Protein AF-A0AAN8V9A9-F1 (afdb_monomer)

Solvent-accessible surface area (backbone atoms only — not comparable to full-atom values): 30114 Å² total; per-residue (Å²): 138,88,77,88,86,84,90,82,83,94,76,76,91,66,72,79,82,83,80,75,90,60,60,70,67,59,55,51,52,51,50,50,53,52,50,47,65,47,26,78,80,40,76,43,77,48,78,37,79,43,34,61,64,66,36,68,72,34,74,67,54,40,55,52,48,53,58,45,59,76,66,63,73,64,54,66,46,80,45,72,39,74,89,78,60,90,87,50,78,84,73,73,71,55,70,70,55,40,69,76,47,79,77,83,81,85,85,72,80,61,89,46,72,69,55,37,50,54,49,51,52,49,51,52,51,52,52,52,51,50,55,47,50,52,30,50,51,51,42,51,51,56,33,50,77,67,47,33,43,58,84,49,64,83,73,63,52,69,70,57,40,57,57,44,43,77,43,40,88,73,20,47,56,49,11,50,52,52,42,48,56,74,38,88,75,77,50,67,59,98,84,18,42,53,46,48,54,71,27,48,53,49,13,46,49,56,53,51,50,64,71,60,59,85,63,79,94,82,82,91,81,81,92,74,95,71,84,81,77,71,79,83,72,52,79,66,50,66,67,42,57,86,73,50,82,52,95,82,65,79,80,80,52,74,92,77,56,52,56,67,51,55,51,50,50,55,52,48,38,50,74,57,40,74,32,78,47,77,38,72,54,38,40,81,68,49,33,47,88,79,51,89,81,70,50,69,66,56,56,48,35,44,50,52,48,49,59,63,69,66,44,81,82,54,56,97,85,47,44,71,45,82,46,75,41,63,96,46,74,83,45,39,27,68,78,56,57,68,68,47,83,76,40,80,84,84,72,76,62,49,53,71,51,38,26,53,49,50,50,61,71,48,64,85,54,63,69,44,83,69,57,50,66,60,52,18,61,77,46,69,55,30,40,76,66,42,52,51,50,29,51,52,52,21,60,38,47,49,52,52,55,48,53,52,52,51,51,53,51,51,54,50,52,53,48,52,60,66,68,58,80,77,72,94,75,93,74,93,72,85,71,76,85,65,84,76,70,60,76,77,65,63,49,38,53,66,39,46,56,57,19,50,78,71,50,70,59,88,48,58,77,87,32,72,66,48,52,51,52,51,56,49,35,50,45,66,23,80,87,12,57,58,70,76,65,65,75,94,78,82,132

Secondary structure (DSSP, 8-state):
---------S--TT-S-------HHHHHHHHHHHHHHHHTTS-EEEEETTHHHHHHT-HHHHHHHHHHHTT--SSEEEEE-----TTS------HHHHHH-------PPPSSHHHHHHHHHHHHHHHHHHHHHHHHHHHHHHHHHTTEEETTGGG--HHHHHHHHTTHHHHHHHHHHHHHHH-SS--EETTEEEE-HHHHHHHHHHHHHHHHTTS--------------PPPPPHHHHHHTTTS--TT-TT--GGG--HHHHHHHHHHHHHT-SEEEEETTHHHHHB-TTSTT--HHHHHHHHHHHHHHTSTT--TT--EEEEE--S-GGGB-HHHHHH-S------PPPHHHHHHHHHHHHTTS-BSS--HHHHHHHTTT--HHHHHHHHHHHHHHHHHHHHHHHHHHHHHHHHHHHHTSS-----------------PPPB-HHHHHHHHTT---SS-TTSHHHHHHHHHHHHHSTT-HHHHT------

Sequence (491 aa):
MARLDNYTPICKLFKRMNSWCFDEKLLLQSLYKTLVSTSETSSIILYIRDAENILLQSQKLCTLFDKMLKKISGSILILGSRVVDPDSDFREVDEKVALLFPYGIEIRAPEGETHLGSWKAQFEEDMKMIKFQDNKNHIHEVLAANDIDCDDLGSICQSDTMVLSNYIEEIVVSAVSYHLMNNKDPEFRNGKLVISMKSLSHGFSIFQDGKNGRRDTLKMETNAESSKKVPPDNEFEKRIRPEVIPANEIGVTFSDIDEKNVRALFTLAAKVAPTIIFVDEVDSMLGQRTRVGEHEAMRKIKNEFMTRWDGLLTKPGEQILVLAATNRPFDLDEAIIRRFERRIMVGLPSVESRELILKTLLGKERTENLEFKELATMTEGYSGSDLKNLCITAAYRPVRELMQQERQKDEQRKKKAAEGQGSEGTSDTKEEMEEKTITIRPLNLEDMKQAKNQVAASFAAEGSIMSELKQWNDLYGEGGSRKRQQLTYFL

Foldseek 3Di:
DDDDDDDDDDDPPPPPDDVPPDDLLVVLVVVLVVQQVVQVPDAEEAEAEQCLCVLVVDVVNLVVLVVSVVPDDGNYHYHYDHDDDPPDDPDDRDVSVCVVVVDDDDDDQDPDPVSNVVVVVVVVVVVLVVVQVVLLVLLVVLQVVLLAAEPCSVPDDSVVSVVLSVCSNPLVLQLLVVQLQPDPAFDHDPLGTYGYVVSSVRSVVVVVCLVVVPDDDDDDDDDDDDDPDDPDDDPVCVVCVVVDCPPPNPDDDCVNPFLVNLVVVLVVLQVPPPEEAEAEACLVLQFDPPPPNDDVRSVSNNVSNVVSLVCPPHDVPRNYHYHYYHLCPVRGDPVVLVSCPAAADDDADDLVRQLVLLCSLCVPFQADADDSSVLSVVQPLAHSVLSNQLVSQLSVPLSSVLSVVSSVVVVVVVVCVVVPPDDDDDDDDPPDPDPPRSDRDGGYPVSSVVSPVVRDHPDDCPDPSVVVSVVCCLCRHDPHPVVVPPDPPDD

Structure (mmCIF, N/CA/C/O backbone):
data_AF-A0AAN8V9A9-F1
#
_entry.id   AF-A0AAN8V9A9-F1
#
loop_
_atom_site.group_PDB
_atom_site.id
_atom_site.type_symbol
_atom_site.label_atom_id
_atom_site.label_alt_id
_atom_site.label_comp_id
_atom_site.label_asym_id
_atom_site.label_entity_id
_atom_site.label_seq_id
_atom_site.pdbx_PDB_ins_code
_atom_site.Cartn_x
_atom_site.Cartn_y
_atom_site.Cartn_z
_atom_site.occupancy
_atom_site.B_iso_or_equiv
_atom_site.auth_seq_id
_atom_site.auth_comp_id
_atom_site.auth_asym_id
_atom_site.auth_atom_id
_atom_site.pdbx_PDB_model_num
ATOM 1 N N . MET A 1 1 ? 30.631 30.710 -19.593 1.00 30.95 1 MET A N 1
ATOM 2 C CA . MET A 1 1 ? 31.799 29.809 -19.599 1.00 30.95 1 MET A CA 1
ATOM 3 C C . MET A 1 1 ? 31.776 29.079 -18.271 1.00 30.95 1 MET A C 1
ATOM 5 O O . MET A 1 1 ? 31.972 29.699 -17.238 1.00 30.95 1 MET A O 1
ATOM 9 N N . ALA A 1 2 ? 31.323 27.832 -18.318 1.00 29.20 2 ALA A N 1
ATOM 10 C CA . ALA A 1 2 ? 31.094 26.972 -17.168 1.00 29.20 2 ALA A CA 1
ATOM 11 C C . ALA A 1 2 ? 32.375 26.224 -16.783 1.00 29.20 2 ALA A C 1
ATOM 13 O O . ALA A 1 2 ? 33.152 25.875 -17.671 1.00 29.20 2 ALA A O 1
ATOM 14 N N . ARG A 1 3 ? 32.524 25.943 -15.486 1.00 21.83 3 ARG A N 1
ATOM 15 C CA . ARG A 1 3 ? 33.043 24.705 -14.865 1.00 21.83 3 ARG A CA 1
ATOM 16 C C . ARG A 1 3 ? 32.777 24.843 -13.350 1.00 21.83 3 ARG A C 1
ATOM 18 O O . ARG A 1 3 ? 33.021 25.921 -12.823 1.00 21.83 3 ARG A O 1
ATOM 25 N N . LEU A 1 4 ? 31.946 23.976 -12.747 1.00 25.61 4 LEU A N 1
ATOM 26 C CA . LEU A 1 4 ? 32.299 22.648 -12.185 1.00 25.61 4 LEU A CA 1
ATOM 27 C C . LEU A 1 4 ? 33.305 22.857 -11.032 1.00 25.61 4 LEU A C 1
ATOM 29 O O . LEU A 1 4 ? 34.312 23.512 -11.247 1.00 25.61 4 LEU A O 1
ATOM 33 N N . ASP A 1 5 ? 33.023 22.507 -9.774 1.00 24.06 5 ASP A N 1
ATOM 34 C CA . ASP A 1 5 ? 32.612 21.187 -9.284 1.00 24.06 5 ASP A CA 1
ATOM 35 C C . ASP A 1 5 ? 31.907 21.264 -7.910 1.00 24.06 5 ASP A C 1
ATOM 37 O O . ASP A 1 5 ? 32.176 22.163 -7.120 1.00 24.06 5 ASP A O 1
ATOM 41 N N . ASN A 1 6 ? 31.004 20.319 -7.619 1.00 23.67 6 ASN A N 1
ATOM 42 C CA . ASN A 1 6 ? 30.560 19.982 -6.257 1.00 23.67 6 ASN A CA 1
ATOM 43 C C . ASN A 1 6 ? 30.006 18.546 -6.247 1.00 23.67 6 ASN A C 1
ATOM 45 O O . ASN A 1 6 ? 28.895 18.290 -6.720 1.00 23.67 6 ASN A O 1
ATOM 49 N N . TYR A 1 7 ? 30.800 17.626 -5.699 1.00 24.77 7 TYR A N 1
ATOM 50 C CA . TYR A 1 7 ? 30.375 16.309 -5.233 1.00 24.77 7 TYR A CA 1
ATOM 51 C C . TYR A 1 7 ? 29.761 16.439 -3.825 1.00 24.77 7 TYR A C 1
ATOM 53 O O . TYR A 1 7 ? 30.143 17.299 -3.036 1.00 24.77 7 TYR A O 1
ATOM 61 N N . THR A 1 8 ? 28.742 15.631 -3.532 1.00 25.16 8 THR A N 1
ATOM 62 C CA . THR A 1 8 ? 28.173 15.443 -2.185 1.00 25.16 8 THR A CA 1
ATOM 63 C C . THR A 1 8 ? 27.774 13.969 -2.054 1.00 25.16 8 THR A C 1
ATOM 65 O O . THR A 1 8 ? 27.005 13.507 -2.908 1.00 25.16 8 THR A O 1
ATOM 68 N N . PRO A 1 9 ? 28.202 13.221 -1.020 1.00 30.55 9 PRO A N 1
ATOM 69 C CA . PRO A 1 9 ? 27.764 11.851 -0.797 1.00 30.55 9 PRO A CA 1
ATOM 70 C C . PRO A 1 9 ? 26.549 11.788 0.144 1.00 30.55 9 PRO A C 1
ATOM 72 O O . PRO A 1 9 ? 26.401 12.561 1.085 1.00 30.55 9 PRO A O 1
ATOM 75 N N . ILE A 1 10 ? 25.665 10.831 -0.150 1.00 28.19 10 ILE A N 1
ATOM 76 C CA . ILE A 1 10 ? 24.951 9.966 0.808 1.00 28.19 10 ILE A CA 1
ATOM 77 C C . ILE A 1 10 ? 24.341 10.674 2.043 1.00 28.19 10 ILE A C 1
ATOM 79 O O . ILE A 1 10 ? 24.744 10.458 3.178 1.00 28.19 10 ILE A O 1
ATOM 83 N N . CYS A 1 11 ? 23.289 11.478 1.834 1.00 24.78 11 CYS A N 1
ATOM 84 C CA . CYS A 1 11 ? 22.396 11.935 2.917 1.00 24.78 11 CYS A CA 1
ATOM 85 C C . CYS A 1 11 ? 20.946 12.184 2.429 1.00 24.78 11 CYS A C 1
ATOM 87 O O . CYS A 1 11 ? 20.319 13.195 2.742 1.00 24.78 11 CYS A O 1
ATOM 89 N N . LYS A 1 12 ? 20.394 11.298 1.579 1.00 26.64 12 LYS A N 1
ATOM 90 C CA . LYS A 1 12 ? 19.065 11.492 0.942 1.00 26.64 12 LYS A CA 1
ATOM 91 C C . LYS A 1 12 ? 17.886 10.719 1.557 1.00 26.64 12 LYS A C 1
ATOM 93 O O . LYS A 1 12 ? 16.769 10.911 1.091 1.00 26.64 12 LYS A O 1
ATOM 98 N N . LEU A 1 13 ? 18.076 9.961 2.639 1.00 25.72 13 LEU A N 1
ATOM 99 C CA . LEU A 1 13 ? 16.977 9.276 3.352 1.00 25.72 13 LEU A CA 1
ATOM 100 C C . LEU A 1 13 ? 16.326 10.095 4.490 1.00 25.72 13 LEU A C 1
ATOM 102 O O . LEU A 1 13 ? 15.384 9.625 5.110 1.00 25.72 13 LEU A O 1
ATOM 106 N N . PHE A 1 14 ? 16.743 11.349 4.706 1.00 27.00 14 PHE A N 1
ATOM 107 C CA . PHE A 1 14 ? 16.136 12.279 5.681 1.00 27.00 14 PHE A CA 1
ATOM 108 C C . PHE A 1 14 ? 15.555 13.559 5.039 1.00 27.00 14 PHE A C 1
ATOM 110 O O . PHE A 1 14 ? 15.418 14.590 5.686 1.00 27.00 14 PHE A O 1
ATOM 117 N N . LYS A 1 15 ? 15.205 13.528 3.742 1.00 29.30 15 LYS A N 1
ATOM 118 C CA . LYS A 1 15 ? 14.660 14.699 3.015 1.00 29.30 15 LYS A CA 1
ATOM 119 C C . LYS A 1 15 ? 13.128 14.802 2.981 1.00 29.30 15 LYS A C 1
ATOM 121 O O . LYS A 1 15 ? 12.585 15.582 2.200 1.00 29.30 15 LYS A O 1
ATOM 126 N N . ARG A 1 16 ? 12.420 14.075 3.847 1.00 29.52 16 ARG A N 1
ATOM 127 C CA . ARG A 1 16 ? 11.034 14.401 4.216 1.00 29.52 16 ARG A CA 1
ATOM 128 C C . ARG A 1 16 ? 11.101 15.131 5.556 1.00 29.52 16 ARG A C 1
ATOM 130 O O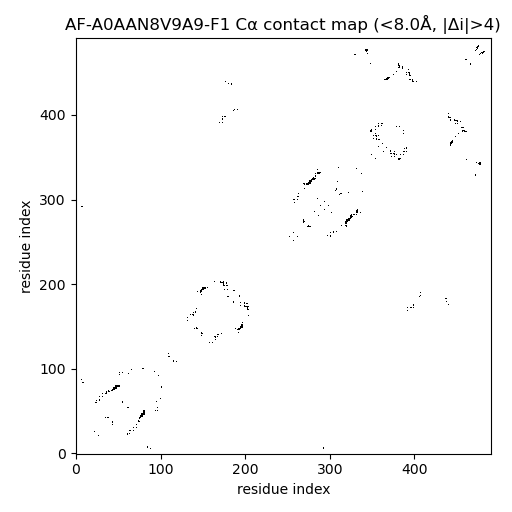 . ARG A 1 16 ? 11.629 14.570 6.499 1.00 29.52 16 ARG A O 1
ATOM 137 N N . MET A 1 17 ? 10.573 16.358 5.591 1.00 32.19 17 MET A N 1
ATOM 138 C CA . MET A 1 17 ? 10.659 17.366 6.668 1.00 32.19 17 MET A CA 1
ATOM 139 C C . MET A 1 17 ? 11.892 18.278 6.606 1.00 32.19 17 MET A C 1
ATOM 141 O O . MET A 1 17 ? 12.791 18.185 7.422 1.00 32.19 17 MET A O 1
ATOM 145 N N . ASN A 1 18 ? 11.902 19.225 5.663 1.00 33.16 18 ASN A N 1
ATOM 146 C CA . ASN A 1 18 ? 12.575 20.517 5.869 1.00 33.16 18 ASN A CA 1
ATOM 147 C C . ASN A 1 18 ? 11.840 21.657 5.139 1.00 33.16 18 ASN A C 1
ATOM 149 O O . ASN A 1 18 ? 12.429 22.507 4.483 1.00 33.16 18 ASN A O 1
ATOM 153 N N . SER A 1 19 ? 10.513 21.680 5.279 1.00 34.38 19 SER A N 1
ATOM 154 C CA . SER A 1 19 ? 9.750 22.933 5.256 1.00 34.38 19 SER A CA 1
ATOM 155 C C . SER A 1 19 ? 9.088 23.117 6.620 1.00 34.38 19 SER A C 1
ATOM 157 O O . SER A 1 19 ? 7.873 23.249 6.757 1.00 34.38 19 SER A O 1
ATOM 159 N N . TRP A 1 20 ? 9.898 23.023 7.667 1.00 36.44 20 TRP A N 1
ATOM 160 C CA . TRP A 1 20 ? 9.494 23.439 8.996 1.00 36.44 20 TRP A CA 1
ATOM 161 C C . TRP A 1 20 ? 9.406 24.966 8.970 1.00 36.44 20 TRP A C 1
ATOM 163 O O . TRP A 1 20 ? 10.392 25.660 9.180 1.00 36.44 20 TRP A O 1
ATOM 173 N N . CYS A 1 21 ? 8.222 25.499 8.662 1.00 38.75 21 CYS A N 1
ATOM 174 C CA . CYS A 1 21 ? 7.881 26.899 8.917 1.00 38.75 21 CYS A CA 1
ATOM 175 C C . CYS A 1 21 ? 7.661 27.070 10.431 1.00 38.75 21 CYS A C 1
ATOM 177 O O . CYS A 1 21 ? 6.568 27.378 10.890 1.00 38.75 21 CYS A O 1
ATOM 179 N N . PHE A 1 22 ? 8.680 26.747 11.225 1.00 52.97 22 PHE A N 1
ATOM 180 C CA . PHE A 1 22 ? 8.676 26.967 12.662 1.00 52.97 22 PHE A CA 1
ATOM 181 C C . PHE A 1 22 ? 9.426 28.262 12.946 1.00 52.97 22 PHE A C 1
ATOM 183 O O . PHE A 1 22 ? 10.438 28.560 12.313 1.00 52.97 22 PHE A O 1
ATOM 190 N N . ASP A 1 23 ? 8.930 29.039 13.906 1.00 68.25 23 ASP A N 1
ATOM 191 C CA . ASP A 1 23 ? 9.671 30.182 14.419 1.00 68.25 23 ASP A CA 1
ATOM 192 C C . ASP A 1 23 ? 10.945 29.660 15.106 1.00 68.25 23 ASP A C 1
ATOM 194 O O . ASP A 1 23 ? 10.902 29.093 16.200 1.00 68.25 23 ASP A O 1
ATOM 198 N N . GLU A 1 24 ? 12.080 29.832 14.427 1.00 70.31 24 GLU A N 1
ATOM 199 C CA . GLU A 1 24 ? 13.441 29.511 14.873 1.00 70.31 24 GLU A CA 1
ATOM 200 C C . GLU A 1 24 ? 13.693 29.931 16.332 1.00 70.31 24 GLU A C 1
ATOM 202 O O . GLU A 1 24 ? 14.353 29.228 17.104 1.00 70.31 24 GLU A O 1
ATOM 207 N N . LYS A 1 25 ? 13.113 31.065 16.742 1.00 73.00 25 LYS A N 1
ATOM 208 C CA . LYS A 1 25 ? 13.219 31.592 18.101 1.00 73.00 25 LYS A CA 1
ATOM 209 C C . LYS A 1 25 ? 12.408 30.769 19.102 1.00 73.00 25 LYS A C 1
ATOM 211 O O . LYS A 1 25 ? 12.891 30.522 20.206 1.00 73.00 25 LYS A O 1
ATOM 216 N N . LEU A 1 26 ? 11.199 30.347 18.734 1.00 79.25 26 LEU A N 1
ATOM 217 C CA . LEU A 1 26 ? 10.307 29.564 19.593 1.00 79.25 26 LEU A CA 1
ATOM 218 C C . LEU A 1 26 ? 10.858 28.158 19.847 1.00 79.25 26 LEU A C 1
ATOM 220 O O . LEU A 1 26 ? 10.788 27.665 20.977 1.00 79.25 26 LEU A O 1
ATOM 224 N N . LEU A 1 27 ? 11.441 27.538 18.817 1.00 79.31 27 LEU A N 1
ATOM 225 C CA . LEU A 1 27 ? 12.093 26.235 18.933 1.00 79.31 27 LEU A CA 1
ATOM 226 C C . LEU A 1 27 ? 13.235 26.300 19.948 1.00 79.31 27 LEU A C 1
ATOM 228 O O . LEU A 1 27 ? 13.291 25.503 20.883 1.00 79.31 27 LEU A O 1
ATOM 232 N N . LEU A 1 28 ? 14.113 27.293 19.802 1.00 81.19 28 LEU A N 1
ATOM 233 C CA . LEU A 1 28 ? 15.285 27.425 20.655 1.00 81.19 28 LEU A CA 1
ATOM 234 C C . LEU A 1 28 ? 14.932 27.820 22.095 1.00 81.19 28 LEU A C 1
ATOM 236 O O . LEU A 1 28 ? 15.553 27.344 23.041 1.00 81.19 28 LEU A O 1
ATOM 240 N N . GLN A 1 29 ? 13.901 28.647 22.278 1.00 81.50 29 GLN A N 1
ATOM 241 C CA . GLN A 1 29 ? 13.375 28.975 23.605 1.00 81.50 29 GLN A CA 1
ATOM 242 C C . GLN A 1 29 ? 12.760 27.758 24.302 1.00 81.50 29 GLN A C 1
ATOM 244 O O . GLN A 1 29 ? 12.994 27.558 25.494 1.00 81.50 29 GLN A O 1
ATOM 249 N N . SER A 1 30 ? 12.003 26.941 23.567 1.00 84.25 30 SER A N 1
ATOM 250 C CA . SER A 1 30 ? 11.444 25.690 24.086 1.00 84.25 30 SER A CA 1
ATOM 251 C C . SER A 1 30 ? 12.552 24.709 24.459 1.00 84.25 30 SER A C 1
ATOM 253 O O . SER A 1 30 ? 12.549 24.187 25.570 1.00 84.25 30 SER A O 1
ATOM 255 N N . LEU A 1 31 ? 13.544 24.536 23.580 1.00 84.62 31 LEU A N 1
ATOM 256 C CA . LEU A 1 31 ? 14.708 23.688 23.826 1.00 84.62 31 LEU A CA 1
ATOM 257 C C . LEU A 1 31 ? 15.473 24.131 25.079 1.00 84.62 31 LEU A C 1
ATOM 259 O O . LEU A 1 31 ? 15.735 23.309 25.951 1.00 84.62 31 LEU A O 1
ATOM 263 N N . TYR A 1 32 ? 15.772 25.427 25.209 1.00 85.62 32 TYR A N 1
ATOM 264 C CA . TYR A 1 32 ? 16.414 25.983 26.402 1.00 85.62 32 TYR A CA 1
ATOM 265 C C . TYR A 1 32 ? 15.634 25.659 27.675 1.00 85.62 32 TYR A C 1
ATOM 267 O O . TYR A 1 32 ? 16.211 25.186 28.651 1.00 85.62 32 TYR A O 1
ATOM 275 N N . LYS A 1 33 ? 14.317 25.898 27.663 1.00 85.19 33 LYS A N 1
ATOM 276 C CA . LYS A 1 33 ? 13.460 25.669 28.828 1.00 85.19 33 LYS A CA 1
ATOM 277 C C . LYS A 1 33 ? 13.491 24.202 29.258 1.00 85.19 33 LYS A C 1
ATOM 279 O O . LYS A 1 33 ? 13.635 23.937 30.447 1.00 85.19 33 LYS A O 1
ATOM 284 N N . THR A 1 34 ? 13.408 23.280 28.299 1.00 84.81 34 THR A N 1
ATOM 285 C CA . THR A 1 34 ? 13.474 21.837 28.556 1.00 84.81 34 THR A CA 1
ATOM 286 C C . THR A 1 34 ? 14.841 21.411 29.080 1.00 84.81 34 THR A C 1
ATOM 288 O O . THR A 1 34 ? 14.912 20.632 30.028 1.00 84.81 34 THR A O 1
ATOM 291 N N . LEU A 1 35 ? 15.930 21.923 28.498 1.00 85.00 35 LEU A N 1
ATOM 292 C CA . LEU A 1 35 ? 17.288 21.601 28.941 1.00 85.00 35 LEU A CA 1
ATOM 293 C C . LEU A 1 35 ? 17.520 22.062 30.377 1.00 85.00 35 LEU A C 1
ATOM 295 O O . LEU A 1 35 ? 17.964 21.264 31.195 1.00 85.00 35 LEU A O 1
ATOM 299 N N . VAL A 1 36 ? 17.162 23.308 30.697 1.00 84.44 36 VAL A N 1
ATOM 300 C CA . VAL A 1 36 ? 17.314 23.850 32.052 1.00 84.44 36 VAL A CA 1
ATOM 301 C C . VAL A 1 36 ? 16.488 23.037 33.045 1.00 84.44 36 VAL A C 1
ATOM 303 O O . VAL A 1 36 ? 17.066 22.512 33.992 1.00 84.44 36 VAL A O 1
ATOM 306 N N . SER A 1 37 ? 15.187 22.836 32.793 1.00 83.69 37 SER A N 1
ATOM 307 C CA . SER A 1 37 ? 14.319 22.124 33.745 1.00 83.69 37 SER A CA 1
ATOM 308 C C . SER A 1 37 ? 14.767 20.688 33.995 1.00 83.69 37 SER A C 1
ATOM 310 O O . SER A 1 37 ? 14.656 20.181 35.102 1.00 83.69 37 SER A O 1
ATOM 312 N N . THR A 1 38 ? 15.259 20.015 32.958 1.00 81.56 38 THR A N 1
ATOM 313 C CA . THR A 1 38 ? 15.635 18.600 33.047 1.00 81.56 38 THR A CA 1
ATOM 314 C C . THR A 1 38 ? 17.043 18.440 33.640 1.00 81.56 38 THR A C 1
ATOM 316 O O . THR A 1 38 ? 17.346 17.424 34.268 1.00 81.56 38 THR A O 1
ATOM 319 N N . SER A 1 39 ? 17.905 19.455 33.485 1.00 82.44 39 SER A N 1
ATOM 320 C CA . SER A 1 39 ? 19.267 19.453 34.035 1.00 82.44 39 SER A CA 1
ATOM 321 C C . SER A 1 39 ? 19.327 19.657 35.545 1.00 82.44 39 SER A C 1
ATOM 323 O O . SER A 1 39 ? 20.330 19.308 36.162 1.00 82.44 39 SER A O 1
ATOM 325 N N . GLU A 1 40 ? 18.251 20.173 36.146 1.00 80.12 40 GLU A N 1
ATOM 326 C CA . GLU A 1 40 ? 18.104 20.270 37.603 1.00 80.12 40 GLU A CA 1
ATOM 327 C C . GLU A 1 40 ? 18.000 18.884 38.260 1.00 80.12 40 GLU A C 1
ATOM 329 O O . GLU A 1 40 ? 18.386 18.717 39.415 1.00 80.12 40 GLU A O 1
ATOM 334 N N . THR A 1 41 ? 17.507 17.880 37.527 1.00 76.50 41 THR A N 1
ATOM 335 C CA . THR A 1 41 ? 17.227 16.538 38.060 1.00 76.50 41 THR A CA 1
ATOM 336 C C . THR A 1 41 ? 18.120 15.438 37.492 1.00 76.50 41 THR A C 1
ATOM 338 O O . THR A 1 41 ? 18.229 14.374 38.097 1.00 76.50 41 THR A O 1
ATOM 341 N N . SER A 1 42 ? 18.738 15.643 36.325 1.00 75.31 42 SER A N 1
ATOM 342 C CA . SER A 1 42 ? 19.465 14.589 35.606 1.00 75.31 42 SER A CA 1
ATOM 343 C C . SER A 1 42 ? 20.527 15.141 34.658 1.00 75.31 42 SER A C 1
ATOM 345 O O . SER A 1 42 ? 20.364 16.223 34.100 1.00 75.31 42 SER A O 1
ATOM 347 N N . SER A 1 43 ? 21.595 14.374 34.430 1.00 82.81 43 SER A N 1
ATOM 348 C CA . SER A 1 43 ? 22.574 14.690 33.386 1.00 82.81 43 SER A CA 1
ATOM 349 C C . SER A 1 43 ? 21.975 14.455 31.999 1.00 82.81 43 SER A C 1
ATOM 351 O O . SER A 1 43 ? 21.362 13.415 31.761 1.00 82.81 43 SER A O 1
ATOM 353 N N . ILE A 1 44 ? 22.177 15.391 31.071 1.00 84.69 44 ILE A N 1
ATOM 354 C CA . ILE A 1 44 ? 21.588 15.344 29.723 1.00 84.69 44 ILE A CA 1
ATOM 355 C C . ILE A 1 44 ? 22.686 15.377 28.673 1.00 84.69 44 ILE A C 1
ATOM 357 O O . ILE A 1 44 ? 23.633 16.152 28.786 1.00 84.69 44 ILE A O 1
ATOM 361 N N . ILE A 1 45 ? 22.511 14.593 27.611 1.00 84.31 45 ILE A N 1
ATOM 362 C CA . ILE A 1 45 ? 23.302 14.707 26.388 1.00 84.31 45 ILE A CA 1
ATOM 363 C C . ILE A 1 45 ? 22.390 15.230 25.276 1.00 84.31 45 ILE A C 1
ATOM 365 O O . ILE A 1 45 ? 21.441 14.559 24.879 1.00 84.31 45 ILE A O 1
ATOM 369 N N . LEU A 1 46 ? 22.673 16.429 24.770 1.00 83.69 46 LEU A N 1
ATOM 370 C CA . LEU A 1 46 ? 22.030 16.986 23.584 1.00 83.69 46 LEU A CA 1
ATOM 371 C C . LEU A 1 46 ? 22.896 16.682 22.363 1.00 83.69 46 LEU A C 1
ATOM 373 O O . LEU A 1 46 ? 23.984 17.233 22.230 1.00 83.69 46 LEU A O 1
ATOM 377 N N . TYR A 1 47 ? 22.404 15.847 21.452 1.00 85.50 47 TYR A N 1
ATOM 378 C CA . TYR A 1 47 ? 23.079 15.554 20.190 1.00 85.50 47 TYR A CA 1
ATOM 379 C C . TYR A 1 47 ? 22.413 16.291 19.022 1.00 85.50 47 TYR A C 1
ATOM 381 O O . TYR A 1 47 ? 21.214 16.152 18.787 1.00 85.50 47 TYR A O 1
ATOM 389 N N . ILE A 1 48 ? 23.204 17.066 18.282 1.00 82.75 48 ILE A N 1
ATOM 390 C CA . ILE A 1 48 ? 22.794 17.827 17.103 1.00 82.75 48 ILE A CA 1
ATOM 391 C C . ILE A 1 48 ? 23.463 17.202 15.879 1.00 82.75 48 ILE A C 1
ATOM 393 O O . ILE A 1 48 ? 24.682 17.279 15.686 1.00 82.75 48 ILE A O 1
ATOM 397 N N . ARG A 1 49 ? 22.646 16.571 15.035 1.00 80.50 49 ARG A N 1
ATOM 398 C CA . ARG A 1 49 ? 23.092 16.004 13.762 1.00 80.50 49 ARG A CA 1
ATOM 399 C C . ARG A 1 49 ? 23.348 17.110 12.738 1.00 80.50 49 ARG A C 1
ATOM 401 O O . ARG A 1 49 ? 22.513 17.997 12.612 1.00 80.50 49 ARG A O 1
ATOM 408 N N . ASP A 1 50 ? 24.460 17.046 12.004 1.00 77.56 50 ASP A N 1
ATOM 409 C CA . ASP A 1 50 ? 24.840 18.039 10.980 1.00 77.56 50 ASP A CA 1
ATOM 410 C C . ASP A 1 50 ? 24.769 19.490 11.492 1.00 77.56 50 ASP A C 1
ATOM 412 O O . ASP A 1 50 ? 24.211 20.387 10.851 1.00 77.56 50 ASP A O 1
ATOM 416 N N . ALA A 1 51 ? 25.343 19.718 12.677 1.00 80.06 51 ALA A N 1
ATOM 417 C CA . ALA A 1 51 ? 25.263 20.982 13.407 1.00 80.06 51 ALA A CA 1
ATOM 418 C C . ALA A 1 51 ? 25.754 22.178 12.576 1.00 80.06 51 ALA A C 1
ATOM 420 O O . ALA A 1 51 ? 25.182 23.261 12.664 1.00 80.06 51 ALA A O 1
ATOM 421 N N . GLU A 1 52 ? 26.763 21.973 11.727 1.00 77.75 52 GLU A N 1
ATOM 422 C CA . GLU A 1 52 ? 27.281 23.002 10.823 1.00 77.75 52 GLU A CA 1
ATOM 423 C C . GLU A 1 52 ? 26.204 23.487 9.838 1.00 77.75 52 GLU A C 1
ATOM 425 O O . GLU A 1 52 ? 25.959 24.686 9.742 1.00 77.75 52 GLU A O 1
ATOM 430 N N . ASN A 1 53 ? 25.472 22.577 9.188 1.00 75.12 53 ASN A N 1
ATOM 431 C CA . ASN A 1 53 ? 24.402 22.951 8.260 1.00 75.12 53 ASN A CA 1
ATOM 432 C C . ASN A 1 53 ? 23.241 23.649 8.976 1.00 75.12 53 ASN A C 1
ATOM 434 O O . ASN A 1 53 ? 22.703 24.624 8.460 1.00 75.12 53 ASN A O 1
ATOM 438 N N . ILE A 1 54 ? 22.851 23.169 10.157 1.00 73.44 54 ILE A N 1
ATOM 439 C CA . ILE A 1 54 ? 21.715 23.728 10.902 1.00 73.44 54 ILE A CA 1
ATOM 440 C C . ILE A 1 54 ? 22.043 25.129 11.436 1.0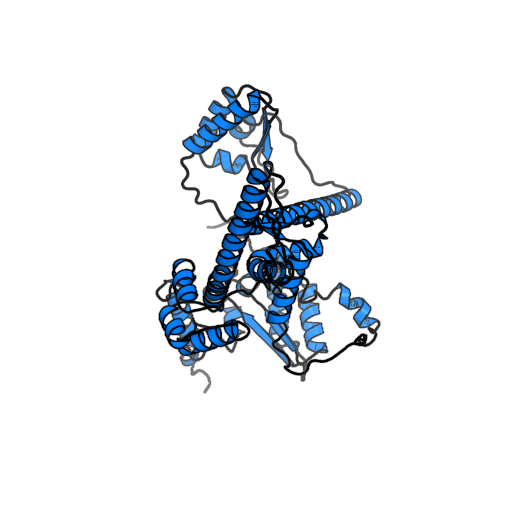0 73.44 54 ILE A C 1
ATOM 442 O O . ILE A 1 54 ? 21.218 26.038 11.359 1.00 73.44 54 ILE A O 1
ATOM 446 N N . LEU A 1 55 ? 23.249 25.330 11.969 1.00 74.69 55 LEU A N 1
ATOM 447 C CA . LEU A 1 55 ? 23.634 26.593 12.602 1.00 74.69 55 LEU A CA 1
ATOM 448 C C . LEU A 1 55 ? 24.073 27.651 11.585 1.00 74.69 55 LEU A C 1
ATOM 450 O O . LEU A 1 55 ? 23.827 28.837 11.809 1.00 74.69 55 LEU A O 1
ATOM 454 N N . LEU A 1 56 ? 24.665 27.247 10.455 1.00 69.62 56 LEU A N 1
ATOM 455 C CA . LEU A 1 56 ? 25.069 28.168 9.388 1.00 69.62 56 LEU A CA 1
ATOM 456 C C . LEU A 1 56 ? 23.926 28.536 8.428 1.00 69.62 56 LEU A C 1
ATOM 458 O O . LEU A 1 56 ? 24.068 29.490 7.666 1.00 69.62 56 LEU A O 1
ATOM 462 N N . GLN A 1 57 ? 22.773 27.855 8.486 1.00 70.19 57 GLN A N 1
ATOM 463 C CA . GLN A 1 57 ? 21.579 28.221 7.708 1.00 70.19 57 GLN A CA 1
ATOM 464 C C . GLN A 1 57 ? 21.057 29.632 8.028 1.00 70.19 57 GLN A C 1
ATOM 466 O O . GLN A 1 57 ? 20.543 30.314 7.141 1.00 70.19 57 GLN A O 1
ATOM 471 N N . SER A 1 58 ? 21.191 30.089 9.279 1.00 73.12 58 SER A N 1
ATOM 472 C CA . SER A 1 58 ? 20.693 31.393 9.731 1.00 73.12 58 SER A CA 1
ATOM 473 C C . SER A 1 58 ? 21.649 32.021 10.743 1.00 73.12 58 SER A C 1
ATOM 475 O O . SER A 1 58 ? 21.836 31.535 11.858 1.00 73.12 58 SER A O 1
ATOM 477 N N . GLN A 1 59 ? 22.199 33.192 10.403 1.00 73.00 59 GLN A N 1
ATOM 478 C CA . GLN A 1 59 ? 23.047 33.969 11.318 1.00 73.00 59 GLN A CA 1
ATOM 479 C C . GLN A 1 59 ? 22.311 34.326 12.628 1.00 73.00 59 GLN A C 1
ATOM 481 O O . GLN A 1 59 ? 22.925 34.476 13.690 1.00 73.00 59 GLN A O 1
ATOM 486 N N . LYS A 1 60 ? 20.977 34.450 12.573 1.00 77.75 60 LYS A N 1
ATOM 487 C CA . LYS A 1 60 ? 20.136 34.699 13.749 1.00 77.75 60 LYS A CA 1
ATOM 488 C C . LYS A 1 60 ? 20.070 33.468 14.655 1.00 77.75 60 LYS A C 1
ATOM 490 O O . LYS A 1 60 ? 20.184 33.629 15.866 1.00 77.75 60 LYS A O 1
ATOM 495 N N . LEU A 1 61 ? 19.968 32.261 14.094 1.00 78.31 61 LEU A N 1
ATOM 496 C CA . LEU A 1 61 ? 20.000 31.014 14.865 1.00 78.31 61 LEU A CA 1
ATOM 497 C C . LEU A 1 61 ? 21.331 30.823 15.584 1.00 78.31 61 LEU A C 1
ATOM 499 O O . LEU A 1 61 ? 21.333 30.625 16.794 1.00 78.31 61 LEU A O 1
ATOM 503 N N . CYS A 1 62 ? 22.452 30.966 14.874 1.00 79.56 62 CYS A N 1
ATOM 504 C CA . CYS A 1 62 ? 23.785 30.814 15.460 1.00 79.56 62 CYS A CA 1
ATOM 505 C C . CYS A 1 62 ? 24.005 31.759 16.657 1.00 79.56 62 CYS A C 1
ATOM 507 O O . CYS A 1 62 ? 24.517 31.351 17.698 1.00 79.56 62 CYS A O 1
ATOM 509 N N . THR A 1 63 ? 23.571 33.019 16.540 1.00 82.12 63 THR A N 1
ATOM 510 C CA . THR A 1 63 ? 23.716 34.016 17.617 1.00 82.12 63 THR A CA 1
ATOM 511 C C . THR A 1 63 ? 22.741 33.805 18.777 1.00 82.12 63 THR A C 1
ATOM 513 O O . THR A 1 63 ? 23.081 34.094 19.925 1.00 82.12 63 THR A O 1
ATOM 516 N N . LEU A 1 64 ? 21.528 33.313 18.514 1.00 81.62 64 LEU A N 1
ATOM 517 C CA . LEU A 1 64 ? 20.583 32.930 19.565 1.00 81.62 64 LEU A CA 1
ATOM 518 C C . LEU A 1 64 ? 21.061 31.681 20.314 1.00 81.62 64 LEU A C 1
ATOM 520 O O . LEU A 1 64 ? 20.935 31.632 21.536 1.00 81.62 64 LEU A O 1
ATOM 524 N N . PHE A 1 65 ? 21.649 30.722 19.601 1.00 85.75 65 PHE A N 1
ATOM 525 C CA . PHE A 1 65 ? 22.216 29.503 20.166 1.00 85.75 65 PHE A CA 1
ATOM 526 C C . PHE A 1 65 ? 23.415 29.804 21.059 1.00 85.75 65 PHE A C 1
ATOM 528 O O . PHE A 1 65 ? 23.409 29.389 22.211 1.00 85.75 65 PHE A O 1
ATOM 535 N N . ASP A 1 66 ? 24.354 30.644 20.620 1.00 85.31 66 ASP A N 1
ATOM 536 C CA . ASP A 1 66 ? 25.454 31.128 21.470 1.00 85.31 66 ASP A CA 1
ATOM 537 C C . ASP A 1 66 ? 24.942 31.778 22.773 1.00 85.31 66 ASP A C 1
ATOM 539 O O . ASP A 1 66 ? 25.390 31.463 23.878 1.00 85.31 66 ASP A O 1
ATOM 543 N N . LYS A 1 67 ? 23.929 32.651 22.672 1.00 85.12 67 LYS A N 1
ATOM 544 C CA . LYS A 1 67 ? 23.304 33.283 23.848 1.00 85.12 67 LYS A CA 1
ATOM 545 C C . LYS A 1 67 ? 22.616 32.280 24.769 1.00 85.12 67 LYS A C 1
ATOM 547 O O . LYS A 1 67 ? 22.564 32.521 25.973 1.00 85.12 67 LYS A O 1
ATOM 552 N N . MET A 1 68 ? 22.047 31.215 24.210 1.00 86.25 68 MET A N 1
ATOM 553 C CA . MET A 1 68 ? 21.438 30.128 24.965 1.00 86.25 68 MET A CA 1
ATOM 554 C C . MET A 1 68 ? 22.512 29.347 25.722 1.00 86.25 68 MET A C 1
ATOM 556 O O . MET A 1 68 ? 22.406 29.220 26.937 1.00 86.25 68 MET A O 1
ATOM 560 N N . LEU A 1 69 ? 23.572 28.910 25.034 1.00 84.06 69 LEU A N 1
ATOM 561 C CA . LEU A 1 69 ? 24.691 28.169 25.622 1.00 84.06 69 LEU A CA 1
ATOM 562 C C . LEU A 1 69 ? 25.318 28.918 26.799 1.00 84.06 69 LEU A C 1
ATOM 564 O O . LEU A 1 69 ? 25.510 28.338 27.860 1.00 84.06 69 LEU A O 1
ATOM 568 N N . LYS A 1 70 ? 25.538 30.231 26.656 1.00 84.31 70 LYS A N 1
ATOM 569 C CA . LYS A 1 70 ? 26.086 31.089 27.724 1.00 84.31 70 LYS A CA 1
ATOM 570 C C . LYS A 1 70 ? 25.192 31.211 28.962 1.00 84.31 70 LYS A C 1
ATOM 572 O O . LYS A 1 70 ? 25.666 31.655 30.003 1.00 84.31 70 LYS A O 1
ATOM 577 N N . LYS A 1 71 ? 23.901 30.891 28.844 1.00 83.19 71 LYS A N 1
ATOM 578 C CA . LYS A 1 71 ? 22.919 30.954 29.937 1.00 83.19 71 LYS A CA 1
ATOM 579 C C . LYS A 1 71 ? 22.588 29.590 30.526 1.00 83.19 71 LYS A C 1
ATOM 581 O O . LYS A 1 71 ? 21.985 29.539 31.592 1.00 83.19 71 LYS A O 1
ATOM 586 N N . ILE A 1 72 ? 22.932 28.509 29.831 1.00 82.81 72 ILE A N 1
ATOM 587 C CA . ILE A 1 72 ? 22.707 27.157 30.322 1.00 82.81 72 ILE A CA 1
ATOM 588 C C . ILE A 1 72 ? 23.677 26.893 31.475 1.00 82.81 72 ILE A C 1
ATOM 590 O O . ILE A 1 72 ? 24.888 27.049 31.343 1.00 82.81 72 ILE A O 1
ATOM 594 N N . SER A 1 73 ? 23.126 26.470 32.607 1.00 75.12 73 SER A N 1
ATOM 595 C CA . SER A 1 73 ? 23.859 26.021 33.787 1.00 75.12 73 SER A CA 1
ATOM 596 C C . SER A 1 73 ? 23.309 24.660 34.202 1.00 75.12 73 SER A C 1
ATOM 598 O O . SER A 1 73 ? 22.102 24.543 34.391 1.00 75.12 73 SER A O 1
ATOM 600 N N . GLY A 1 74 ? 24.162 23.644 34.332 1.00 76.88 74 GLY A N 1
ATOM 601 C CA . GLY A 1 74 ? 23.755 22.288 34.715 1.00 76.88 74 GLY A CA 1
ATOM 602 C C . GLY A 1 74 ? 24.657 21.212 34.107 1.00 76.88 74 GLY A C 1
ATOM 603 O O . GLY A 1 74 ? 25.573 21.517 33.342 1.00 76.88 74 GLY A O 1
ATOM 604 N N . SER A 1 75 ? 24.398 19.945 34.436 1.00 79.31 75 SER A N 1
ATOM 605 C CA . SER A 1 75 ? 25.137 18.781 33.917 1.00 79.31 75 SER A CA 1
ATOM 606 C C . SER A 1 75 ? 24.688 18.411 32.496 1.00 79.31 75 SER A C 1
ATOM 608 O O . SER A 1 75 ? 24.126 17.342 32.265 1.00 79.31 75 SER A O 1
ATOM 610 N N . ILE A 1 76 ? 24.901 19.315 31.538 1.00 84.50 76 ILE A N 1
ATOM 611 C CA . ILE A 1 76 ? 24.498 19.141 30.137 1.00 84.50 76 ILE A CA 1
ATOM 612 C C . ILE A 1 76 ? 25.743 19.009 29.253 1.00 84.50 76 ILE A C 1
ATOM 614 O O . ILE A 1 76 ? 26.581 19.907 29.211 1.00 84.50 76 ILE A O 1
ATOM 618 N N . LEU A 1 77 ? 25.837 17.907 28.509 1.00 83.69 77 LEU A N 1
ATOM 619 C CA . LEU A 1 77 ? 26.807 17.700 27.436 1.00 83.69 77 LEU A CA 1
ATOM 620 C C . LEU A 1 77 ? 26.130 17.984 26.095 1.00 83.69 77 LEU A C 1
ATOM 622 O O . LEU A 1 77 ? 25.057 17.456 25.819 1.00 83.69 77 LEU A O 1
ATOM 626 N N . ILE A 1 78 ? 26.755 18.793 25.244 1.00 86.19 78 ILE A N 1
ATOM 627 C CA . ILE A 1 78 ? 26.220 19.122 23.920 1.00 86.19 78 ILE A CA 1
ATOM 628 C C . ILE A 1 78 ? 27.199 18.619 22.867 1.00 86.19 78 ILE A C 1
ATOM 630 O O . ILE A 1 78 ? 28.371 18.985 22.874 1.00 86.19 78 ILE A O 1
ATOM 634 N N . LEU A 1 79 ? 26.710 17.771 21.967 1.00 86.75 79 LEU A N 1
ATOM 635 C CA . LEU A 1 79 ? 27.475 17.132 20.906 1.00 86.75 79 LEU A CA 1
ATOM 636 C C . LEU A 1 79 ? 26.944 17.602 19.555 1.00 86.75 79 LEU A C 1
ATOM 638 O O . LEU A 1 79 ? 25.768 17.425 19.255 1.00 86.75 79 LEU A O 1
ATOM 642 N N . GLY A 1 80 ? 27.808 18.185 18.733 1.00 85.62 80 GLY A N 1
ATOM 643 C CA . GLY A 1 80 ? 27.523 18.481 17.332 1.00 85.62 80 GLY A CA 1
ATOM 644 C C . GLY A 1 80 ? 28.250 17.482 16.443 1.00 85.62 80 GLY A C 1
ATOM 645 O O . GLY A 1 80 ? 29.418 17.192 16.682 1.00 85.62 80 GLY A O 1
ATOM 646 N N . SER A 1 81 ? 27.580 16.956 15.420 1.00 84.06 81 SER A N 1
ATOM 647 C CA . SER A 1 81 ? 28.248 16.160 14.383 1.00 84.06 81 SER A CA 1
ATOM 648 C C . SER A 1 81 ? 28.316 16.908 13.061 1.00 84.06 81 SER A C 1
ATOM 650 O O . SER A 1 81 ? 27.458 17.736 12.749 1.00 84.06 81 SER A O 1
ATOM 652 N N . ARG A 1 82 ? 29.349 16.584 12.288 1.00 80.06 82 ARG A N 1
ATOM 653 C CA . ARG A 1 82 ? 29.552 17.006 10.907 1.00 80.06 82 ARG A CA 1
ATOM 654 C C . ARG A 1 82 ? 30.077 15.808 10.129 1.00 80.06 82 ARG A C 1
ATOM 656 O O . ARG A 1 82 ? 31.046 15.189 10.561 1.00 80.06 82 ARG A O 1
ATOM 663 N N . VAL A 1 83 ? 29.469 15.510 8.988 1.00 74.12 83 VAL A N 1
ATOM 664 C CA . VAL A 1 83 ? 30.017 14.545 8.029 1.00 74.12 83 VAL A CA 1
ATOM 665 C C . VAL A 1 83 ? 30.933 15.296 7.064 1.00 74.12 83 VAL A C 1
ATOM 667 O O . VAL A 1 83 ? 30.502 16.260 6.436 1.00 74.12 83 VAL A O 1
ATOM 670 N N . VAL A 1 84 ? 32.194 14.876 6.969 1.00 68.06 84 VAL A N 1
ATOM 671 C CA . VAL A 1 84 ? 33.178 15.429 6.026 1.00 68.06 84 VAL A CA 1
ATOM 672 C C . VAL A 1 84 ? 33.394 14.406 4.913 1.00 68.06 84 VAL A C 1
ATOM 674 O O . VAL A 1 84 ? 33.610 13.230 5.200 1.00 68.06 84 VAL A O 1
ATOM 677 N N . ASP A 1 85 ? 33.295 14.843 3.658 1.00 61.16 85 ASP A N 1
ATOM 678 C CA . ASP A 1 85 ? 33.587 14.004 2.493 1.00 61.16 85 ASP A CA 1
ATOM 679 C C . ASP A 1 85 ? 35.116 13.907 2.320 1.00 61.16 85 ASP A C 1
ATOM 681 O O . ASP A 1 85 ? 35.756 14.961 2.230 1.00 61.16 85 ASP A O 1
ATOM 685 N N . PRO A 1 86 ? 35.723 12.704 2.303 1.00 56.44 86 PRO A N 1
ATOM 686 C CA . PRO A 1 86 ? 37.175 12.537 2.182 1.00 56.44 86 PRO A CA 1
ATOM 687 C C . PRO A 1 86 ? 37.783 13.149 0.911 1.00 56.44 86 PRO A C 1
ATOM 689 O O . PRO A 1 86 ? 38.966 13.475 0.920 1.00 56.44 86 PRO A O 1
ATOM 692 N N . ASP A 1 87 ? 36.987 13.341 -0.147 1.00 55.06 87 ASP A N 1
ATOM 693 C CA . ASP A 1 87 ? 37.430 13.950 -1.410 1.00 55.06 87 ASP A CA 1
ATOM 694 C C . ASP A 1 87 ? 37.268 15.483 -1.441 1.00 55.06 87 ASP A C 1
ATOM 696 O O . ASP A 1 87 ? 37.691 16.141 -2.394 1.00 55.06 87 ASP A O 1
ATOM 700 N N . SER A 1 88 ? 36.644 16.076 -0.417 1.00 52.81 88 SER A N 1
ATOM 701 C CA . SER A 1 88 ? 36.548 17.531 -0.295 1.00 52.81 88 SER A CA 1
ATOM 702 C C . SER A 1 88 ? 37.804 18.077 0.381 1.00 52.81 88 SER A C 1
ATOM 704 O O . SER A 1 88 ? 38.149 17.627 1.474 1.00 52.81 88 SER A O 1
ATOM 706 N N . ASP A 1 89 ? 38.481 19.044 -0.256 1.00 47.62 89 ASP A N 1
ATOM 707 C CA . ASP A 1 89 ? 39.577 19.805 0.360 1.00 47.62 89 ASP A CA 1
ATOM 708 C C . ASP A 1 89 ? 39.173 20.160 1.792 1.00 47.62 89 ASP A C 1
ATOM 710 O O . ASP A 1 89 ? 38.128 20.792 1.970 1.00 47.62 89 ASP A O 1
ATOM 714 N N . PHE A 1 90 ? 39.950 19.704 2.786 1.00 50.03 90 PHE A N 1
ATOM 715 C CA . PHE A 1 90 ? 39.694 19.878 4.219 1.00 50.03 90 PHE A CA 1
ATOM 716 C C . PHE A 1 90 ? 39.160 21.288 4.503 1.00 50.03 90 PHE A C 1
ATOM 718 O O . PHE A 1 90 ? 39.927 22.235 4.673 1.00 50.03 90 PHE A O 1
ATOM 725 N N . ARG A 1 91 ? 37.832 21.451 4.552 1.00 56.66 91 ARG A N 1
ATOM 726 C CA . ARG A 1 91 ? 37.244 22.721 4.962 1.00 56.66 91 ARG A CA 1
ATOM 727 C C . ARG A 1 91 ? 37.394 22.781 6.471 1.00 56.66 91 ARG A C 1
ATOM 729 O O . ARG A 1 91 ? 36.726 22.043 7.210 1.00 56.66 91 ARG A O 1
ATOM 736 N N . GLU A 1 92 ? 38.329 23.622 6.910 1.00 63.00 92 GLU A N 1
ATOM 737 C CA . GLU A 1 92 ? 38.434 24.049 8.302 1.00 63.00 92 GLU A CA 1
ATOM 738 C C . GLU A 1 92 ? 37.023 24.346 8.829 1.00 63.00 92 GLU A C 1
ATOM 740 O O . GLU A 1 92 ? 36.170 24.873 8.108 1.00 63.00 92 GLU A O 1
ATOM 745 N N . VAL A 1 93 ? 36.734 23.888 10.051 1.00 65.62 93 VAL A N 1
ATOM 746 C CA . VAL A 1 93 ? 35.439 24.145 10.698 1.00 65.62 93 VAL A CA 1
ATOM 747 C C . VAL A 1 93 ? 35.209 25.650 10.704 1.00 65.62 93 VAL A C 1
ATOM 749 O O . VAL A 1 93 ? 36.101 26.385 11.121 1.00 65.62 93 VAL A O 1
ATOM 752 N N . ASP A 1 94 ? 34.032 26.096 10.247 1.00 73.88 94 ASP A N 1
ATOM 753 C CA . ASP A 1 94 ? 33.681 27.519 10.272 1.00 73.88 94 ASP A CA 1
ATOM 754 C C . ASP A 1 94 ? 33.959 28.084 11.671 1.00 73.88 94 ASP A C 1
ATOM 756 O O . ASP A 1 94 ? 33.544 27.500 12.678 1.00 73.88 94 ASP A O 1
ATOM 760 N N . GLU A 1 95 ? 34.671 29.211 11.738 1.00 75.69 95 GLU A N 1
ATOM 761 C CA . GLU A 1 95 ? 35.134 29.807 12.995 1.00 75.69 95 GLU A CA 1
ATOM 762 C C . GLU A 1 95 ? 33.995 29.973 14.014 1.00 75.69 95 GLU A C 1
ATOM 764 O O . GLU A 1 95 ? 34.197 29.810 15.218 1.00 75.69 95 GLU A O 1
ATOM 769 N N . LYS A 1 96 ? 32.764 30.237 13.556 1.00 74.25 96 LYS A N 1
ATOM 770 C CA . LYS A 1 96 ? 31.597 30.377 14.438 1.00 74.25 96 LYS A CA 1
ATOM 771 C C . LYS A 1 96 ? 31.168 29.048 15.041 1.00 74.25 96 LYS A C 1
ATOM 773 O O . LYS A 1 96 ? 30.766 29.011 16.200 1.00 74.25 96 LYS A O 1
ATOM 778 N N . VAL A 1 97 ? 31.239 27.965 14.273 1.00 76.06 97 VAL A N 1
ATOM 779 C CA . VAL A 1 97 ? 30.918 26.616 14.755 1.00 76.06 97 VAL A CA 1
ATOM 780 C C . VAL A 1 97 ? 32.019 26.128 15.694 1.00 76.06 97 VAL A C 1
ATOM 782 O O . VAL A 1 97 ? 31.705 25.563 16.737 1.00 76.06 97 VAL A O 1
ATOM 785 N N . ALA A 1 98 ? 33.284 26.437 15.398 1.00 78.38 98 ALA A N 1
ATOM 786 C CA . ALA A 1 98 ? 34.412 26.148 16.283 1.00 78.38 98 ALA A CA 1
ATOM 787 C C . ALA A 1 98 ? 34.306 26.876 17.640 1.00 78.38 98 ALA A C 1
ATOM 789 O O . ALA A 1 98 ? 34.658 26.313 18.674 1.00 78.38 98 ALA A O 1
ATOM 790 N N . LEU A 1 99 ? 33.755 28.097 17.667 1.00 81.12 99 LEU A N 1
ATOM 791 C CA . LEU A 1 99 ? 33.468 28.818 18.915 1.00 81.12 99 LEU A CA 1
ATOM 792 C C . LEU A 1 99 ? 32.325 28.191 19.730 1.00 81.12 99 LEU A C 1
ATOM 794 O O . LEU A 1 99 ? 32.340 28.266 20.958 1.00 81.12 99 LEU A O 1
ATOM 798 N N . LEU A 1 100 ? 31.333 27.590 19.065 1.00 82.62 100 LEU A N 1
ATOM 799 C CA . LEU A 1 100 ? 30.207 26.914 19.720 1.00 82.62 100 LEU A CA 1
ATOM 800 C C . LEU A 1 100 ? 30.581 25.514 20.229 1.00 82.62 100 LEU A C 1
ATOM 802 O O . LEU A 1 100 ? 30.073 25.080 21.262 1.00 82.62 100 LEU A O 1
ATOM 806 N N . PHE A 1 101 ? 31.468 24.824 19.511 1.00 85.38 101 PHE A N 1
ATOM 807 C CA . PHE A 1 101 ? 31.946 23.476 19.813 1.00 85.38 101 PHE A 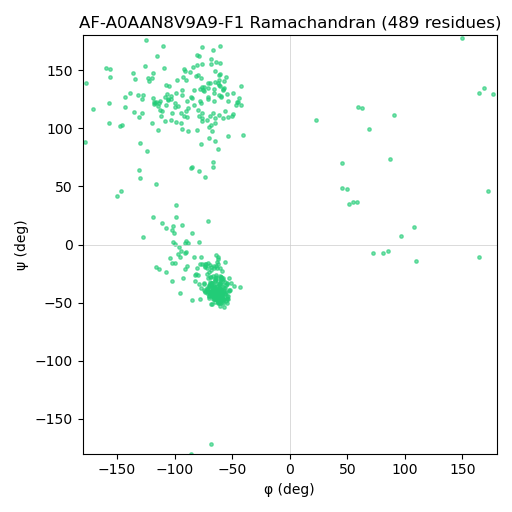CA 1
ATOM 808 C C . PHE A 1 101 ? 33.476 23.484 19.928 1.00 85.38 101 PHE A C 1
ATOM 810 O O . PHE A 1 101 ? 34.170 23.097 18.988 1.00 85.38 101 PHE A O 1
ATOM 817 N N . PRO A 1 102 ? 34.022 23.906 21.082 1.00 80.00 102 PRO A N 1
ATOM 818 C CA . PRO A 1 102 ? 35.465 24.082 21.254 1.00 80.00 102 PRO A CA 1
ATOM 819 C C . PRO A 1 102 ? 36.250 22.762 21.257 1.00 80.00 102 PRO A C 1
ATOM 821 O O . PRO A 1 102 ? 37.466 22.767 21.079 1.00 80.00 102 PRO A O 1
ATOM 824 N N . TYR A 1 103 ? 35.573 21.629 21.465 1.00 80.94 103 TYR A N 1
ATOM 825 C CA . TYR A 1 103 ? 36.178 20.301 21.479 1.00 80.94 103 TYR A CA 1
ATOM 826 C C . TYR A 1 103 ? 35.768 19.526 20.226 1.00 80.94 103 TYR A C 1
ATOM 828 O O . TYR A 1 103 ? 34.633 19.064 20.114 1.00 80.94 103 TYR A O 1
ATOM 836 N N . GLY A 1 104 ? 36.706 19.383 19.290 1.00 77.94 104 GLY A N 1
ATOM 837 C CA . GLY A 1 104 ? 36.543 18.558 18.097 1.00 77.94 104 GLY A CA 1
ATOM 838 C C . GLY A 1 104 ? 37.088 17.150 18.319 1.00 77.94 104 GLY A C 1
ATOM 839 O O . GLY A 1 104 ? 38.232 16.987 18.737 1.00 77.94 104 GLY A O 1
ATOM 840 N N . ILE A 1 105 ? 36.279 16.136 18.015 1.00 78.44 105 ILE A N 1
ATOM 841 C CA . ILE A 1 105 ? 36.720 14.741 17.933 1.00 78.44 105 ILE A CA 1
ATOM 842 C C . ILE A 1 105 ? 36.579 14.315 16.477 1.00 78.44 105 ILE A C 1
ATOM 844 O O . ILE A 1 105 ? 35.480 14.336 15.924 1.00 78.44 105 ILE A O 1
ATOM 848 N N . GLU A 1 106 ? 37.691 13.936 15.857 1.00 71.88 106 GLU A N 1
ATOM 849 C CA . GLU A 1 106 ? 37.684 13.374 14.512 1.00 71.88 106 GLU A CA 1
ATOM 850 C C . GLU A 1 106 ? 37.490 11.855 14.605 1.00 71.88 106 GLU A C 1
ATOM 852 O O . GLU A 1 106 ? 38.318 11.147 15.180 1.00 71.88 106 GLU A O 1
ATOM 857 N N . ILE A 1 107 ? 36.386 11.351 14.051 1.00 72.06 107 ILE A N 1
ATOM 858 C CA . ILE A 1 107 ? 36.133 9.913 13.937 1.00 72.06 107 ILE A CA 1
ATOM 859 C C . ILE A 1 107 ? 36.510 9.499 12.517 1.00 72.06 107 ILE A C 1
ATOM 861 O O . ILE A 1 107 ? 35.787 9.799 11.568 1.00 72.06 107 ILE A O 1
ATOM 865 N N . ARG A 1 108 ? 37.652 8.822 12.372 1.00 63.69 108 ARG A N 1
ATOM 866 C CA . ARG A 1 108 ? 38.091 8.251 11.092 1.00 63.69 108 ARG A CA 1
ATOM 867 C C . ARG A 1 108 ? 37.589 6.823 10.938 1.00 63.69 108 ARG A C 1
ATOM 869 O O . ARG A 1 108 ? 37.458 6.092 11.920 1.00 63.69 108 ARG A O 1
ATOM 876 N N . ALA A 1 109 ? 37.345 6.420 9.694 1.00 62.00 109 ALA A N 1
ATOM 877 C CA . ALA A 1 109 ? 37.140 5.012 9.387 1.00 62.00 109 ALA A CA 1
ATOM 878 C C . ALA A 1 109 ? 38.413 4.215 9.758 1.00 62.00 109 ALA A C 1
ATOM 880 O O . ALA A 1 109 ? 39.517 4.722 9.553 1.00 62.00 109 ALA A O 1
ATOM 881 N N . PRO A 1 110 ? 38.296 2.989 10.299 1.00 64.12 110 PRO A N 1
ATOM 882 C CA . PRO A 1 110 ? 39.460 2.164 10.616 1.00 64.12 110 PRO A CA 1
ATOM 883 C C . PRO A 1 110 ? 40.297 1.875 9.357 1.00 64.12 110 PRO A C 1
ATOM 885 O O . PRO A 1 110 ? 39.763 1.379 8.370 1.00 64.12 110 PRO A O 1
ATOM 888 N N . GLU A 1 111 ? 41.603 2.153 9.390 1.00 59.31 111 GLU A N 1
ATOM 889 C CA . GLU A 1 111 ? 42.488 2.055 8.210 1.00 59.31 111 GLU A CA 1
ATOM 890 C C . GLU A 1 111 ? 42.881 0.606 7.839 1.00 59.31 111 GLU A C 1
ATOM 892 O O . GLU A 1 111 ? 43.332 0.348 6.726 1.00 59.31 111 GLU A O 1
ATOM 897 N N . GLY A 1 112 ? 42.703 -0.365 8.745 1.00 61.84 112 GLY A N 1
ATOM 898 C CA . GLY A 1 112 ? 43.043 -1.775 8.505 1.00 61.84 112 GLY A CA 1
ATOM 899 C C . GLY A 1 112 ? 41.865 -2.603 7.982 1.00 61.84 112 GLY A C 1
ATOM 900 O O . GLY A 1 112 ? 40.791 -2.572 8.579 1.00 61.84 112 GLY A O 1
ATOM 901 N N . GLU A 1 113 ? 42.070 -3.412 6.934 1.00 58.28 113 GLU A N 1
ATOM 902 C CA . GLU A 1 113 ? 41.023 -4.252 6.307 1.00 58.28 113 GLU A CA 1
ATOM 903 C C . GLU A 1 113 ? 40.274 -5.156 7.304 1.00 58.28 113 GLU A C 1
ATOM 905 O O . GLU A 1 113 ? 39.052 -5.291 7.233 1.00 58.28 113 GLU A O 1
ATOM 910 N N . THR A 1 114 ? 40.980 -5.734 8.280 1.00 62.00 114 THR A N 1
ATOM 911 C CA . THR A 1 114 ? 40.390 -6.584 9.329 1.00 62.00 114 THR A CA 1
ATOM 912 C C . THR A 1 114 ? 39.536 -5.788 10.319 1.00 62.00 114 THR A C 1
ATOM 914 O O . THR A 1 114 ? 38.439 -6.215 10.680 1.00 62.00 114 THR A O 1
ATOM 917 N N . HIS A 1 115 ? 40.000 -4.601 10.719 1.00 58.78 115 HIS A N 1
ATOM 918 C CA . HIS A 1 115 ? 39.265 -3.693 11.602 1.00 58.78 115 HIS A CA 1
ATOM 919 C C . HIS A 1 115 ? 38.054 -3.072 10.902 1.00 58.78 115 HIS A C 1
ATOM 921 O O . HIS A 1 115 ? 37.007 -2.916 11.523 1.00 58.78 115 HIS A O 1
ATOM 927 N N . LEU A 1 116 ? 38.165 -2.777 9.606 1.00 62.41 116 LEU A N 1
ATOM 928 C CA . LEU A 1 116 ? 37.072 -2.274 8.783 1.00 62.41 116 LEU A CA 1
ATOM 929 C C . LEU A 1 116 ? 35.983 -3.338 8.591 1.00 62.41 116 LEU A C 1
ATOM 931 O O . LEU A 1 116 ? 34.801 -3.016 8.666 1.00 62.41 116 LEU A O 1
ATOM 935 N N . GLY A 1 117 ? 36.368 -4.605 8.400 1.00 69.75 117 GLY A N 1
ATOM 936 C CA . GLY A 1 117 ? 35.433 -5.732 8.349 1.00 69.75 117 GLY A CA 1
ATOM 937 C C . GLY A 1 117 ? 34.676 -5.924 9.665 1.00 69.75 117 GLY A C 1
ATOM 938 O O . GLY A 1 117 ? 33.448 -5.973 9.662 1.00 69.75 117 GLY A O 1
ATOM 939 N N . SER A 1 118 ? 35.391 -5.950 10.795 1.00 73.75 118 SER A N 1
ATOM 940 C CA . SER A 1 118 ? 34.774 -6.065 12.125 1.00 73.75 118 SER A CA 1
ATOM 941 C C . SER A 1 118 ? 33.875 -4.874 12.456 1.00 73.75 118 SER A C 1
ATOM 943 O O . SER A 1 118 ? 32.799 -5.060 13.014 1.00 73.75 118 SER A O 1
ATOM 945 N N . TRP A 1 119 ? 34.295 -3.656 12.109 1.00 71.06 119 TRP A N 1
ATOM 946 C CA . TRP A 1 119 ? 33.517 -2.444 12.351 1.00 71.06 119 TRP A CA 1
ATOM 947 C C . TRP A 1 119 ? 32.254 -2.395 11.489 1.00 71.06 119 TRP A C 1
ATOM 949 O O . TRP A 1 119 ? 31.186 -2.072 11.997 1.00 71.06 119 TRP A O 1
ATOM 959 N N . LYS A 1 120 ? 32.344 -2.777 10.207 1.00 70.88 120 LYS A N 1
ATOM 960 C CA . LYS A 1 120 ? 31.171 -2.898 9.328 1.00 70.88 120 LYS A CA 1
ATOM 961 C C . LYS A 1 120 ? 30.188 -3.944 9.841 1.00 70.88 120 LYS A C 1
ATOM 963 O O . LYS A 1 120 ? 28.998 -3.663 9.871 1.00 70.88 120 LYS A O 1
ATOM 968 N N . ALA A 1 121 ? 30.682 -5.107 10.266 1.00 73.88 121 ALA A N 1
ATOM 969 C CA . ALA A 1 121 ? 29.841 -6.158 10.829 1.00 73.88 121 ALA A CA 1
ATOM 970 C C . ALA A 1 121 ? 29.120 -5.679 12.099 1.00 73.88 121 ALA A C 1
ATOM 972 O O . ALA A 1 121 ? 27.904 -5.826 12.194 1.00 73.88 121 ALA A O 1
ATOM 973 N N . GLN A 1 122 ? 29.844 -5.027 13.018 1.00 77.25 122 GLN A N 1
ATOM 974 C CA . GLN A 1 122 ? 29.258 -4.465 14.236 1.00 77.25 122 GLN A CA 1
ATOM 975 C C . GLN A 1 122 ? 28.222 -3.383 13.921 1.00 77.25 122 GLN A C 1
ATOM 977 O O . GLN A 1 122 ? 27.123 -3.401 14.458 1.00 77.25 122 GLN A O 1
ATOM 982 N N . PHE A 1 123 ? 28.540 -2.462 13.011 1.00 70.12 123 PHE A N 1
ATOM 983 C CA . PHE A 1 123 ? 27.618 -1.408 12.601 1.00 70.12 123 PHE A CA 1
ATOM 984 C C . PHE A 1 123 ? 26.347 -1.976 11.955 1.00 70.12 123 PHE A C 1
ATOM 986 O O . PHE A 1 123 ? 25.244 -1.480 12.182 1.00 70.12 123 PHE A O 1
ATOM 993 N N . GLU A 1 124 ? 26.483 -3.028 11.148 1.00 72.25 124 GLU A N 1
ATOM 994 C CA . GLU A 1 124 ? 25.346 -3.710 10.539 1.00 72.25 124 GLU A CA 1
ATOM 995 C C . GLU A 1 124 ? 24.469 -4.405 11.593 1.00 72.25 124 GLU A C 1
ATOM 997 O O . GLU A 1 124 ? 23.241 -4.347 11.502 1.00 72.25 124 GLU A O 1
ATOM 1002 N N . GLU A 1 125 ? 25.078 -5.020 12.608 1.00 75.06 125 GLU A N 1
ATOM 1003 C CA . GLU A 1 125 ? 24.383 -5.622 13.750 1.00 75.06 125 GLU A CA 1
ATOM 1004 C C . GLU A 1 125 ? 23.657 -4.568 14.602 1.00 75.06 125 GLU A C 1
ATOM 1006 O O . GLU A 1 125 ? 22.467 -4.716 14.891 1.00 75.06 125 GLU A O 1
ATOM 1011 N N . ASP A 1 126 ? 24.312 -3.446 14.897 1.00 75.81 126 ASP A N 1
ATOM 1012 C CA . ASP A 1 126 ? 23.721 -2.328 15.635 1.00 75.81 126 ASP A CA 1
ATOM 1013 C C . ASP A 1 126 ? 22.538 -1.720 14.862 1.00 75.81 126 ASP A C 1
ATOM 1015 O O . ASP A 1 126 ? 21.468 -1.462 15.419 1.00 75.81 126 ASP A O 1
ATOM 1019 N N . MET A 1 127 ? 22.675 -1.554 13.544 1.00 71.94 127 MET A N 1
ATOM 1020 C CA . MET A 1 127 ? 21.592 -1.068 12.690 1.00 71.94 127 MET A CA 1
ATOM 1021 C C . MET A 1 127 ? 20.420 -2.061 12.631 1.00 71.94 127 MET A C 1
ATOM 1023 O O . MET A 1 127 ? 19.257 -1.646 12.605 1.00 71.94 127 MET A O 1
ATOM 1027 N N . LYS A 1 128 ? 20.699 -3.370 12.633 1.00 75.69 128 LYS A N 1
ATOM 1028 C CA . LY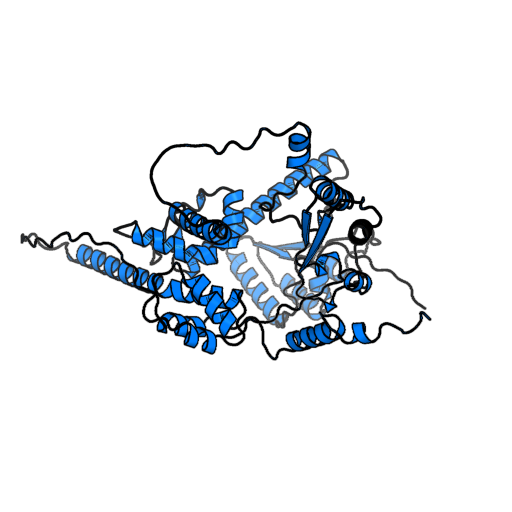S A 1 128 ? 19.684 -4.432 12.727 1.00 75.69 128 LYS A CA 1
ATOM 1029 C C . LYS A 1 128 ? 18.933 -4.375 14.060 1.00 75.69 128 LYS A C 1
ATOM 1031 O O . LYS A 1 128 ? 17.709 -4.525 14.059 1.00 75.69 128 LYS A O 1
ATOM 1036 N N . MET A 1 129 ? 19.632 -4.113 15.163 1.00 77.25 129 MET A N 1
ATOM 1037 C CA . MET A 1 129 ? 19.040 -3.949 16.494 1.00 77.25 129 MET A CA 1
ATOM 1038 C C . MET A 1 129 ? 18.140 -2.713 16.581 1.00 77.25 129 MET A C 1
ATOM 1040 O O . MET A 1 129 ? 17.019 -2.811 17.079 1.00 77.25 129 MET A O 1
ATOM 1044 N N . ILE A 1 130 ? 18.580 -1.575 16.033 1.00 74.81 130 ILE A N 1
ATOM 1045 C CA . ILE A 1 130 ? 17.774 -0.344 15.987 1.00 74.81 130 ILE A CA 1
ATOM 1046 C C . ILE A 1 130 ? 16.491 -0.573 15.184 1.00 74.81 130 ILE A C 1
ATOM 1048 O O . ILE A 1 130 ? 15.400 -0.334 15.693 1.00 74.81 130 ILE A O 1
ATOM 1052 N N . LYS A 1 131 ? 16.600 -1.124 13.966 1.00 74.50 131 LYS A N 1
ATOM 1053 C CA . LYS A 1 131 ? 15.427 -1.432 13.129 1.00 74.50 131 LYS A CA 1
ATOM 1054 C C . LYS A 1 131 ? 14.456 -2.386 13.822 1.00 74.50 131 LYS A C 1
ATOM 1056 O O . LYS A 1 131 ? 13.247 -2.209 13.728 1.00 74.50 131 LYS A O 1
ATOM 1061 N N . PHE A 1 132 ? 14.969 -3.403 14.515 1.00 79.25 132 PHE A N 1
ATOM 1062 C CA . PHE A 1 132 ? 14.133 -4.326 15.281 1.00 79.25 132 PHE A CA 1
ATOM 1063 C C . PHE A 1 132 ? 13.357 -3.603 16.386 1.00 79.25 132 PHE A C 1
ATOM 1065 O O . PHE A 1 132 ? 12.153 -3.817 16.519 1.00 79.25 132 PHE A O 1
ATOM 1072 N N . GLN A 1 133 ? 14.022 -2.724 17.139 1.00 80.62 133 GLN A N 1
ATOM 1073 C CA . GLN A 1 133 ? 13.379 -1.961 18.203 1.00 80.62 133 GLN A CA 1
ATOM 1074 C C . GLN A 1 133 ? 12.345 -0.967 17.659 1.00 80.62 133 GLN A C 1
ATOM 1076 O O . GLN A 1 133 ? 11.241 -0.901 18.197 1.00 80.62 133 GLN A O 1
ATOM 1081 N N . ASP A 1 134 ? 12.656 -0.255 16.575 1.00 79.81 134 ASP A N 1
ATOM 1082 C CA . ASP A 1 134 ? 11.722 0.668 15.918 1.00 79.81 134 ASP A CA 1
ATOM 1083 C C . ASP A 1 134 ? 10.467 -0.061 15.431 1.00 79.81 134 ASP A C 1
ATOM 1085 O O . ASP A 1 134 ? 9.348 0.392 15.671 1.00 79.81 134 ASP A O 1
ATOM 1089 N N . ASN A 1 135 ? 10.627 -1.245 14.835 1.00 84.06 135 ASN A N 1
ATOM 1090 C CA . ASN A 1 135 ? 9.494 -2.056 14.399 1.00 84.06 135 ASN A CA 1
ATOM 1091 C C . ASN A 1 135 ? 8.631 -2.532 15.580 1.00 84.06 135 ASN A C 1
ATOM 1093 O O . ASN A 1 135 ? 7.404 -2.530 15.478 1.00 84.06 135 ASN A O 1
ATOM 1097 N N . LYS A 1 136 ? 9.238 -2.898 16.721 1.00 85.75 136 LYS A N 1
ATOM 1098 C CA . LYS A 1 136 ? 8.482 -3.221 17.947 1.00 85.75 136 LYS A CA 1
ATOM 1099 C C . LYS A 1 136 ? 7.729 -2.010 18.484 1.00 85.75 136 LYS A C 1
ATOM 1101 O O . LYS A 1 136 ? 6.571 -2.148 18.870 1.00 85.75 136 LYS A O 1
ATOM 1106 N N . ASN A 1 137 ? 8.367 -0.842 18.496 1.00 85.12 137 ASN A N 1
ATOM 1107 C CA . ASN A 1 137 ? 7.734 0.402 18.926 1.00 85.12 137 ASN A CA 1
ATOM 1108 C C . ASN A 1 137 ? 6.533 0.728 18.031 1.00 85.12 137 ASN A C 1
ATOM 1110 O O . ASN A 1 137 ? 5.456 0.999 18.551 1.00 85.12 137 ASN A O 1
ATOM 1114 N N . HIS A 1 138 ? 6.677 0.589 16.711 1.00 85.88 138 HIS A N 1
ATOM 1115 C CA . HIS A 1 138 ? 5.581 0.785 15.766 1.00 85.88 138 HIS A CA 1
ATOM 1116 C C . HIS A 1 138 ? 4.401 -0.163 16.034 1.00 85.88 138 HIS A C 1
ATOM 1118 O O . HIS A 1 138 ? 3.254 0.277 16.097 1.00 85.88 138 HIS A O 1
ATOM 1124 N N . ILE A 1 139 ? 4.663 -1.454 16.273 1.00 87.69 139 ILE A N 1
ATOM 1125 C CA . ILE A 1 139 ? 3.606 -2.410 16.640 1.00 87.69 139 ILE A CA 1
ATOM 1126 C C . ILE A 1 139 ? 2.903 -1.968 17.933 1.00 87.69 139 ILE A C 1
ATOM 1128 O O . ILE A 1 139 ? 1.674 -1.945 17.984 1.00 87.69 139 ILE A O 1
ATOM 1132 N N . HIS A 1 140 ? 3.659 -1.577 18.964 1.00 87.31 140 HIS A N 1
ATOM 1133 C CA . HIS A 1 140 ? 3.087 -1.073 20.214 1.00 87.31 140 HIS A CA 1
ATOM 1134 C C . HIS A 1 140 ? 2.234 0.184 20.012 1.00 87.31 140 HIS A C 1
ATOM 1136 O O . HIS A 1 140 ? 1.161 0.282 20.605 1.00 87.31 140 HIS A O 1
ATOM 1142 N N . GLU A 1 141 ? 2.679 1.129 19.186 1.00 85.31 141 GLU A N 1
ATOM 1143 C CA . GLU A 1 141 ? 1.937 2.351 18.869 1.00 85.31 141 GLU A CA 1
ATOM 1144 C C . GLU A 1 141 ? 0.602 2.034 18.194 1.00 85.31 141 GLU A C 1
ATOM 1146 O O . GLU A 1 141 ? -0.435 2.543 18.624 1.00 85.31 141 GLU A O 1
ATOM 1151 N N . VAL A 1 142 ? 0.605 1.147 17.194 1.00 85.94 142 VAL A N 1
ATOM 1152 C CA . VAL A 1 142 ? -0.615 0.748 16.482 1.00 85.94 142 VAL A CA 1
ATOM 1153 C C . VAL A 1 142 ? -1.577 0.010 17.412 1.00 85.94 142 VAL A C 1
ATOM 1155 O O . VAL A 1 142 ? -2.771 0.309 17.411 1.00 85.94 142 VAL A O 1
ATOM 1158 N N . LEU A 1 143 ? -1.090 -0.910 18.248 1.00 89.38 143 LEU A N 1
ATOM 1159 C CA . LEU A 1 143 ? -1.932 -1.591 19.239 1.00 89.38 143 LEU A CA 1
ATOM 1160 C C . LEU A 1 143 ? -2.514 -0.600 20.254 1.00 89.38 143 LEU A C 1
ATOM 1162 O O . LEU A 1 143 ? -3.717 -0.608 20.514 1.00 89.38 143 LEU A O 1
ATOM 1166 N N . ALA A 1 144 ? -1.688 0.311 20.771 1.00 86.56 144 ALA A N 1
ATOM 1167 C CA . ALA A 1 144 ? -2.116 1.307 21.741 1.00 86.56 144 ALA A CA 1
ATOM 1168 C C . ALA A 1 144 ? -3.150 2.285 21.166 1.00 86.56 144 ALA A C 1
ATOM 1170 O O . ALA A 1 144 ? -4.108 2.606 21.868 1.00 86.56 144 ALA A O 1
ATOM 1171 N N . ALA A 1 145 ? -2.992 2.719 19.911 1.00 83.88 145 ALA A N 1
ATOM 1172 C CA . ALA A 1 145 ? -3.956 3.569 19.205 1.00 83.88 145 ALA A CA 1
ATOM 1173 C C . ALA A 1 145 ? -5.322 2.888 19.010 1.00 83.88 145 ALA A C 1
ATOM 1175 O O . ALA A 1 145 ? -6.334 3.559 18.816 1.00 83.88 145 ALA A O 1
ATOM 1176 N N . ASN A 1 146 ? -5.346 1.558 19.091 1.00 84.19 146 ASN A N 1
ATOM 1177 C CA . ASN A 1 146 ? -6.522 0.717 18.936 1.00 84.19 146 ASN A CA 1
ATOM 1178 C C . ASN A 1 146 ? -7.089 0.202 20.275 1.00 84.19 146 ASN A C 1
ATOM 1180 O O . ASN A 1 146 ? -7.961 -0.662 20.260 1.00 84.19 146 ASN A O 1
ATOM 1184 N N . ASP A 1 147 ? -6.643 0.742 21.419 1.00 87.88 147 ASP A N 1
ATOM 1185 C CA . ASP A 1 147 ? -7.008 0.298 22.777 1.00 87.88 147 ASP A CA 1
ATOM 1186 C C . ASP A 1 147 ? -6.666 -1.177 23.066 1.00 87.88 147 ASP A C 1
ATOM 1188 O O . ASP A 1 147 ? -7.395 -1.877 23.777 1.00 87.88 147 ASP A O 1
ATOM 1192 N N . ILE A 1 148 ? -5.544 -1.655 22.526 1.00 88.88 148 ILE A N 1
ATOM 1193 C CA . ILE A 1 148 ? -5.071 -3.036 22.662 1.00 88.88 148 ILE A CA 1
ATOM 1194 C C . ILE A 1 148 ? -3.706 -3.057 23.357 1.00 88.88 148 ILE A C 1
ATOM 1196 O O . ILE A 1 148 ? -2.891 -2.144 23.199 1.00 88.88 148 ILE A O 1
ATOM 1200 N N . ASP A 1 149 ? -3.460 -4.113 24.124 1.00 90.31 149 ASP A N 1
ATOM 1201 C CA . ASP A 1 149 ? -2.156 -4.474 24.674 1.00 90.31 149 ASP A CA 1
ATOM 1202 C C . ASP A 1 149 ? -1.806 -5.923 24.294 1.00 90.31 149 ASP A C 1
ATOM 1204 O O . ASP A 1 149 ? -2.701 -6.731 24.041 1.00 90.31 149 ASP A O 1
ATOM 1208 N N . CYS A 1 150 ? -0.517 -6.255 24.223 1.00 88.25 150 CYS A N 1
ATOM 1209 C CA . CYS A 1 150 ? -0.050 -7.595 23.859 1.00 88.25 150 CYS A CA 1
ATOM 1210 C C . CYS A 1 150 ? 0.999 -8.090 24.857 1.00 88.25 150 CYS A C 1
ATOM 1212 O O . CYS A 1 150 ? 2.135 -7.613 24.856 1.00 88.25 150 CYS A O 1
ATOM 1214 N N . ASP A 1 151 ? 0.630 -9.079 25.671 1.00 83.56 151 ASP A N 1
ATOM 1215 C CA . ASP A 1 151 ? 1.435 -9.525 26.820 1.00 83.56 151 ASP A CA 1
ATOM 1216 C C . ASP A 1 151 ? 2.760 -10.200 26.424 1.00 83.56 151 ASP A C 1
ATOM 1218 O O . ASP A 1 151 ? 3.774 -10.075 27.110 1.00 83.56 151 ASP A O 1
ATOM 1222 N N . ASP A 1 152 ? 2.775 -10.907 25.300 1.00 85.44 152 ASP A N 1
ATOM 1223 C CA . ASP A 1 152 ? 3.885 -11.739 24.833 1.00 85.44 152 ASP A CA 1
ATOM 1224 C C . ASP A 1 152 ? 4.640 -11.139 23.634 1.00 85.44 152 ASP A C 1
ATOM 1226 O O . ASP A 1 152 ? 5.492 -11.813 23.049 1.00 85.44 152 ASP A O 1
ATOM 1230 N N . LEU A 1 153 ? 4.445 -9.852 23.306 1.00 82.94 153 LEU A N 1
ATOM 1231 C CA . LEU A 1 153 ? 5.198 -9.172 22.234 1.00 82.94 153 LEU A CA 1
ATOM 1232 C C . LEU A 1 153 ? 6.712 -9.097 22.528 1.00 82.94 153 LEU A C 1
ATOM 1234 O O . LEU A 1 153 ? 7.538 -8.859 21.648 1.00 82.94 153 LEU A O 1
ATOM 1238 N N . GLY A 1 154 ? 7.122 -9.336 23.775 1.00 77.25 154 GLY A N 1
ATOM 1239 C CA . GLY A 1 154 ? 8.523 -9.538 24.147 1.00 77.25 154 GLY A CA 1
ATOM 1240 C C . GLY A 1 154 ? 9.186 -10.726 23.436 1.00 77.25 154 GLY A C 1
ATOM 1241 O O . GLY A 1 154 ? 10.383 -10.668 23.174 1.00 77.25 154 GLY A O 1
ATOM 1242 N N . SER A 1 155 ? 8.409 -11.759 23.097 1.00 80.31 155 SER A N 1
ATOM 1243 C CA . SER A 1 155 ? 8.896 -13.078 22.663 1.00 80.31 155 SER A CA 1
ATOM 1244 C C . SER A 1 155 ? 9.092 -13.246 21.150 1.00 80.31 155 SER A C 1
ATOM 1246 O O . SER A 1 155 ? 9.629 -14.263 20.712 1.00 80.31 155 SER A O 1
ATOM 1248 N N . ILE A 1 156 ? 8.678 -12.263 20.346 1.00 81.75 156 ILE A N 1
ATOM 1249 C CA . ILE A 1 156 ? 8.764 -12.313 18.881 1.00 81.75 156 ILE A CA 1
ATOM 1250 C C . ILE A 1 156 ? 10.221 -12.243 18.387 1.00 81.75 156 ILE A C 1
ATOM 1252 O O . ILE A 1 156 ? 11.033 -11.466 18.899 1.00 81.75 156 ILE A O 1
ATOM 1256 N N . CYS A 1 157 ? 10.558 -13.049 17.374 1.00 80.12 157 CYS A N 1
ATOM 1257 C CA . CYS A 1 157 ? 11.888 -13.047 16.770 1.00 80.12 157 CYS A CA 1
ATOM 1258 C C . CYS A 1 157 ? 12.068 -11.898 15.758 1.00 80.12 157 CYS A C 1
ATOM 1260 O O . CYS A 1 157 ? 11.103 -11.306 15.278 1.00 80.12 157 CYS A O 1
ATOM 1262 N N . GLN A 1 158 ? 13.319 -11.583 15.408 1.00 74.75 158 GLN A N 1
ATOM 1263 C CA . GLN A 1 158 ? 13.641 -10.423 14.569 1.00 74.75 158 GLN A CA 1
ATOM 1264 C C . GLN A 1 158 ? 12.988 -10.439 13.184 1.00 74.75 158 GLN A C 1
ATOM 1266 O O . GLN A 1 158 ? 12.476 -9.407 12.744 1.00 74.75 158 GLN A O 1
ATOM 1271 N N . SER A 1 159 ? 12.990 -11.591 12.510 1.00 74.31 159 SER A N 1
ATOM 1272 C CA . SER A 1 159 ? 12.374 -11.740 11.189 1.00 74.31 159 SER A CA 1
ATOM 1273 C C . SER A 1 159 ? 10.866 -11.518 11.248 1.00 74.31 159 SER A C 1
ATOM 1275 O O . SER A 1 159 ? 10.319 -10.776 10.434 1.00 74.31 159 SER A O 1
ATOM 1277 N N . ASP A 1 160 ? 10.205 -12.097 12.248 1.00 79.19 160 ASP A N 1
ATOM 1278 C CA . ASP A 1 160 ? 8.753 -12.019 12.380 1.00 79.19 160 ASP A CA 1
ATOM 1279 C C . ASP A 1 160 ? 8.307 -10.601 12.735 1.00 79.19 160 ASP A C 1
ATOM 1281 O O . ASP A 1 160 ? 7.299 -10.136 12.212 1.00 79.19 160 ASP A O 1
ATOM 1285 N N . THR A 1 161 ? 9.082 -9.870 13.543 1.00 80.94 161 THR A N 1
ATOM 1286 C CA . THR A 1 161 ? 8.803 -8.462 13.862 1.00 80.94 161 THR A CA 1
ATOM 1287 C C . THR A 1 161 ? 8.818 -7.575 12.630 1.00 80.94 161 THR A C 1
ATOM 1289 O O . THR A 1 161 ? 7.921 -6.751 12.484 1.00 80.94 161 THR A O 1
ATOM 1292 N N . MET A 1 162 ? 9.813 -7.727 11.746 1.00 75.38 162 MET A N 1
ATOM 1293 C CA . MET A 1 162 ? 9.887 -6.937 10.509 1.00 75.38 162 MET A CA 1
ATOM 1294 C C . MET A 1 162 ? 8.674 -7.174 9.615 1.00 75.38 162 MET A C 1
ATOM 1296 O O . MET A 1 162 ? 8.116 -6.245 9.038 1.00 75.38 162 MET A O 1
ATOM 1300 N N . VAL A 1 163 ? 8.269 -8.434 9.485 1.00 78.50 163 VAL A N 1
ATOM 1301 C CA . VAL A 1 163 ? 7.126 -8.787 8.651 1.00 78.50 163 VAL A CA 1
ATOM 1302 C C . VAL A 1 163 ? 5.834 -8.288 9.293 1.00 78.50 163 VAL A C 1
ATOM 1304 O O . VAL A 1 163 ? 5.023 -7.665 8.616 1.00 78.50 163 VAL A O 1
ATOM 1307 N N . LEU A 1 164 ? 5.656 -8.505 10.597 1.00 81.81 164 LEU A N 1
ATOM 1308 C CA . LEU A 1 164 ? 4.460 -8.091 11.321 1.00 81.81 164 LEU A CA 1
ATOM 1309 C C . LEU A 1 164 ? 4.292 -6.570 11.320 1.00 81.81 164 LEU A C 1
ATOM 1311 O O . LEU A 1 164 ? 3.186 -6.097 11.079 1.00 81.81 164 LEU A O 1
ATOM 1315 N N . SER A 1 165 ? 5.366 -5.804 11.541 1.00 82.69 165 SER A N 1
ATOM 1316 C CA . SER A 1 165 ? 5.305 -4.337 11.575 1.00 82.69 165 SER A CA 1
ATOM 1317 C C . SER A 1 165 ? 4.821 -3.748 10.256 1.00 82.69 165 SER A C 1
ATOM 1319 O O . SER A 1 165 ? 4.091 -2.768 10.267 1.00 82.69 165 SER A O 1
ATOM 1321 N N . ASN A 1 166 ? 5.157 -4.368 9.123 1.00 78.56 166 ASN A N 1
ATOM 1322 C CA . ASN A 1 166 ? 4.721 -3.898 7.806 1.00 78.56 166 ASN A CA 1
ATOM 1323 C C . ASN A 1 166 ? 3.217 -4.060 7.562 1.00 78.56 166 ASN A C 1
ATOM 1325 O O . ASN A 1 166 ? 2.691 -3.433 6.647 1.00 78.56 166 ASN A O 1
ATOM 1329 N N . TYR A 1 167 ? 2.548 -4.920 8.334 1.00 82.12 167 TYR A N 1
ATOM 1330 C CA . TYR A 1 167 ? 1.146 -5.280 8.117 1.00 82.12 167 TYR A CA 1
ATOM 1331 C C . TYR A 1 167 ? 0.277 -5.118 9.366 1.00 82.12 167 TYR A C 1
ATOM 1333 O O . TYR A 1 167 ? -0.887 -5.523 9.367 1.00 82.12 167 TYR A O 1
ATOM 1341 N N . ILE A 1 168 ? 0.824 -4.553 10.448 1.00 86.94 168 ILE A N 1
ATOM 1342 C CA . ILE A 1 168 ? 0.162 -4.526 11.753 1.00 86.94 168 ILE A CA 1
ATOM 1343 C C . ILE A 1 168 ? -1.183 -3.790 11.683 1.00 86.94 168 ILE A C 1
ATOM 1345 O O . ILE A 1 168 ? -2.184 -4.294 12.184 1.00 86.94 168 ILE A O 1
ATOM 1349 N N . GLU A 1 169 ? -1.243 -2.663 10.972 1.00 80.75 169 GLU A N 1
ATOM 1350 C CA . GLU A 1 169 ? -2.466 -1.867 10.796 1.00 80.75 169 GLU A CA 1
ATOM 1351 C C . GLU A 1 169 ? -3.603 -2.658 10.129 1.00 80.75 169 GLU A C 1
ATOM 1353 O O . GLU A 1 169 ? -4.779 -2.428 10.402 1.00 80.75 169 GLU A O 1
ATOM 1358 N N . GLU A 1 170 ? -3.265 -3.629 9.281 1.00 78.44 170 GLU A N 1
ATOM 1359 C CA . GLU A 1 170 ? -4.236 -4.387 8.490 1.00 78.44 170 GLU A CA 1
ATOM 1360 C C . GLU A 1 170 ? -4.685 -5.668 9.197 1.00 78.44 170 GLU A C 1
ATOM 1362 O O . GLU A 1 170 ? -5.809 -6.132 8.992 1.00 78.44 170 GLU A O 1
ATOM 1367 N N . ILE A 1 171 ? -3.829 -6.247 10.042 1.00 85.12 171 ILE A N 1
ATOM 1368 C CA . ILE A 1 171 ? -4.115 -7.511 10.737 1.00 85.12 171 ILE A CA 1
ATOM 1369 C C . ILE A 1 171 ? -4.781 -7.312 12.099 1.00 85.12 171 ILE A C 1
ATOM 1371 O O . ILE A 1 171 ? -5.416 -8.248 12.584 1.00 85.12 171 ILE A O 1
ATOM 1375 N N . VAL A 1 172 ? -4.658 -6.129 12.720 1.00 86.25 172 VAL A N 1
ATOM 1376 C CA . VAL A 1 172 ? -5.159 -5.861 14.084 1.00 86.25 172 VAL A CA 1
ATOM 1377 C C . VAL A 1 172 ? -6.638 -6.209 14.225 1.00 86.25 172 VAL A C 1
ATOM 1379 O O . VAL A 1 172 ? -7.013 -6.903 15.167 1.00 86.25 172 VAL A O 1
ATOM 1382 N N . VAL A 1 173 ? -7.470 -5.833 13.251 1.00 81.50 173 VAL A N 1
ATOM 1383 C CA . VAL A 1 173 ? -8.910 -6.144 13.259 1.00 81.50 173 VAL A CA 1
ATOM 1384 C C . VAL A 1 173 ? -9.157 -7.654 13.308 1.00 81.50 173 VAL A C 1
ATOM 1386 O O . VAL A 1 173 ? -9.931 -8.143 14.131 1.00 81.50 173 VAL A O 1
ATOM 1389 N N . SER A 1 174 ? -8.451 -8.402 12.458 1.00 81.31 174 SER A N 1
ATOM 1390 C CA . SER A 1 174 ? -8.568 -9.862 12.375 1.00 81.31 174 SER A CA 1
ATOM 1391 C C . SER A 1 174 ? -8.058 -10.541 13.648 1.00 81.31 174 SER A C 1
ATOM 1393 O O . SER A 1 174 ? -8.649 -11.516 14.115 1.00 81.31 174 SER A O 1
ATOM 1395 N N . ALA A 1 175 ? -6.984 -10.010 14.233 1.00 86.25 175 ALA A N 1
ATOM 1396 C CA . ALA A 1 175 ? -6.411 -10.507 15.475 1.00 86.25 175 ALA A CA 1
ATOM 1397 C C . ALA A 1 175 ? -7.370 -10.321 16.657 1.00 86.25 175 ALA A C 1
ATOM 1399 O O . ALA A 1 175 ? -7.619 -11.270 17.401 1.00 86.25 175 ALA A O 1
ATOM 1400 N N . VAL A 1 176 ? -7.959 -9.131 16.800 1.00 84.69 176 VAL A N 1
ATOM 1401 C CA . VAL A 1 176 ? -8.950 -8.848 17.847 1.00 84.69 176 VAL A CA 1
ATOM 1402 C C . VAL A 1 176 ? -10.200 -9.696 17.656 1.00 84.69 176 VAL A C 1
ATOM 1404 O O . VAL A 1 176 ? -10.673 -10.304 18.612 1.00 84.69 176 VAL A O 1
ATOM 1407 N N . SER A 1 177 ? -10.711 -9.787 16.425 1.00 81.81 177 SER A N 1
ATOM 1408 C CA . SER A 1 177 ? -11.871 -10.622 16.108 1.00 81.81 177 SER A CA 1
ATOM 1409 C C . SER A 1 177 ? -11.645 -12.068 16.544 1.00 81.81 177 SER A C 1
ATOM 1411 O O . SER A 1 177 ? -12.467 -12.637 17.256 1.00 81.81 177 SER A O 1
ATOM 1413 N N . TYR A 1 178 ? -10.509 -12.657 16.165 1.00 84.12 178 TYR A N 1
ATOM 1414 C CA . TYR A 1 178 ? -10.154 -14.017 16.562 1.00 84.12 178 TYR A CA 1
ATOM 1415 C C . TYR A 1 178 ? -10.039 -14.167 18.084 1.00 84.12 178 TYR A C 1
ATOM 1417 O O . TYR A 1 178 ? -10.542 -15.137 18.649 1.00 84.12 178 TYR A O 1
ATOM 1425 N N . HIS A 1 179 ? -9.407 -13.200 18.754 1.00 86.00 179 HIS A N 1
ATOM 1426 C CA . HIS A 1 179 ? -9.261 -13.218 20.204 1.00 86.00 179 HIS A CA 1
ATOM 1427 C C . HIS A 1 179 ? -10.621 -13.205 20.912 1.00 86.00 179 HIS A C 1
ATOM 1429 O O . HIS A 1 179 ? -10.856 -14.035 21.785 1.00 86.00 179 HIS A O 1
ATOM 1435 N N . LEU A 1 180 ? -11.521 -12.302 20.516 1.00 84.00 180 LEU A N 1
ATOM 1436 C CA . LEU A 1 180 ? -12.849 -12.172 21.116 1.00 84.00 180 LEU A CA 1
ATOM 1437 C C . LEU A 1 180 ? -13.731 -13.391 20.836 1.00 84.00 180 LEU A C 1
ATOM 1439 O O . LEU A 1 180 ? -14.479 -13.814 21.706 1.00 84.00 180 LEU A O 1
ATOM 1443 N N . MET A 1 181 ? -13.633 -13.992 19.650 1.00 79.56 181 MET A N 1
ATOM 1444 C CA . MET A 1 181 ? -14.421 -15.183 19.317 1.00 79.56 181 MET A CA 1
ATOM 1445 C C . MET A 1 181 ? -13.958 -16.435 20.073 1.00 79.56 181 MET A C 1
ATOM 1447 O O . MET A 1 181 ? -14.769 -17.322 20.336 1.00 79.56 181 MET A O 1
ATOM 1451 N N . ASN A 1 182 ? -12.674 -16.508 20.437 1.00 80.75 182 ASN A N 1
ATOM 1452 C CA . ASN A 1 182 ? -12.084 -17.705 21.036 1.00 80.75 182 ASN A CA 1
ATOM 1453 C C . ASN A 1 182 ? -11.854 -17.606 22.551 1.00 80.75 182 ASN A C 1
ATOM 1455 O O . ASN A 1 182 ? -11.592 -18.633 23.178 1.00 80.75 182 ASN A O 1
ATOM 1459 N N . ASN A 1 183 ? -11.968 -16.418 23.151 1.00 79.69 183 ASN A N 1
ATOM 1460 C CA . ASN A 1 183 ? -11.837 -16.220 24.594 1.00 79.69 183 ASN A CA 1
ATOM 1461 C C . ASN A 1 183 ? -13.169 -15.795 25.205 1.00 79.69 183 ASN A C 1
ATOM 1463 O O . ASN A 1 183 ? -13.673 -14.715 24.924 1.00 79.69 183 ASN A O 1
ATOM 1467 N N . LYS A 1 184 ? -13.716 -16.647 26.079 1.00 73.25 184 LYS A N 1
ATOM 1468 C CA . LYS A 1 184 ? -15.026 -16.434 26.716 1.00 73.25 184 LYS A CA 1
ATOM 1469 C C . LYS A 1 184 ? -15.037 -15.275 27.719 1.00 73.25 184 LYS A C 1
ATOM 1471 O O . LYS A 1 184 ? -16.079 -14.657 27.910 1.00 73.25 184 LYS A O 1
ATOM 1476 N N . ASP A 1 185 ? -13.888 -14.986 28.326 1.00 76.81 185 ASP A N 1
ATOM 1477 C CA . ASP A 1 185 ? -13.693 -13.903 29.288 1.00 76.81 185 ASP A CA 1
ATOM 1478 C C . ASP A 1 185 ? -12.461 -13.076 28.871 1.00 76.81 185 ASP A C 1
ATOM 1480 O O . ASP A 1 185 ? -11.343 -13.395 29.279 1.00 76.81 185 ASP A O 1
ATOM 1484 N N . PRO A 1 186 ? -12.629 -12.064 27.998 1.00 83.56 186 PRO A N 1
ATOM 1485 C CA . PRO A 1 186 ? -11.524 -11.222 27.548 1.00 83.56 186 PRO A CA 1
ATOM 1486 C C . PRO A 1 186 ? -10.943 -10.388 28.699 1.00 83.56 186 PRO A C 1
ATOM 1488 O O . PRO A 1 186 ? -11.678 -9.754 29.458 1.00 83.56 186 PRO A O 1
ATOM 1491 N N . GLU A 1 187 ? -9.614 -10.366 28.815 1.00 86.19 187 GLU A N 1
ATOM 1492 C CA . GLU A 1 187 ? -8.915 -9.604 29.852 1.00 86.19 187 GLU A CA 1
ATOM 1493 C C . GLU A 1 187 ? -8.745 -8.138 29.432 1.00 86.19 187 GLU A C 1
ATOM 1495 O O . GLU A 1 187 ? -8.300 -7.833 28.323 1.00 86.19 187 GLU A O 1
ATOM 1500 N N . PHE A 1 188 ? -9.059 -7.218 30.348 1.00 85.56 188 PHE A N 1
ATOM 1501 C CA . PHE A 1 188 ? -8.816 -5.789 30.169 1.00 85.56 188 PHE A CA 1
ATOM 1502 C C . PHE A 1 188 ? -7.858 -5.255 31.233 1.00 85.56 188 PHE A C 1
ATOM 1504 O O . PHE A 1 188 ? -8.126 -5.348 32.436 1.00 85.56 188 PHE A O 1
ATOM 1511 N N . ARG A 1 189 ? -6.776 -4.606 30.789 1.00 84.56 189 ARG A N 1
ATOM 1512 C CA . ARG A 1 189 ? -5.779 -3.959 31.652 1.00 84.56 189 ARG A CA 1
ATOM 1513 C C . ARG A 1 189 ? -5.755 -2.463 31.364 1.00 84.56 189 ARG A C 1
ATOM 1515 O O . ARG A 1 189 ? -5.543 -2.042 30.233 1.00 84.56 189 ARG A O 1
ATOM 1522 N N . ASN A 1 190 ? -6.020 -1.641 32.382 1.00 81.25 190 ASN A N 1
ATOM 1523 C CA . ASN A 1 190 ? -6.133 -0.178 32.246 1.00 81.25 190 ASN A CA 1
ATOM 1524 C C . ASN A 1 190 ? -7.094 0.268 31.122 1.00 81.25 190 ASN A C 1
ATOM 1526 O O . ASN A 1 190 ? -6.848 1.255 30.434 1.00 81.25 190 ASN A O 1
ATOM 1530 N N . GLY A 1 191 ? -8.175 -0.487 30.910 1.00 75.38 191 GLY A N 1
ATOM 1531 C CA . GLY A 1 191 ? -9.141 -0.239 29.840 1.00 75.38 191 GLY A CA 1
ATOM 1532 C C . GLY A 1 191 ? -8.728 -0.765 28.461 1.00 75.38 191 GLY A C 1
ATOM 1533 O O . GLY A 1 191 ? -9.563 -0.760 27.569 1.00 75.38 191 GLY A O 1
ATOM 1534 N N . LYS A 1 192 ? -7.512 -1.274 28.258 1.00 85.56 192 LYS A N 1
ATOM 1535 C CA . LYS A 1 192 ? -7.099 -1.880 26.983 1.00 85.56 192 LYS A CA 1
ATOM 1536 C C . LYS A 1 192 ? -7.401 -3.373 26.954 1.00 85.56 192 LYS A C 1
ATOM 1538 O O . LYS A 1 192 ? -7.238 -4.035 27.976 1.00 85.56 192 LYS A O 1
ATOM 1543 N N . LEU A 1 193 ? -7.832 -3.888 25.803 1.00 88.31 193 LEU A N 1
ATOM 1544 C CA . LEU A 1 193 ? -8.003 -5.328 25.592 1.00 88.31 193 LEU A CA 1
ATOM 1545 C C . LEU A 1 193 ? -6.626 -5.985 25.506 1.00 88.31 193 LEU A C 1
ATOM 1547 O O . LEU A 1 193 ? -5.815 -5.589 24.672 1.00 88.31 193 LEU A O 1
ATOM 1551 N N . VAL A 1 194 ? -6.375 -6.994 26.331 1.00 90.12 194 VAL A N 1
ATOM 1552 C CA . VAL A 1 194 ? -5.118 -7.743 26.308 1.00 90.12 194 VAL A CA 1
ATOM 1553 C C . VAL A 1 194 ? -5.264 -8.922 25.349 1.00 90.12 194 VAL A C 1
ATOM 1555 O O . VAL A 1 194 ? -6.062 -9.827 25.581 1.00 90.12 194 VAL A O 1
ATOM 1558 N N . ILE A 1 195 ? -4.497 -8.916 24.260 1.00 90.25 195 ILE A N 1
ATOM 1559 C CA . ILE A 1 195 ? -4.420 -10.024 23.302 1.00 90.25 195 ILE A CA 1
ATOM 1560 C C . ILE A 1 195 ? -3.055 -10.713 23.390 1.00 90.25 195 ILE A C 1
ATOM 1562 O O . ILE A 1 195 ? -2.134 -10.236 24.047 1.00 90.25 195 ILE A O 1
ATOM 1566 N N . SER A 1 196 ? -2.918 -11.851 22.712 1.00 89.56 196 SER A N 1
ATOM 1567 C CA . SER A 1 196 ? -1.655 -12.586 22.622 1.00 89.56 196 SER A CA 1
ATOM 1568 C C . SER A 1 196 ? -1.121 -12.631 21.197 1.00 89.56 196 SER A C 1
ATOM 1570 O O . SER A 1 196 ? -1.878 -12.503 20.226 1.00 89.56 196 SER A O 1
ATOM 1572 N N . MET A 1 197 ? 0.166 -12.933 21.061 1.00 86.56 197 MET A N 1
ATOM 1573 C CA . MET A 1 197 ? 0.867 -13.079 19.794 1.00 86.56 197 MET A CA 1
ATOM 1574 C C . MET A 1 197 ? 0.219 -14.153 18.921 1.00 86.56 197 MET A C 1
ATOM 1576 O O . MET A 1 197 ? 0.150 -13.998 17.709 1.00 86.56 197 MET A O 1
ATOM 1580 N N . LYS A 1 198 ? -0.388 -15.187 19.519 1.00 86.62 198 LYS A N 1
ATOM 1581 C CA . LYS A 1 198 ? -1.191 -16.184 18.787 1.00 86.62 198 LYS A CA 1
ATOM 1582 C C . LYS A 1 198 ? -2.325 -15.542 17.977 1.00 86.62 198 LYS A C 1
ATOM 1584 O O . LYS A 1 198 ? -2.626 -15.995 16.875 1.00 86.62 198 LYS A O 1
ATOM 1589 N N . SER A 1 199 ? -2.950 -14.497 18.515 1.00 88.31 199 SER A N 1
ATOM 1590 C CA . SER A 1 199 ? -4.041 -13.772 17.852 1.00 88.31 199 SER A CA 1
ATOM 1591 C C . SER A 1 199 ? -3.502 -12.910 16.707 1.00 88.31 199 SER A C 1
ATOM 1593 O O . SER A 1 199 ? -4.068 -12.919 15.614 1.00 88.31 199 SER A O 1
ATOM 1595 N N . LEU A 1 200 ? -2.360 -12.244 16.917 1.00 87.25 200 LEU A N 1
ATOM 1596 C CA . LEU A 1 200 ? -1.659 -11.477 15.879 1.00 87.25 200 LEU A CA 1
ATOM 1597 C C . LEU A 1 200 ? -1.164 -12.372 14.735 1.00 87.25 200 LEU A C 1
ATOM 1599 O O . LEU A 1 200 ? -1.425 -12.076 13.571 1.00 87.25 200 LEU A O 1
ATOM 1603 N N . SER A 1 201 ? -0.534 -13.506 15.049 1.00 84.94 201 SER A N 1
ATOM 1604 C CA . SER A 1 201 ? -0.102 -14.504 14.065 1.00 84.94 201 SER A CA 1
ATOM 1605 C C . SER A 1 201 ? -1.273 -15.066 13.261 1.00 84.94 201 SER A C 1
ATOM 1607 O O . SER A 1 201 ? -1.144 -15.273 12.057 1.00 84.94 201 SER A O 1
ATOM 1609 N N . HIS A 1 202 ? -2.429 -15.285 13.894 1.00 85.00 202 HIS A N 1
ATOM 1610 C CA . HIS A 1 202 ? -3.628 -15.726 13.185 1.00 85.00 202 HIS A CA 1
ATOM 1611 C C . HIS A 1 202 ? -4.144 -14.655 12.212 1.00 85.00 202 HIS A C 1
ATOM 1613 O O . HIS A 1 202 ? -4.401 -14.959 11.047 1.00 85.00 202 HIS A O 1
ATOM 1619 N N . GLY A 1 203 ? -4.233 -13.394 12.655 1.00 81.19 203 GLY A N 1
ATOM 1620 C CA . GLY A 1 203 ? -4.577 -12.273 11.775 1.00 81.19 203 GLY A CA 1
ATOM 1621 C C . GLY A 1 203 ? -3.614 -12.155 10.589 1.00 81.19 203 GLY A C 1
ATOM 1622 O O . GLY A 1 203 ? -4.041 -11.971 9.449 1.00 81.19 203 GLY A O 1
ATOM 1623 N N . PHE A 1 204 ? -2.321 -12.367 10.837 1.00 81.38 204 PHE A N 1
ATOM 1624 C CA . PHE A 1 204 ? -1.296 -12.389 9.801 1.00 81.38 204 PHE A CA 1
ATOM 1625 C C . PHE A 1 204 ? -1.441 -13.565 8.817 1.00 81.38 204 PHE A C 1
ATOM 1627 O O . PHE A 1 204 ? -1.280 -13.374 7.611 1.00 81.38 204 PHE A O 1
ATOM 1634 N N . SER A 1 205 ? -1.807 -14.762 9.291 1.00 79.38 205 SER A N 1
ATOM 1635 C CA . SER A 1 205 ? -2.090 -15.920 8.425 1.00 79.38 205 SER A CA 1
ATOM 1636 C C . SER A 1 205 ? -3.251 -15.638 7.472 1.00 79.38 205 SER A C 1
ATOM 1638 O O . SER A 1 205 ? -3.111 -15.826 6.266 1.00 79.38 205 SER A O 1
ATOM 1640 N N . ILE A 1 206 ? -4.364 -15.102 7.986 1.00 75.31 206 ILE A N 1
ATOM 1641 C CA . ILE A 1 206 ? -5.535 -14.741 7.167 1.00 75.31 206 ILE A CA 1
ATOM 1642 C C . ILE A 1 206 ? -5.155 -13.727 6.085 1.00 75.31 206 ILE A C 1
ATOM 1644 O O . ILE A 1 206 ? -5.576 -13.845 4.931 1.00 75.31 206 ILE A O 1
ATOM 1648 N N . PHE A 1 207 ? -4.343 -12.734 6.440 1.00 69.81 207 PHE A N 1
ATOM 1649 C CA . PHE A 1 207 ? -3.892 -11.714 5.503 1.00 69.81 207 PHE A CA 1
ATOM 1650 C C . PHE A 1 207 ? -3.030 -12.294 4.371 1.00 69.81 207 PHE A C 1
ATOM 1652 O O . PHE A 1 207 ? -3.226 -11.952 3.199 1.00 69.81 207 PHE A O 1
ATOM 1659 N N . GLN A 1 208 ? -2.113 -13.211 4.689 1.00 67.81 208 GLN A N 1
ATOM 1660 C CA . GLN A 1 208 ? -1.300 -13.898 3.683 1.00 67.81 208 GLN A CA 1
ATOM 1661 C C . GLN A 1 208 ? -2.128 -14.828 2.793 1.00 67.81 208 GLN A C 1
ATOM 1663 O O . GLN A 1 208 ? -1.949 -14.824 1.573 1.00 67.81 208 GLN A O 1
ATOM 1668 N N . ASP A 1 209 ? -3.083 -15.558 3.366 1.00 61.84 209 ASP A N 1
ATOM 1669 C CA . ASP A 1 209 ? -4.012 -16.406 2.614 1.00 61.84 209 ASP A CA 1
ATOM 1670 C C . ASP A 1 209 ? -4.920 -15.570 1.695 1.00 61.84 209 ASP A C 1
ATOM 1672 O O . ASP A 1 209 ? -5.304 -16.008 0.609 1.00 61.84 209 ASP A O 1
ATOM 1676 N N . GLY A 1 210 ? -5.214 -14.322 2.073 1.00 52.78 210 GLY A N 1
ATOM 1677 C CA . GLY A 1 210 ? -5.877 -13.335 1.220 1.00 52.78 210 GLY A CA 1
ATOM 1678 C C . GLY A 1 210 ? -5.043 -12.906 0.006 1.00 52.78 210 GLY A C 1
ATOM 1679 O O . GLY A 1 210 ? -5.596 -12.761 -1.084 1.00 52.78 210 GLY A O 1
ATOM 1680 N N . LYS A 1 211 ? -3.719 -12.751 0.162 1.00 47.81 211 LYS A N 1
ATOM 1681 C CA . LYS A 1 211 ? -2.791 -12.411 -0.936 1.00 47.81 211 LYS A CA 1
ATOM 1682 C C . LYS A 1 211 ? -2.470 -13.608 -1.843 1.00 47.81 211 LYS A C 1
ATOM 1684 O O . LYS A 1 211 ? -2.382 -13.439 -3.058 1.00 47.81 211 LYS A O 1
ATOM 1689 N N . ASN A 1 212 ? -2.338 -14.810 -1.279 1.00 41.22 212 ASN A N 1
ATOM 1690 C CA . ASN A 1 212 ? -1.983 -16.030 -2.017 1.00 41.22 212 ASN A CA 1
ATOM 1691 C C . ASN A 1 212 ? -3.197 -16.793 -2.576 1.00 41.22 212 ASN A C 1
ATOM 1693 O O . ASN A 1 212 ? -3.057 -17.562 -3.528 1.00 41.22 212 ASN A O 1
ATOM 1697 N N . GLY A 1 213 ? -4.402 -16.539 -2.060 1.00 36.34 213 GLY A N 1
ATOM 1698 C CA . GLY A 1 213 ? -5.657 -17.205 -2.430 1.00 36.34 213 GLY A CA 1
ATOM 1699 C C . GLY A 1 213 ? -6.227 -16.865 -3.813 1.00 36.34 213 GLY A C 1
ATOM 1700 O O . GLY A 1 213 ? -7.410 -17.092 -4.055 1.00 36.34 213 GLY A O 1
ATOM 1701 N N . ARG A 1 214 ? -5.413 -16.342 -4.742 1.00 36.78 214 ARG A N 1
ATOM 1702 C CA . ARG A 1 214 ? -5.779 -16.189 -6.164 1.00 36.78 214 ARG A CA 1
ATOM 1703 C C . ARG A 1 214 ? -5.515 -17.460 -6.989 1.00 36.78 214 ARG A C 1
ATOM 1705 O O . ARG A 1 214 ? -5.613 -17.420 -8.213 1.00 36.78 214 ARG A O 1
ATOM 1712 N N . ARG A 1 215 ? -5.191 -18.586 -6.344 1.00 33.62 215 ARG A N 1
ATOM 1713 C CA . ARG A 1 215 ? -5.153 -19.916 -6.965 1.00 33.62 215 ARG A CA 1
ATOM 1714 C C . ARG A 1 215 ? -5.972 -20.917 -6.146 1.00 33.62 215 ARG A C 1
ATOM 1716 O O . ARG A 1 215 ? -5.611 -21.262 -5.030 1.00 33.62 215 ARG A O 1
ATOM 1723 N N . ASP A 1 216 ? -7.056 -21.342 -6.785 1.00 27.09 216 ASP A N 1
ATOM 1724 C CA . ASP A 1 216 ? -7.846 -22.555 -6.582 1.00 27.09 216 ASP A CA 1
ATOM 1725 C C . ASP A 1 216 ? -8.672 -22.708 -5.295 1.00 27.09 216 ASP A C 1
ATOM 1727 O O . ASP A 1 216 ? -8.244 -23.184 -4.248 1.00 27.09 216 ASP A O 1
ATOM 1731 N N . THR A 1 217 ? -9.964 -22.422 -5.463 1.00 28.73 217 THR A N 1
ATOM 1732 C CA . THR A 1 217 ? -11.063 -23.102 -4.778 1.00 28.73 217 THR A CA 1
ATOM 1733 C C . THR A 1 217 ? -10.973 -24.617 -4.987 1.00 28.73 217 THR A C 1
ATOM 1735 O O . THR A 1 217 ? -11.030 -25.052 -6.136 1.00 28.73 217 THR A O 1
ATOM 1738 N N . LEU A 1 218 ? -10.925 -25.408 -3.904 1.00 29.73 218 LEU A N 1
ATOM 1739 C CA . LEU A 1 218 ? -11.839 -26.532 -3.608 1.00 29.73 218 LEU A CA 1
ATOM 1740 C C . LEU A 1 218 ? -11.301 -27.469 -2.500 1.00 29.73 218 LEU A C 1
ATOM 1742 O O . LEU A 1 218 ? -10.219 -28.033 -2.623 1.00 29.73 218 LEU A O 1
ATOM 1746 N N . LYS A 1 219 ? -12.202 -27.729 -1.536 1.00 27.36 219 LYS A N 1
ATOM 1747 C CA . LYS A 1 219 ? -12.341 -28.883 -0.616 1.00 27.36 219 LYS A CA 1
ATOM 1748 C C . LYS A 1 219 ? -11.647 -28.842 0.757 1.00 27.36 219 LYS A C 1
ATOM 1750 O O . LYS A 1 219 ? -10.438 -28.983 0.889 1.00 27.36 219 LYS A O 1
ATOM 1755 N N . MET A 1 220 ? -12.506 -28.763 1.780 1.00 24.48 220 MET A N 1
ATOM 1756 C CA . MET A 1 220 ? -12.300 -29.334 3.114 1.00 24.48 220 MET A CA 1
ATOM 1757 C C . MET A 1 220 ? -12.181 -30.864 3.017 1.00 24.48 220 MET A C 1
ATOM 1759 O O . MET A 1 220 ? -12.942 -31.476 2.271 1.00 24.48 220 MET A O 1
ATOM 1763 N N . GLU A 1 221 ? -11.258 -31.469 3.767 1.00 25.59 221 GLU A N 1
ATOM 1764 C CA . GLU A 1 221 ? -11.536 -32.286 4.967 1.00 25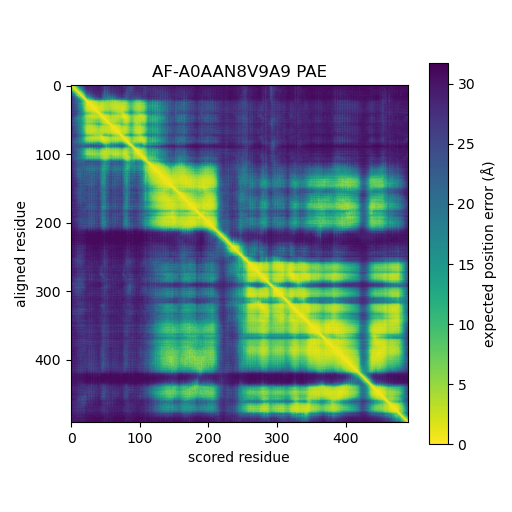.59 221 GLU A CA 1
ATOM 1765 C C . GLU A 1 221 ? -10.278 -33.060 5.428 1.00 25.59 221 GLU A C 1
ATOM 1767 O O . GLU A 1 221 ? -9.584 -33.690 4.638 1.00 25.59 221 GLU A O 1
ATOM 1772 N N . THR A 1 222 ? -10.050 -33.013 6.748 1.00 23.30 222 THR A N 1
ATOM 1773 C CA . THR A 1 222 ? -9.393 -34.001 7.636 1.00 23.30 222 THR A CA 1
ATOM 1774 C C . THR A 1 222 ? -7.934 -34.449 7.416 1.00 23.30 222 THR A C 1
ATOM 1776 O O . THR A 1 222 ? -7.594 -35.113 6.448 1.00 23.30 222 THR A O 1
ATOM 1779 N N . ASN A 1 223 ? -7.118 -34.163 8.444 1.00 28.53 223 ASN A N 1
ATOM 1780 C CA . ASN A 1 223 ? -5.964 -34.909 8.975 1.00 28.53 223 ASN A CA 1
ATOM 1781 C C . ASN A 1 223 ? -5.232 -35.905 8.056 1.00 28.53 223 ASN A C 1
ATOM 1783 O O . ASN A 1 223 ? -5.661 -37.045 7.914 1.00 28.53 223 ASN A O 1
ATOM 1787 N N . ALA A 1 224 ? -4.030 -35.527 7.619 1.00 24.39 224 ALA A N 1
ATOM 1788 C CA . ALA A 1 224 ? -2.800 -36.315 7.765 1.00 24.39 224 ALA A CA 1
ATOM 1789 C C . ALA A 1 224 ? -1.622 -35.512 7.196 1.00 24.39 224 ALA A C 1
ATOM 1791 O O . ALA A 1 224 ? -1.733 -34.879 6.145 1.00 24.39 224 ALA A O 1
ATOM 1792 N N . GLU A 1 225 ? -0.491 -35.549 7.895 1.00 34.75 225 GLU A N 1
ATOM 1793 C CA . GLU A 1 225 ? 0.798 -35.055 7.418 1.00 34.75 225 GLU A CA 1
ATOM 1794 C C . GLU A 1 225 ? 1.066 -35.498 5.973 1.00 34.75 225 GLU A C 1
ATOM 1796 O O . GLU A 1 225 ? 1.127 -36.687 5.665 1.00 34.75 225 GLU A O 1
ATOM 1801 N N . SER A 1 226 ? 1.292 -34.539 5.078 1.00 24.72 226 SER A N 1
ATOM 1802 C CA . SER A 1 226 ? 2.055 -34.804 3.863 1.00 24.72 226 SER A CA 1
ATOM 1803 C C . SER A 1 226 ? 2.866 -33.574 3.478 1.00 24.72 226 SER A C 1
ATOM 1805 O O . SER A 1 226 ? 2.387 -32.574 2.946 1.00 24.72 226 SER A O 1
ATOM 1807 N N . SER A 1 227 ? 4.154 -33.679 3.779 1.00 28.05 227 SER A N 1
ATOM 1808 C CA . SER A 1 227 ? 5.215 -32.903 3.165 1.00 28.05 227 SER A CA 1
ATOM 1809 C C . SER A 1 227 ? 5.078 -32.974 1.640 1.00 28.05 227 SER A C 1
ATOM 1811 O O . SER A 1 227 ? 5.321 -34.009 1.017 1.00 28.05 227 SER A O 1
ATOM 1813 N N . LYS A 1 228 ? 4.705 -31.859 1.001 1.00 27.81 228 LYS A N 1
ATOM 1814 C CA . LYS A 1 228 ? 4.910 -31.711 -0.443 1.00 27.81 228 LYS A CA 1
ATOM 1815 C C . LYS A 1 228 ? 6.418 -31.627 -0.679 1.00 27.81 228 LYS A C 1
ATOM 1817 O O . LYS A 1 228 ? 7.030 -30.584 -0.473 1.00 27.81 228 LYS A O 1
ATOM 1822 N N . LYS A 1 229 ? 7.019 -32.762 -1.050 1.00 28.48 229 LYS A N 1
ATOM 1823 C CA . LYS A 1 229 ? 8.422 -32.870 -1.461 1.00 28.48 229 LYS A CA 1
ATOM 1824 C C . LYS A 1 229 ? 8.674 -31.946 -2.653 1.00 28.48 229 LYS A C 1
ATOM 1826 O O . LYS A 1 229 ? 8.225 -32.220 -3.763 1.00 28.48 229 LYS A O 1
ATOM 1831 N N . VAL A 1 230 ? 9.414 -30.871 -2.404 1.00 34.19 230 VAL A N 1
ATOM 1832 C CA . VAL A 1 230 ? 10.166 -30.150 -3.434 1.00 34.19 230 VAL A CA 1
ATOM 1833 C C . VAL A 1 230 ? 1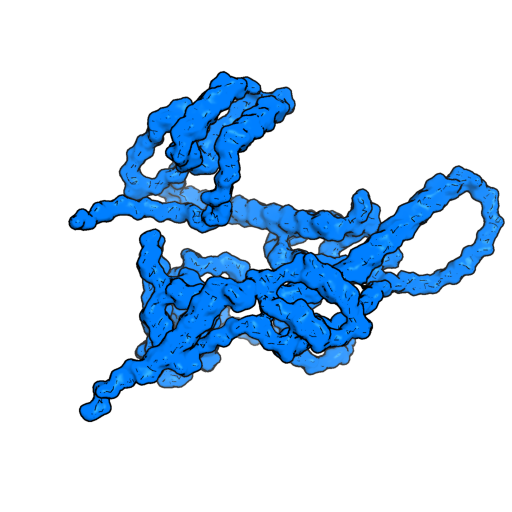1.200 -31.137 -4.010 1.00 34.19 230 VAL A C 1
ATOM 1835 O O . VAL A 1 230 ? 11.775 -31.905 -3.229 1.00 34.19 230 VAL A O 1
ATOM 1838 N N . PRO A 1 231 ? 11.421 -31.199 -5.338 1.00 38.44 231 PRO A N 1
ATOM 1839 C CA . PRO A 1 231 ? 12.491 -32.021 -5.905 1.00 38.44 231 PRO A CA 1
ATOM 1840 C C . PRO A 1 231 ? 13.839 -31.633 -5.276 1.00 38.44 231 PRO A C 1
ATOM 1842 O O . PRO A 1 231 ? 14.035 -30.457 -4.969 1.00 38.44 231 PRO A O 1
ATOM 1845 N N . PRO A 1 232 ? 14.763 -32.581 -5.040 1.00 42.00 232 PRO A N 1
ATOM 1846 C CA . PRO A 1 232 ? 16.052 -32.246 -4.454 1.00 42.00 232 PRO A CA 1
ATOM 1847 C C . PRO A 1 232 ? 16.852 -31.367 -5.418 1.00 42.00 232 PRO A C 1
ATOM 1849 O O . PRO A 1 232 ? 16.993 -31.709 -6.590 1.00 42.00 232 PRO A O 1
ATOM 1852 N N . ASP A 1 233 ? 17.383 -30.262 -4.896 1.00 37.84 233 ASP A N 1
ATOM 1853 C CA . ASP A 1 233 ? 18.157 -29.296 -5.673 1.00 37.84 233 ASP A CA 1
ATOM 1854 C C . ASP A 1 233 ? 19.377 -29.943 -6.342 1.00 37.84 233 ASP A C 1
ATOM 1856 O O . ASP A 1 233 ? 20.184 -30.617 -5.683 1.00 37.84 233 ASP A O 1
ATOM 1860 N N . ASN A 1 234 ? 19.571 -29.658 -7.627 1.00 56.09 234 ASN A N 1
ATOM 1861 C CA . ASN A 1 234 ? 20.804 -29.989 -8.337 1.00 56.09 234 ASN A CA 1
ATOM 1862 C C . ASN A 1 234 ? 21.977 -29.126 -7.819 1.00 56.09 234 ASN A C 1
ATOM 1864 O O . ASN A 1 234 ? 21.772 -28.051 -7.254 1.00 56.09 234 ASN A O 1
ATOM 1868 N N . GLU A 1 235 ? 23.235 -29.547 -8.031 1.00 46.22 235 GLU A N 1
ATOM 1869 C CA . GLU A 1 235 ? 24.427 -28.784 -7.580 1.00 46.22 235 GLU A CA 1
ATOM 1870 C C . GLU A 1 235 ? 24.426 -27.315 -8.042 1.00 46.22 235 GLU A C 1
ATOM 1872 O O . GLU A 1 235 ? 24.969 -26.446 -7.364 1.00 46.22 235 GLU A O 1
ATOM 1877 N N . PHE A 1 236 ? 23.798 -27.039 -9.185 1.00 41.31 236 PHE A N 1
ATOM 1878 C CA . PHE A 1 236 ? 23.602 -25.698 -9.727 1.00 41.31 236 PHE A CA 1
ATOM 1879 C C . PHE A 1 236 ? 22.602 -24.872 -8.899 1.00 41.31 236 PHE A C 1
ATOM 1881 O O . PHE A 1 236 ? 22.880 -23.727 -8.557 1.00 41.31 236 PHE A O 1
ATOM 1888 N N . GLU A 1 237 ? 21.474 -25.463 -8.507 1.00 43.16 237 GLU A N 1
ATOM 1889 C CA . GLU A 1 237 ? 20.423 -24.810 -7.713 1.00 43.16 237 GLU A CA 1
ATOM 1890 C C . GLU A 1 237 ? 20.897 -24.530 -6.281 1.00 43.16 237 GLU A C 1
ATOM 1892 O O . GLU A 1 237 ? 20.615 -23.464 -5.736 1.00 43.16 237 GLU A O 1
ATOM 1897 N N . LYS A 1 238 ? 21.730 -25.414 -5.712 1.00 53.81 238 LYS A N 1
ATOM 1898 C CA . LYS A 1 238 ? 22.385 -25.187 -4.411 1.00 53.81 238 LYS A CA 1
ATOM 1899 C C . LYS A 1 238 ? 23.377 -24.022 -4.422 1.00 53.81 238 LYS A C 1
ATOM 1901 O O . LYS A 1 238 ? 23.550 -23.378 -3.393 1.00 53.81 238 LYS A O 1
ATOM 1906 N N . ARG A 1 239 ? 24.029 -23.751 -5.560 1.00 51.44 239 ARG A N 1
ATOM 1907 C CA . ARG A 1 239 ? 24.987 -22.639 -5.702 1.00 51.44 239 ARG A CA 1
ATOM 1908 C C . ARG A 1 239 ? 24.311 -21.288 -5.920 1.00 51.44 239 ARG A C 1
ATOM 1910 O O . ARG A 1 239 ? 24.899 -20.278 -5.572 1.00 51.44 239 ARG A O 1
ATOM 1917 N N . ILE A 1 240 ? 23.101 -21.275 -6.480 1.00 43.09 240 ILE A N 1
ATOM 1918 C CA . ILE A 1 240 ? 22.448 -20.047 -6.966 1.00 43.09 240 ILE A CA 1
ATOM 1919 C C . ILE A 1 240 ? 21.294 -19.610 -6.062 1.00 43.09 240 ILE A C 1
ATOM 1921 O O . ILE A 1 240 ? 20.986 -18.427 -6.002 1.00 43.09 240 ILE A O 1
ATOM 1925 N N . ARG A 1 241 ? 20.685 -20.526 -5.297 1.00 43.59 241 ARG A N 1
ATOM 1926 C CA . ARG A 1 241 ? 19.662 -20.178 -4.298 1.00 43.59 241 ARG A CA 1
ATOM 1927 C C . ARG A 1 241 ? 20.120 -19.119 -3.270 1.00 43.59 241 ARG A C 1
ATOM 1929 O O . ARG A 1 241 ? 19.272 -18.324 -2.893 1.00 43.59 241 ARG A O 1
ATOM 1936 N N . PRO A 1 242 ? 21.399 -19.044 -2.847 1.00 51.34 242 PRO A N 1
ATOM 1937 C CA . PRO A 1 242 ? 21.878 -17.948 -1.998 1.00 51.34 242 PRO A CA 1
ATOM 1938 C C . PRO A 1 242 ? 22.049 -16.604 -2.731 1.00 51.34 242 PRO A C 1
ATOM 1940 O O . PRO A 1 242 ? 22.138 -15.574 -2.078 1.00 51.34 242 PRO A O 1
ATOM 1943 N N . GLU A 1 243 ? 22.138 -16.606 -4.068 1.00 43.12 243 GLU A N 1
ATOM 1944 C CA . GLU A 1 243 ? 22.348 -15.406 -4.902 1.00 43.12 243 GLU A CA 1
ATOM 1945 C C . GLU A 1 243 ? 21.045 -14.875 -5.528 1.00 43.12 243 GLU A C 1
ATOM 1947 O O . GLU A 1 243 ? 20.991 -13.747 -6.018 1.00 43.12 243 GLU A O 1
ATOM 1952 N N . VAL A 1 244 ? 19.987 -15.689 -5.540 1.00 42.19 244 VAL A N 1
ATOM 1953 C CA . VAL A 1 244 ? 18.660 -15.314 -6.033 1.00 42.19 244 VAL A CA 1
ATOM 1954 C C . VAL A 1 244 ? 17.855 -14.783 -4.865 1.00 42.19 244 VAL A C 1
ATOM 1956 O O . VAL A 1 244 ? 17.454 -15.555 -4.001 1.00 42.19 244 VAL A O 1
ATOM 1959 N N . ILE A 1 245 ? 17.584 -13.481 -4.886 1.00 45.31 245 ILE A N 1
ATOM 1960 C CA . ILE A 1 245 ? 16.715 -12.817 -3.913 1.00 45.31 245 ILE A CA 1
ATOM 1961 C C . ILE A 1 245 ? 15.312 -13.445 -4.034 1.00 45.31 245 ILE A C 1
ATOM 1963 O O . ILE A 1 245 ? 14.656 -13.284 -5.072 1.00 45.31 245 ILE A O 1
ATOM 1967 N N . PRO A 1 246 ? 14.838 -14.201 -3.028 1.00 40.97 246 PRO A N 1
ATOM 1968 C CA . PRO A 1 246 ? 13.486 -14.734 -3.008 1.00 40.97 246 PRO A CA 1
ATOM 1969 C C . PRO A 1 246 ? 12.475 -13.586 -3.047 1.00 40.97 246 PRO A C 1
ATOM 1971 O O . PRO A 1 246 ? 12.681 -12.550 -2.424 1.00 40.97 246 PRO A O 1
ATOM 1974 N N . ALA A 1 247 ? 11.318 -13.795 -3.681 1.00 34.44 247 ALA A N 1
ATOM 1975 C CA . ALA A 1 247 ? 10.234 -12.802 -3.725 1.00 34.44 247 ALA A CA 1
ATOM 1976 C C . ALA A 1 247 ? 9.737 -12.340 -2.332 1.00 34.44 247 ALA A C 1
ATOM 1978 O O . ALA A 1 247 ? 9.047 -11.329 -2.227 1.00 34.44 247 ALA A O 1
ATOM 1979 N N . ASN A 1 248 ? 10.096 -13.076 -1.273 1.00 39.00 248 ASN A N 1
ATOM 1980 C CA . ASN A 1 248 ? 9.739 -12.791 0.114 1.00 39.00 248 ASN A CA 1
ATOM 1981 C C . ASN A 1 248 ? 10.830 -12.006 0.879 1.00 39.00 248 ASN A C 1
ATOM 1983 O O . ASN A 1 248 ? 10.546 -11.517 1.968 1.00 39.00 248 ASN A O 1
ATOM 1987 N N . GLU A 1 249 ? 12.046 -11.850 0.335 1.00 41.91 249 GLU A N 1
ATOM 1988 C CA . GLU A 1 249 ? 13.104 -10.984 0.886 1.00 41.91 249 GLU A CA 1
ATOM 1989 C C . GLU A 1 249 ? 12.922 -9.550 0.369 1.00 41.91 249 GLU A C 1
ATOM 1991 O O . GLU A 1 249 ? 13.699 -9.010 -0.418 1.00 41.91 249 GLU A O 1
ATOM 1996 N N . ILE A 1 250 ? 11.825 -8.924 0.788 1.00 39.75 250 ILE A N 1
ATOM 1997 C CA . ILE A 1 250 ? 11.543 -7.519 0.496 1.00 39.75 250 ILE A CA 1
ATOM 1998 C C . ILE A 1 250 ? 12.381 -6.662 1.452 1.00 39.75 250 ILE A C 1
ATOM 2000 O O . ILE A 1 250 ? 12.136 -6.633 2.656 1.00 39.75 250 ILE A O 1
ATOM 2004 N N . GLY A 1 251 ? 13.383 -5.976 0.895 1.00 38.69 251 GLY A N 1
ATOM 2005 C CA . GLY A 1 251 ? 14.270 -5.058 1.617 1.00 38.69 251 GLY A CA 1
ATOM 2006 C C . GLY A 1 251 ? 15.552 -4.671 0.871 1.00 38.69 251 GLY A C 1
ATOM 2007 O O . GLY A 1 251 ? 16.230 -3.742 1.302 1.00 38.69 251 GLY A O 1
ATOM 2008 N N . VAL A 1 252 ? 15.882 -5.338 -0.242 1.00 38.97 252 VAL A N 1
ATOM 2009 C CA . VAL A 1 252 ? 17.025 -4.957 -1.087 1.00 38.97 252 VAL A CA 1
ATOM 2010 C C . VAL A 1 252 ? 16.645 -3.732 -1.914 1.00 38.97 252 VAL A C 1
ATOM 2012 O O . VAL A 1 252 ? 15.768 -3.793 -2.777 1.00 38.97 252 VAL A O 1
ATOM 2015 N N . THR A 1 253 ? 17.289 -2.601 -1.647 1.00 41.78 253 THR A N 1
ATOM 2016 C CA . THR A 1 253 ? 17.169 -1.418 -2.499 1.00 41.78 253 THR A CA 1
ATOM 2017 C C . THR A 1 253 ? 18.068 -1.587 -3.720 1.00 41.78 253 THR A C 1
ATOM 2019 O O . THR A 1 253 ? 19.143 -2.163 -3.632 1.00 41.78 253 THR A O 1
ATOM 2022 N N . PHE A 1 254 ? 17.680 -1.082 -4.895 1.00 46.28 254 PHE A N 1
ATOM 2023 C CA . PHE A 1 254 ? 18.506 -1.224 -6.111 1.00 46.28 254 PHE A CA 1
ATOM 2024 C C . PHE A 1 254 ? 19.884 -0.539 -6.025 1.00 46.28 254 PHE A C 1
ATOM 2026 O O . PHE A 1 254 ? 20.742 -0.794 -6.866 1.00 46.28 254 PHE A O 1
ATOM 2033 N N . SER A 1 255 ? 20.131 0.290 -5.005 1.00 45.62 255 SER A N 1
ATOM 2034 C CA . SER A 1 255 ? 21.479 0.747 -4.638 1.00 45.62 255 SER A CA 1
ATOM 2035 C C . SER A 1 255 ? 22.419 -0.382 -4.205 1.00 45.62 255 SER A C 1
ATOM 2037 O O . SER A 1 255 ? 23.628 -0.178 -4.211 1.00 45.62 255 SER A O 1
ATOM 2039 N N . ASP A 1 256 ? 21.871 -1.550 -3.874 1.00 46.31 256 ASP A N 1
ATOM 2040 C CA . ASP A 1 256 ? 22.586 -2.743 -3.420 1.00 46.31 256 ASP A CA 1
ATOM 2041 C C . ASP A 1 256 ? 22.783 -3.765 -4.565 1.00 46.31 256 ASP A C 1
ATOM 2043 O O . ASP A 1 256 ? 23.338 -4.845 -4.365 1.00 46.31 256 ASP A O 1
ATOM 2047 N N . ILE A 1 257 ? 22.306 -3.449 -5.780 1.00 54.03 257 ILE A N 1
ATOM 2048 C CA . ILE A 1 257 ? 22.334 -4.336 -6.951 1.00 54.03 257 ILE A CA 1
ATOM 2049 C C . ILE A 1 257 ? 23.465 -3.912 -7.890 1.00 54.03 257 ILE A C 1
ATOM 2051 O O . ILE A 1 257 ? 23.387 -2.876 -8.537 1.00 54.03 257 ILE A O 1
ATOM 2055 N N . ASP A 1 258 ? 24.491 -4.751 -8.030 1.00 62.03 258 ASP A N 1
ATOM 2056 C CA . ASP A 1 258 ? 25.597 -4.515 -8.964 1.00 62.03 258 ASP A CA 1
ATOM 2057 C C . ASP A 1 258 ? 25.238 -4.856 -10.425 1.00 62.03 258 ASP A C 1
ATOM 2059 O O . ASP A 1 258 ? 24.341 -5.650 -10.715 1.00 62.03 258 ASP A O 1
ATOM 2063 N N . GLU A 1 259 ? 26.031 -4.344 -11.376 1.00 71.44 259 GLU A N 1
ATOM 2064 C CA . GLU A 1 259 ? 25.964 -4.689 -12.812 1.00 71.44 259 GLU A CA 1
ATOM 2065 C C . GLU A 1 259 ? 25.925 -6.215 -13.055 1.00 71.44 259 GLU A C 1
ATOM 2067 O O . GLU A 1 259 ? 25.232 -6.721 -13.943 1.00 71.44 259 GLU A O 1
ATOM 2072 N N . LYS A 1 260 ? 26.645 -6.971 -12.218 1.00 71.69 260 LYS A N 1
ATOM 2073 C CA . LYS A 1 260 ? 26.699 -8.437 -12.268 1.00 71.69 260 LYS A CA 1
ATOM 2074 C C . LYS A 1 260 ? 25.337 -9.079 -12.002 1.00 71.69 260 LYS A C 1
ATOM 2076 O O . LYS A 1 260 ? 25.012 -10.073 -12.649 1.00 71.69 260 LYS A O 1
ATOM 2081 N N . ASN A 1 261 ? 24.528 -8.496 -11.122 1.00 72.31 261 ASN A N 1
ATOM 2082 C CA . ASN A 1 261 ? 23.220 -9.032 -10.751 1.00 72.31 261 ASN A CA 1
ATOM 2083 C C . ASN A 1 261 ? 22.207 -8.831 -11.880 1.00 72.31 261 ASN A C 1
ATOM 2085 O O . ASN A 1 261 ? 21.467 -9.754 -12.212 1.00 72.31 261 ASN A O 1
ATOM 2089 N N . VAL A 1 262 ? 22.237 -7.676 -12.555 1.00 79.56 262 VAL A N 1
ATOM 2090 C CA . VAL A 1 262 ? 21.426 -7.429 -13.764 1.00 79.56 262 VAL A CA 1
ATOM 2091 C C . VAL A 1 262 ? 21.758 -8.459 -14.846 1.00 79.56 262 VAL A C 1
ATOM 2093 O O . VAL A 1 262 ? 20.873 -9.054 -15.463 1.00 79.56 262 VAL A O 1
ATOM 2096 N N . ARG A 1 263 ? 23.050 -8.730 -15.047 1.00 79.06 263 ARG A N 1
ATOM 2097 C CA . ARG A 1 263 ? 23.517 -9.744 -15.994 1.00 79.06 263 ARG A CA 1
ATOM 2098 C C . ARG A 1 263 ? 23.059 -11.152 -15.616 1.00 79.06 263 ARG A C 1
ATOM 2100 O O . ARG A 1 263 ? 22.609 -11.899 -16.490 1.00 79.06 263 ARG A O 1
ATOM 2107 N N . ALA A 1 264 ? 23.175 -11.515 -14.342 1.00 76.12 264 ALA A N 1
ATOM 2108 C CA . ALA A 1 264 ? 22.723 -12.800 -13.826 1.00 76.12 264 ALA A CA 1
ATOM 2109 C C . ALA A 1 264 ? 21.206 -12.973 -14.006 1.00 76.12 264 ALA A C 1
ATOM 2111 O O . ALA A 1 264 ? 20.783 -14.014 -14.506 1.00 76.12 264 ALA A O 1
ATOM 2112 N N . LEU A 1 265 ? 20.413 -11.932 -13.724 1.00 83.00 265 LEU A N 1
ATOM 2113 C CA . LEU A 1 265 ? 18.957 -11.918 -13.890 1.00 83.00 265 LEU A CA 1
ATOM 2114 C C . LEU A 1 265 ? 18.540 -12.245 -15.329 1.00 83.00 265 LEU A C 1
ATOM 2116 O O . LEU A 1 265 ? 17.773 -13.179 -15.548 1.00 83.00 265 LEU A O 1
ATOM 2120 N N . PHE A 1 266 ? 19.065 -11.522 -16.323 1.00 82.19 266 PHE A N 1
ATOM 2121 C CA . PHE A 1 266 ? 18.716 -11.781 -17.726 1.00 82.19 266 PHE A CA 1
ATOM 2122 C C . PHE A 1 266 ? 19.243 -13.133 -18.220 1.00 82.19 266 PHE A C 1
ATOM 2124 O O . PHE A 1 266 ? 18.586 -13.798 -19.018 1.00 82.19 266 PHE A O 1
ATOM 2131 N N . THR A 1 267 ? 20.401 -13.578 -17.722 1.00 81.62 267 THR A N 1
ATOM 2132 C CA . THR A 1 267 ? 20.938 -14.910 -18.045 1.00 81.62 267 THR A CA 1
ATOM 2133 C C . THR A 1 267 ? 20.046 -16.018 -17.489 1.00 81.62 267 THR A C 1
ATOM 2135 O O . THR A 1 267 ? 19.818 -17.025 -18.159 1.00 81.62 267 THR A O 1
ATOM 2138 N N . LEU A 1 268 ? 19.533 -15.843 -16.272 1.00 79.00 268 LEU A N 1
ATOM 2139 C CA . LEU A 1 268 ? 18.584 -16.759 -15.655 1.00 79.00 268 LEU A CA 1
ATOM 2140 C C . LEU A 1 268 ? 17.263 -16.766 -16.429 1.00 79.00 268 LEU A C 1
ATOM 2142 O O . LEU A 1 268 ? 16.812 -17.837 -16.822 1.00 79.00 268 LEU A O 1
ATOM 2146 N N . ALA A 1 269 ? 16.703 -15.588 -16.715 1.00 81.00 269 ALA A N 1
ATOM 2147 C CA . ALA A 1 269 ? 15.465 -15.436 -17.476 1.00 81.00 269 ALA A CA 1
ATOM 2148 C C . ALA A 1 269 ? 15.543 -16.093 -18.864 1.00 81.00 269 ALA A C 1
ATOM 2150 O O . ALA A 1 269 ? 14.584 -16.720 -19.302 1.00 81.00 269 ALA A O 1
ATOM 2151 N N . ALA A 1 270 ? 16.699 -16.014 -19.532 1.00 81.56 270 ALA A N 1
ATOM 2152 C CA . ALA A 1 270 ? 16.938 -16.704 -20.799 1.00 81.56 270 ALA A CA 1
ATOM 2153 C C . ALA A 1 270 ? 16.958 -18.234 -20.643 1.00 81.56 270 ALA A C 1
ATOM 2155 O O . ALA A 1 270 ? 16.377 -18.948 -21.456 1.00 81.56 270 ALA A O 1
ATOM 2156 N N . LYS A 1 271 ? 17.591 -18.752 -19.581 1.00 80.19 271 LYS A N 1
ATOM 2157 C CA . LYS A 1 271 ? 17.659 -20.200 -19.307 1.00 80.19 271 LYS A CA 1
ATOM 2158 C C . LYS A 1 271 ? 16.312 -20.805 -18.922 1.00 80.19 271 LYS A C 1
ATOM 2160 O O . LYS A 1 271 ? 16.074 -21.968 -19.226 1.00 80.19 271 LYS A O 1
ATOM 2165 N N . VAL A 1 272 ? 15.469 -20.036 -18.235 1.00 82.06 272 VAL A N 1
ATOM 2166 C CA . VAL A 1 272 ? 14.139 -20.461 -17.770 1.00 82.06 272 VAL A CA 1
ATOM 2167 C C . VAL A 1 272 ? 13.009 -19.928 -18.657 1.00 82.06 272 VAL A C 1
ATOM 2169 O O . VAL A 1 272 ? 11.850 -19.919 -18.249 1.00 82.06 272 VAL A O 1
ATOM 2172 N N . ALA A 1 273 ? 13.333 -19.464 -19.868 1.00 79.69 273 ALA A N 1
ATOM 2173 C CA . ALA A 1 273 ? 12.347 -18.952 -20.808 1.00 79.69 273 ALA A CA 1
ATOM 2174 C C . ALA A 1 273 ? 11.262 -20.015 -21.110 1.00 79.69 273 ALA A C 1
ATOM 2176 O O . ALA A 1 273 ? 11.593 -21.196 -21.259 1.00 79.69 273 ALA A O 1
ATOM 2177 N N . PRO A 1 274 ? 9.976 -19.625 -21.233 1.00 84.31 274 PRO A N 1
ATOM 2178 C CA . PRO A 1 274 ? 9.459 -18.253 -21.258 1.00 84.31 274 PRO A CA 1
ATOM 2179 C C . PRO A 1 274 ? 9.388 -17.603 -19.865 1.00 84.31 274 PRO A C 1
ATOM 2181 O O . PRO A 1 274 ? 8.907 -18.208 -18.913 1.00 84.31 274 PRO A O 1
ATOM 2184 N N . THR A 1 275 ? 9.847 -16.354 -19.735 1.00 81.06 275 THR A N 1
ATOM 2185 C CA . THR A 1 275 ? 9.917 -15.642 -18.443 1.00 81.06 275 THR A CA 1
ATOM 2186 C C . THR A 1 275 ? 9.394 -14.211 -18.545 1.00 81.06 275 THR A C 1
ATOM 2188 O O . THR A 1 275 ? 9.640 -13.511 -19.527 1.00 81.06 275 THR A O 1
ATOM 2191 N N . ILE A 1 276 ? 8.694 -13.760 -17.501 1.00 82.69 276 ILE A N 1
ATOM 2192 C CA . ILE A 1 276 ? 8.280 -12.364 -17.330 1.00 82.69 276 ILE A CA 1
ATOM 2193 C C . ILE A 1 276 ? 9.150 -11.728 -16.245 1.00 82.69 276 ILE A C 1
ATOM 2195 O O . ILE A 1 276 ? 9.206 -12.233 -15.126 1.00 82.69 276 ILE A O 1
ATOM 2199 N N . ILE A 1 277 ? 9.799 -10.613 -16.567 1.00 83.56 277 ILE A N 1
ATOM 2200 C CA . ILE A 1 277 ? 10.511 -9.763 -15.609 1.00 83.56 277 ILE A CA 1
ATOM 2201 C C . ILE A 1 277 ? 9.596 -8.584 -15.285 1.00 83.56 277 ILE A C 1
ATOM 2203 O O . ILE A 1 277 ? 9.255 -7.816 -16.182 1.00 83.56 277 ILE A O 1
ATOM 2207 N N . PHE A 1 278 ? 9.193 -8.440 -14.022 1.00 85.75 278 PHE A N 1
ATOM 2208 C CA . PHE A 1 278 ? 8.394 -7.305 -13.556 1.00 85.75 278 PHE A CA 1
ATOM 2209 C C . PHE A 1 278 ? 9.269 -6.313 -12.784 1.00 85.75 278 PHE A C 1
ATOM 2211 O O . PHE A 1 278 ? 9.973 -6.710 -11.858 1.00 85.75 278 PHE A O 1
ATOM 2218 N N . VAL A 1 279 ? 9.221 -5.038 -13.169 1.00 83.06 279 VAL A N 1
ATOM 2219 C CA . VAL A 1 279 ? 9.967 -3.942 -12.540 1.00 83.06 279 VAL A CA 1
ATOM 2220 C C . VAL A 1 279 ? 8.979 -2.908 -12.010 1.00 83.06 279 VAL A C 1
ATOM 2222 O O . VAL A 1 279 ? 8.398 -2.144 -12.784 1.00 83.06 279 VAL A O 1
ATOM 2225 N N . ASP A 1 280 ? 8.776 -2.887 -10.698 1.00 84.56 280 ASP A N 1
ATOM 2226 C CA . ASP A 1 280 ? 7.973 -1.849 -10.051 1.00 84.56 280 ASP A CA 1
ATOM 2227 C C . ASP A 1 280 ? 8.787 -0.561 -9.858 1.00 84.56 280 ASP A C 1
ATOM 2229 O O . ASP A 1 280 ? 10.016 -0.605 -9.805 1.00 84.56 280 ASP A O 1
ATOM 2233 N N . GLU A 1 281 ? 8.102 0.579 -9.788 1.00 84.56 281 GLU A N 1
ATOM 2234 C CA . GLU A 1 281 ? 8.698 1.917 -9.644 1.00 84.56 281 GLU A CA 1
ATOM 2235 C C . GLU A 1 281 ? 9.895 2.157 -10.579 1.00 84.56 281 GLU A C 1
ATOM 2237 O O . GLU A 1 281 ? 10.971 2.609 -10.173 1.00 84.56 281 GLU A O 1
ATOM 2242 N N . VAL A 1 282 ? 9.722 1.842 -11.866 1.00 85.81 282 VAL A N 1
ATOM 2243 C CA . VAL A 1 282 ? 10.817 1.854 -12.849 1.00 85.81 282 VAL A CA 1
ATOM 2244 C C . VAL A 1 282 ? 11.478 3.233 -13.013 1.00 85.81 282 VAL A C 1
ATOM 2246 O O . VAL A 1 282 ? 12.623 3.321 -13.451 1.00 85.81 282 VAL A O 1
ATOM 2249 N N . ASP A 1 283 ? 10.806 4.317 -12.623 1.00 84.19 283 ASP A N 1
ATOM 2250 C CA . ASP A 1 283 ? 11.351 5.678 -12.572 1.00 84.19 283 ASP A CA 1
ATOM 2251 C C . ASP A 1 283 ? 12.499 5.847 -11.570 1.00 84.19 283 ASP A C 1
ATOM 2253 O O . ASP A 1 283 ? 13.382 6.681 -11.787 1.00 84.19 283 ASP A O 1
ATOM 2257 N N . SER A 1 284 ? 12.546 5.020 -10.524 1.00 78.12 284 SER A N 1
ATOM 2258 C CA . SER A 1 284 ? 13.657 5.001 -9.569 1.00 78.12 284 SER A CA 1
ATOM 2259 C C . SER A 1 284 ? 14.972 4.529 -10.209 1.00 78.12 284 SER A C 1
ATOM 2261 O O . SER A 1 284 ? 16.032 5.070 -9.893 1.00 78.12 284 SER A O 1
ATOM 2263 N N . MET A 1 285 ? 14.898 3.575 -11.148 1.00 75.00 285 MET A N 1
ATOM 2264 C CA . MET A 1 285 ? 16.049 2.968 -11.833 1.00 75.00 285 MET A CA 1
ATOM 2265 C C . MET A 1 285 ? 16.352 3.631 -13.183 1.00 75.00 285 MET A C 1
ATOM 2267 O O . MET A 1 285 ? 17.507 3.836 -13.551 1.00 75.00 285 MET A O 1
ATOM 2271 N N . LEU A 1 286 ? 15.312 3.942 -13.959 1.00 78.94 286 LEU A N 1
ATOM 2272 C CA . LEU A 1 286 ? 15.412 4.373 -15.356 1.00 78.94 286 LEU A CA 1
ATOM 2273 C C . LEU A 1 286 ? 15.033 5.849 -15.558 1.00 78.94 286 LEU A C 1
ATOM 2275 O O . LEU A 1 286 ? 14.785 6.281 -16.689 1.00 78.94 286 LEU A O 1
ATOM 2279 N N . GLY A 1 287 ? 15.041 6.637 -14.481 1.00 75.06 287 GLY A N 1
ATOM 2280 C CA . GLY A 1 287 ? 14.757 8.068 -14.506 1.00 75.06 287 GLY A CA 1
ATOM 2281 C C . GLY A 1 287 ? 15.721 8.905 -15.369 1.00 75.06 287 GLY A C 1
ATOM 2282 O O . GLY A 1 287 ? 16.737 8.421 -15.881 1.00 75.06 287 GLY A O 1
ATOM 2283 N N . GLN A 1 288 ? 15.392 10.182 -15.571 1.00 69.56 288 GLN A N 1
ATOM 2284 C CA . GLN A 1 288 ? 16.168 11.124 -16.379 1.00 69.56 288 GLN A CA 1
ATOM 2285 C C . GLN A 1 288 ? 17.590 11.330 -15.832 1.00 69.56 288 GLN A C 1
ATOM 2287 O O . GLN A 1 288 ? 17.799 11.574 -14.643 1.00 69.56 288 GLN A O 1
ATOM 2292 N N . ARG A 1 289 ? 18.562 11.329 -16.757 1.00 59.06 289 ARG A N 1
ATOM 2293 C CA . ARG A 1 289 ? 20.020 11.448 -16.519 1.00 59.06 289 ARG A CA 1
ATOM 2294 C C . ARG A 1 289 ? 20.453 12.786 -15.904 1.00 59.06 289 ARG A C 1
ATOM 2296 O O . ARG A 1 289 ? 21.615 12.982 -15.569 1.00 59.06 289 ARG A O 1
ATOM 2303 N N . THR A 1 290 ? 19.541 13.749 -15.816 1.00 52.94 290 THR A N 1
ATOM 2304 C CA . THR A 1 290 ? 19.835 15.155 -15.503 1.00 52.94 290 THR A CA 1
ATOM 2305 C C . THR A 1 290 ? 19.838 15.459 -14.005 1.00 52.94 290 THR A C 1
ATOM 2307 O O . THR A 1 290 ? 20.050 16.608 -13.613 1.00 52.94 290 THR A O 1
ATOM 2310 N N . ARG A 1 291 ? 19.613 14.465 -13.135 1.00 53.19 291 ARG A N 1
ATOM 2311 C CA . ARG A 1 291 ? 19.774 14.657 -11.689 1.00 53.19 291 ARG A CA 1
ATOM 2312 C C . ARG A 1 291 ? 21.268 14.818 -11.389 1.00 53.19 291 ARG A C 1
ATOM 2314 O O . ARG A 1 291 ? 22.005 13.840 -11.338 1.00 53.19 291 ARG A O 1
ATOM 2321 N N . VAL A 1 292 ? 21.712 16.062 -11.194 1.00 43.62 292 VAL A N 1
ATOM 2322 C CA . VAL A 1 292 ? 23.052 16.399 -10.681 1.00 43.62 292 VAL A CA 1
ATOM 2323 C C . VAL A 1 292 ? 23.306 15.549 -9.425 1.00 43.62 292 VAL A C 1
ATOM 2325 O O . VAL A 1 292 ? 22.585 15.676 -8.432 1.00 43.62 292 VAL A O 1
ATOM 2328 N N . GLY A 1 293 ? 24.256 14.612 -9.518 1.00 52.31 293 GLY A N 1
ATOM 2329 C CA . GLY A 1 293 ? 24.536 13.600 -8.491 1.00 52.31 293 GLY A CA 1
ATOM 2330 C C . GLY A 1 293 ? 24.123 12.155 -8.821 1.00 52.31 293 GLY A C 1
ATOM 2331 O O . GLY A 1 293 ? 24.056 11.340 -7.903 1.00 52.31 293 GLY A O 1
ATOM 2332 N N . GLU A 1 294 ? 23.824 11.804 -10.079 1.00 57.84 294 GLU A N 1
ATOM 2333 C CA . GLU A 1 294 ? 23.631 10.398 -10.475 1.00 57.84 294 GLU A CA 1
ATOM 2334 C C . GLU A 1 294 ? 24.949 9.610 -10.319 1.00 57.84 294 GLU A C 1
ATOM 2336 O O . GLU A 1 294 ? 25.918 9.816 -11.066 1.00 57.84 294 GLU A O 1
ATOM 2341 N N . HIS A 1 295 ? 24.973 8.724 -9.318 1.00 66.12 295 HIS A N 1
ATOM 2342 C CA . HIS A 1 295 ? 26.105 7.869 -8.964 1.00 66.12 295 HIS A CA 1
ATOM 2343 C C . HIS A 1 295 ? 26.528 7.015 -10.171 1.00 66.12 295 HIS A C 1
ATOM 2345 O O . HIS A 1 295 ? 25.679 6.442 -10.856 1.00 66.12 295 HIS A O 1
ATOM 2351 N N . GLU A 1 296 ? 27.832 6.925 -10.456 1.00 71.94 296 GLU A N 1
ATOM 2352 C CA . GLU A 1 296 ? 28.335 6.193 -11.631 1.00 71.94 296 GLU A CA 1
ATOM 2353 C C . GLU A 1 296 ? 27.882 4.730 -11.663 1.00 71.94 296 GLU A C 1
ATOM 2355 O O . GLU A 1 296 ? 27.634 4.191 -12.743 1.00 71.94 296 GLU A O 1
ATOM 2360 N N . ALA A 1 297 ? 27.712 4.104 -10.493 1.00 68.12 297 ALA A N 1
ATOM 2361 C CA . ALA A 1 297 ? 27.190 2.744 -10.398 1.00 68.12 297 ALA A CA 1
ATOM 2362 C C . ALA A 1 297 ? 25.767 2.635 -10.972 1.00 68.12 297 ALA A C 1
ATOM 2364 O O . ALA A 1 297 ? 25.502 1.747 -11.778 1.00 68.12 297 ALA A O 1
ATOM 2365 N N . MET A 1 298 ? 24.883 3.594 -10.671 1.00 71.06 298 MET A N 1
ATOM 2366 C CA . MET A 1 298 ? 23.512 3.617 -11.199 1.00 71.06 298 MET A CA 1
ATOM 2367 C C . MET A 1 298 ? 23.498 3.760 -12.726 1.00 71.06 298 MET A C 1
ATOM 2369 O O . MET A 1 298 ? 22.744 3.076 -13.419 1.00 71.06 298 MET A O 1
ATOM 2373 N N . ARG A 1 299 ? 24.402 4.581 -13.278 1.00 76.19 299 ARG A N 1
ATOM 2374 C CA . ARG A 1 299 ? 24.567 4.704 -14.736 1.00 76.19 299 ARG A CA 1
ATOM 2375 C C . ARG A 1 299 ? 25.022 3.393 -15.380 1.00 76.19 299 ARG A C 1
ATOM 2377 O O . ARG A 1 299 ? 24.511 3.039 -16.443 1.00 76.19 299 ARG A O 1
ATOM 2384 N N . LYS A 1 300 ? 25.947 2.660 -14.753 1.00 78.69 300 LYS A N 1
ATOM 2385 C CA . LYS A 1 300 ? 26.396 1.340 -15.234 1.00 78.69 300 LYS A CA 1
ATOM 2386 C C . LYS A 1 300 ? 25.263 0.312 -15.199 1.00 78.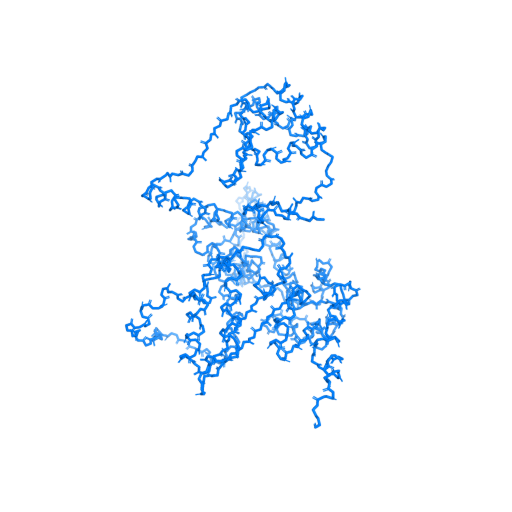69 300 LYS A C 1
ATOM 2388 O O . LYS A 1 300 ? 25.037 -0.358 -16.202 1.00 78.69 300 LYS A O 1
ATOM 2393 N N . ILE A 1 301 ? 24.496 0.268 -14.109 1.00 78.94 301 ILE A N 1
ATOM 2394 C CA . ILE A 1 301 ? 23.316 -0.600 -13.952 1.00 78.94 301 ILE A CA 1
ATOM 2395 C C . ILE A 1 301 ? 22.279 -0.319 -15.046 1.00 78.94 301 ILE A C 1
ATOM 2397 O O . ILE A 1 301 ? 21.860 -1.238 -15.751 1.00 78.94 301 ILE A O 1
ATOM 2401 N N . LYS A 1 302 ? 21.918 0.956 -15.251 1.00 80.12 302 LYS A N 1
ATOM 2402 C CA . LYS A 1 302 ? 20.979 1.384 -16.299 1.00 80.12 302 LYS A CA 1
ATOM 2403 C C . LYS A 1 302 ? 21.455 0.966 -17.692 1.00 80.12 302 LYS A C 1
ATOM 2405 O O . LYS A 1 302 ? 20.662 0.464 -18.486 1.00 80.12 302 LYS A O 1
ATOM 2410 N N . ASN A 1 303 ? 22.743 1.138 -17.990 1.00 83.38 303 ASN A N 1
ATOM 2411 C CA . ASN A 1 303 ? 23.311 0.750 -19.280 1.00 83.38 303 ASN A CA 1
ATOM 2412 C C . ASN A 1 303 ? 23.319 -0.773 -19.493 1.00 83.38 303 ASN A C 1
ATOM 2414 O O . ASN A 1 303 ? 22.970 -1.221 -20.586 1.00 83.38 303 ASN A O 1
ATOM 2418 N N . GLU A 1 304 ? 23.667 -1.572 -18.480 1.00 84.69 304 GLU A N 1
ATOM 2419 C CA . GLU A 1 304 ? 23.635 -3.039 -18.586 1.00 84.69 304 GLU A CA 1
ATOM 2420 C C . GLU A 1 304 ? 22.197 -3.542 -18.757 1.00 84.69 304 GLU A C 1
ATOM 2422 O O . GLU A 1 304 ? 21.936 -4.350 -19.650 1.00 84.69 304 GLU A O 1
ATOM 2427 N N . PHE A 1 305 ? 21.246 -3.008 -17.979 1.00 86.19 305 PHE A N 1
ATOM 2428 C CA . PHE A 1 305 ? 19.826 -3.350 -18.103 1.00 86.19 305 PHE A CA 1
ATOM 2429 C C . PHE A 1 305 ? 19.323 -3.080 -19.522 1.00 86.19 305 PHE A C 1
ATOM 2431 O O . PHE A 1 305 ? 18.716 -3.941 -20.155 1.00 86.19 305 PHE A O 1
ATOM 2438 N N . MET A 1 306 ? 19.647 -1.905 -20.063 1.00 84.19 306 MET A N 1
ATOM 2439 C CA . MET A 1 306 ? 19.273 -1.522 -21.421 1.00 84.19 306 MET A CA 1
ATOM 2440 C C . MET A 1 306 ? 19.940 -2.407 -22.475 1.00 84.19 306 MET A C 1
ATOM 2442 O O . MET A 1 306 ? 19.277 -2.867 -23.397 1.00 84.19 306 MET A O 1
ATOM 2446 N N . THR A 1 307 ? 21.226 -2.712 -22.340 1.00 84.19 307 THR A N 1
ATOM 2447 C CA . THR A 1 307 ? 21.938 -3.564 -23.308 1.00 84.19 307 THR A CA 1
ATOM 2448 C C . THR A 1 307 ? 21.330 -4.967 -23.380 1.00 84.19 307 THR A C 1
ATOM 2450 O O . THR A 1 307 ? 21.187 -5.528 -24.464 1.00 84.19 307 THR A O 1
ATOM 2453 N N . ARG A 1 308 ? 20.920 -5.524 -22.234 1.00 82.69 308 ARG A N 1
ATOM 2454 C CA . ARG A 1 308 ? 20.279 -6.846 -22.147 1.00 82.69 308 ARG A CA 1
ATOM 2455 C C . ARG A 1 308 ? 18.838 -6.835 -22.644 1.00 82.69 308 ARG A C 1
ATOM 2457 O O . ARG A 1 308 ? 18.419 -7.773 -23.314 1.00 82.69 308 ARG A O 1
ATOM 2464 N N . TRP A 1 309 ? 18.097 -5.776 -22.336 1.00 83.81 309 TRP A N 1
ATOM 2465 C CA . TRP A 1 309 ? 16.700 -5.640 -22.733 1.00 83.81 309 TRP A CA 1
ATOM 2466 C C . TRP A 1 309 ? 16.520 -5.373 -24.237 1.00 83.81 309 TRP A C 1
ATOM 2468 O O . TRP A 1 309 ? 15.462 -5.663 -24.778 1.00 83.81 309 TRP A O 1
ATOM 2478 N N . ASP A 1 310 ? 17.550 -4.887 -24.942 1.00 75.38 310 ASP A N 1
ATOM 2479 C CA . ASP A 1 310 ? 17.491 -4.618 -26.394 1.00 75.38 310 ASP A CA 1
ATOM 2480 C C . ASP A 1 310 ? 17.235 -5.865 -27.257 1.00 75.38 310 ASP A C 1
ATOM 2482 O O . ASP A 1 310 ? 17.017 -5.765 -28.459 1.00 75.38 310 ASP A O 1
ATOM 2486 N N . GLY A 1 311 ? 17.340 -7.064 -26.682 1.00 69.94 311 GLY A N 1
ATOM 2487 C CA . GLY A 1 311 ? 17.087 -8.309 -27.404 1.00 69.94 311 GLY A CA 1
ATOM 2488 C C . GLY A 1 311 ? 18.171 -8.691 -28.419 1.00 69.94 311 GLY A C 1
ATOM 2489 O O . GLY A 1 311 ? 18.157 -9.805 -28.928 1.00 69.94 311 GLY A O 1
ATOM 2490 N N . LEU A 1 312 ? 19.160 -7.824 -28.676 1.00 65.38 312 LEU A N 1
ATOM 2491 C CA . LEU A 1 312 ? 20.283 -8.095 -29.589 1.00 65.38 312 LEU A CA 1
ATOM 2492 C C . LEU A 1 312 ? 21.126 -9.306 -29.165 1.00 65.38 312 LEU A C 1
ATOM 2494 O O . LEU A 1 312 ? 21.757 -9.952 -29.997 1.00 65.38 312 LEU A O 1
ATOM 2498 N N . LEU A 1 313 ? 21.153 -9.597 -27.864 1.00 65.88 313 LEU A N 1
ATOM 2499 C CA . LEU A 1 313 ? 21.869 -10.734 -27.283 1.00 65.88 313 LEU A CA 1
ATOM 2500 C C . LEU A 1 313 ? 20.964 -11.959 -27.070 1.00 65.88 313 LEU A C 1
ATOM 2502 O O . LEU A 1 313 ? 21.450 -12.990 -26.607 1.00 65.88 313 LEU A O 1
ATOM 2506 N N . THR A 1 314 ? 19.671 -11.842 -27.375 1.00 69.25 314 THR A N 1
ATOM 2507 C CA . THR A 1 314 ? 18.657 -12.869 -27.130 1.00 69.25 314 THR A CA 1
ATOM 2508 C C . THR A 1 314 ? 18.630 -13.857 -28.288 1.00 69.25 314 THR A C 1
ATOM 2510 O O . THR A 1 314 ? 18.542 -13.479 -29.458 1.00 69.25 314 THR A O 1
ATOM 2513 N N . LYS A 1 315 ? 18.738 -15.149 -27.978 1.00 77.12 315 LYS A N 1
ATOM 2514 C CA . LYS A 1 315 ? 18.764 -16.202 -28.999 1.00 77.12 315 LYS A CA 1
ATOM 2515 C C . LYS A 1 315 ? 17.364 -16.469 -29.560 1.00 77.12 315 LYS A C 1
ATOM 2517 O O . LYS A 1 315 ? 16.370 -16.282 -28.854 1.00 77.12 315 LYS A O 1
ATOM 2522 N N . PRO A 1 316 ? 17.259 -16.998 -30.794 1.00 69.44 316 PRO A N 1
ATOM 2523 C CA . PRO A 1 316 ? 15.988 -17.481 -31.323 1.00 69.44 316 PRO A CA 1
ATOM 2524 C C . PRO A 1 316 ? 15.387 -18.539 -30.382 1.00 69.44 316 PRO A C 1
ATOM 2526 O O . PRO A 1 316 ? 15.975 -19.602 -30.195 1.00 69.44 316 PRO A O 1
ATOM 2529 N N . GLY A 1 317 ? 14.237 -18.234 -29.770 1.00 71.06 317 GLY A N 1
ATOM 2530 C CA . GLY A 1 317 ? 13.541 -19.106 -28.810 1.00 71.06 317 GLY A CA 1
ATOM 2531 C C . GLY A 1 317 ? 13.561 -18.629 -27.352 1.00 71.06 317 GLY A C 1
ATOM 2532 O O . GLY A 1 317 ? 12.756 -19.104 -26.555 1.00 71.06 317 GLY A O 1
ATOM 2533 N N . GLU A 1 318 ? 14.406 -17.659 -26.997 1.00 78.12 318 GLU A N 1
ATOM 2534 C CA . GLU A 1 318 ? 14.407 -17.039 -25.667 1.00 78.12 318 GLU A CA 1
ATOM 2535 C C . GLU A 1 318 ? 13.286 -15.982 -25.587 1.00 78.12 318 GLU A C 1
ATOM 2537 O O . GLU A 1 318 ? 13.417 -14.862 -26.075 1.00 78.12 318 GLU A O 1
ATOM 2542 N N . GLN A 1 319 ? 12.144 -16.354 -25.000 1.00 80.12 319 GLN A N 1
ATOM 2543 C CA . GLN A 1 319 ? 10.990 -15.465 -24.819 1.00 80.12 319 GLN A CA 1
ATOM 2544 C C . GLN A 1 319 ? 11.032 -14.793 -23.444 1.00 80.12 319 GLN A C 1
ATOM 2546 O O . GLN A 1 319 ? 10.638 -15.386 -22.438 1.00 80.12 319 GLN A O 1
ATOM 2551 N N . ILE A 1 320 ? 11.498 -13.546 -23.404 1.00 83.12 320 ILE A N 1
ATOM 2552 C CA . ILE A 1 320 ? 11.534 -12.736 -22.183 1.00 83.12 320 ILE A CA 1
ATOM 2553 C C . ILE A 1 320 ? 10.640 -11.512 -22.379 1.00 83.12 320 ILE A C 1
ATOM 2555 O O . ILE A 1 320 ? 10.859 -10.722 -23.295 1.00 83.12 320 ILE A O 1
ATOM 2559 N N . LEU A 1 321 ? 9.643 -11.343 -21.509 1.00 83.56 321 LEU A N 1
ATOM 2560 C CA . LEU A 1 321 ? 8.771 -10.169 -21.486 1.00 83.56 321 LEU A CA 1
ATOM 2561 C C . LEU A 1 321 ? 9.136 -9.285 -20.295 1.00 83.56 321 LEU A C 1
ATOM 2563 O O . LEU A 1 321 ? 9.092 -9.737 -19.155 1.00 83.56 321 LEU A O 1
ATOM 2567 N N . VAL A 1 322 ? 9.447 -8.015 -20.545 1.00 86.00 322 VAL A N 1
ATOM 2568 C CA . VAL A 1 322 ? 9.653 -7.028 -19.478 1.00 86.00 322 VAL A CA 1
ATOM 2569 C C . VAL A 1 322 ? 8.363 -6.238 -19.275 1.00 86.00 322 VAL A C 1
ATOM 2571 O O . VAL A 1 322 ? 7.887 -5.569 -20.192 1.00 86.00 322 VAL A O 1
ATOM 2574 N N . LEU A 1 323 ? 7.804 -6.315 -18.071 1.00 87.75 323 LEU A N 1
ATOM 2575 C CA . LEU A 1 323 ? 6.688 -5.501 -17.599 1.00 87.75 323 LEU A CA 1
ATOM 2576 C C . LEU A 1 323 ? 7.213 -4.493 -16.582 1.00 87.75 323 LEU A C 1
ATOM 2578 O O . LEU A 1 323 ? 8.011 -4.846 -15.720 1.00 87.75 323 LEU A O 1
ATOM 2582 N N . ALA A 1 324 ? 6.756 -3.248 -16.660 1.00 89.50 324 ALA A N 1
ATOM 2583 C CA . ALA A 1 324 ? 7.160 -2.215 -15.717 1.00 89.50 324 ALA A CA 1
ATOM 2584 C C . ALA A 1 324 ? 5.970 -1.376 -15.252 1.00 89.50 324 ALA A C 1
ATOM 2586 O O . ALA A 1 324 ? 5.034 -1.150 -16.021 1.00 89.50 324 ALA A O 1
ATOM 2587 N N . ALA A 1 325 ? 6.032 -0.902 -14.010 1.00 88.44 325 ALA A N 1
ATOM 2588 C CA . ALA A 1 325 ? 5.052 -0.005 -13.411 1.00 88.44 325 ALA A CA 1
ATOM 2589 C C . ALA A 1 325 ? 5.733 1.281 -12.917 1.00 88.44 325 ALA A C 1
ATOM 2591 O O . ALA A 1 325 ? 6.877 1.266 -12.469 1.00 88.44 325 ALA A O 1
ATOM 2592 N N . THR A 1 326 ? 5.050 2.420 -13.046 1.00 87.69 326 THR A N 1
ATOM 2593 C CA . THR A 1 326 ? 5.519 3.708 -12.517 1.00 87.69 326 THR A CA 1
ATOM 2594 C C . THR A 1 326 ? 4.347 4.651 -12.283 1.00 87.69 326 THR A C 1
ATOM 2596 O O . THR A 1 326 ? 3.403 4.698 -13.073 1.00 87.69 326 THR A O 1
ATOM 2599 N N . ASN A 1 327 ? 4.451 5.449 -11.221 1.00 87.94 327 ASN A N 1
ATOM 2600 C CA . ASN A 1 327 ? 3.543 6.561 -10.935 1.00 87.94 327 ASN A CA 1
ATOM 2601 C C . ASN A 1 327 ? 4.071 7.906 -11.470 1.00 87.94 327 ASN A C 1
ATOM 2603 O O . ASN A 1 327 ? 3.381 8.921 -11.379 1.00 87.94 327 ASN A O 1
ATOM 2607 N N . ARG A 1 328 ? 5.297 7.937 -12.015 1.00 86.38 328 ARG A N 1
ATOM 2608 C CA . ARG A 1 328 ? 5.988 9.147 -12.490 1.00 86.38 328 ARG A CA 1
ATOM 2609 C C . ARG A 1 328 ? 6.556 8.950 -13.896 1.00 86.38 328 ARG A C 1
ATOM 2611 O O . ARG A 1 328 ? 7.767 9.015 -14.103 1.00 86.38 328 ARG A O 1
ATOM 2618 N N . PRO A 1 329 ? 5.703 8.750 -14.911 1.00 87.75 329 PRO A N 1
ATOM 2619 C CA . PRO A 1 329 ? 6.174 8.487 -16.269 1.00 87.75 329 PRO A CA 1
ATOM 2620 C C . PRO A 1 329 ? 6.919 9.680 -16.900 1.00 87.75 329 PRO A C 1
ATOM 2622 O O . PRO A 1 329 ? 7.672 9.501 -17.854 1.00 87.75 329 PRO A O 1
ATOM 2625 N N . PHE A 1 330 ? 6.740 10.892 -16.367 1.00 86.50 330 PHE A N 1
ATOM 2626 C CA . PHE A 1 330 ? 7.475 12.102 -16.754 1.00 86.50 330 PHE A CA 1
ATOM 2627 C C . PHE A 1 330 ? 8.937 12.102 -16.285 1.00 86.50 330 PHE A C 1
ATOM 2629 O O . PHE A 1 330 ? 9.775 12.737 -16.922 1.00 86.50 330 PHE A O 1
ATOM 2636 N N . ASP A 1 331 ? 9.252 11.363 -15.217 1.00 85.88 331 ASP A N 1
ATOM 2637 C CA . ASP A 1 331 ? 10.618 11.224 -14.713 1.00 85.88 331 ASP A CA 1
ATOM 2638 C C . ASP A 1 331 ? 11.441 10.251 -15.570 1.00 85.88 331 ASP A C 1
ATOM 2640 O O . ASP A 1 331 ? 12.657 10.199 -15.408 1.00 85.88 331 ASP A O 1
ATOM 2644 N N . LEU A 1 332 ? 10.825 9.503 -16.493 1.00 84.69 332 LEU A N 1
ATOM 2645 C CA . LEU A 1 332 ? 11.523 8.560 -17.366 1.00 84.69 332 LEU A CA 1
ATOM 2646 C C . LEU A 1 332 ? 12.263 9.256 -18.515 1.00 84.69 332 LEU A C 1
ATOM 2648 O O . LEU A 1 332 ? 11.803 10.231 -19.107 1.00 84.69 332 LEU A O 1
ATOM 2652 N N . ASP A 1 333 ? 13.428 8.709 -18.853 1.00 79.00 333 ASP A N 1
ATOM 2653 C CA . ASP A 1 333 ? 14.229 9.126 -20.006 1.00 79.00 333 ASP A CA 1
ATOM 2654 C C . ASP A 1 333 ? 13.553 8.688 -21.325 1.00 79.00 333 ASP A C 1
ATOM 2656 O O . ASP A 1 333 ? 13.046 7.569 -21.438 1.00 79.00 333 ASP A O 1
ATOM 2660 N N . GLU A 1 334 ? 13.565 9.543 -22.355 1.00 78.38 334 GLU A N 1
ATOM 2661 C CA . GLU A 1 334 ? 12.959 9.240 -23.659 1.00 78.38 334 GLU A CA 1
ATOM 2662 C C . GLU A 1 334 ? 13.489 7.938 -24.273 1.00 78.38 334 GLU A C 1
ATOM 2664 O O . GLU A 1 334 ? 12.737 7.217 -24.933 1.00 78.38 334 GLU A O 1
ATOM 2669 N N . ALA A 1 335 ? 14.770 7.616 -24.054 1.00 80.25 335 ALA A N 1
ATOM 2670 C CA . ALA A 1 335 ? 15.365 6.374 -24.546 1.00 80.25 335 ALA A CA 1
ATOM 2671 C C . ALA A 1 335 ? 14.667 5.128 -23.973 1.00 80.25 335 ALA A C 1
ATOM 2673 O O . ALA A 1 335 ? 14.548 4.119 -24.662 1.00 80.25 335 ALA A O 1
ATOM 2674 N N . ILE A 1 336 ? 14.179 5.217 -22.734 1.00 82.62 336 ILE A N 1
ATOM 2675 C CA . ILE A 1 336 ? 13.458 4.153 -22.026 1.00 82.62 336 ILE A CA 1
ATOM 2676 C C . ILE A 1 336 ? 12.024 4.075 -22.534 1.00 82.62 336 ILE A C 1
ATOM 2678 O O . ILE A 1 336 ? 11.542 3.000 -22.889 1.00 82.62 336 ILE A O 1
ATOM 2682 N N . ILE A 1 337 ? 11.361 5.232 -22.639 1.00 83.38 337 ILE A N 1
ATOM 2683 C CA . ILE A 1 337 ? 9.982 5.332 -23.131 1.00 83.38 337 ILE A CA 1
ATOM 2684 C C . ILE A 1 337 ? 9.864 4.689 -24.519 1.00 83.38 337 ILE A C 1
ATOM 2686 O O . ILE A 1 337 ? 8.908 3.959 -24.774 1.00 83.38 337 ILE A O 1
ATOM 2690 N N . ARG A 1 338 ? 10.850 4.906 -25.401 1.00 81.12 338 ARG A N 1
ATOM 2691 C CA . ARG A 1 338 ? 10.889 4.317 -26.752 1.00 81.12 338 ARG A CA 1
ATOM 2692 C C . ARG A 1 338 ? 10.954 2.787 -26.753 1.00 81.12 338 ARG A C 1
ATOM 2694 O O . ARG A 1 338 ? 10.411 2.192 -27.676 1.00 81.12 338 ARG A O 1
ATOM 2701 N N . ARG A 1 339 ? 11.578 2.166 -25.747 1.00 82.00 339 ARG A N 1
ATOM 2702 C CA . ARG A 1 339 ? 11.714 0.701 -25.646 1.00 82.00 339 ARG A CA 1
ATOM 2703 C C . ARG A 1 339 ? 10.480 0.005 -25.090 1.00 82.00 339 ARG A C 1
ATOM 2705 O O . ARG A 1 339 ? 10.228 -1.148 -25.413 1.00 82.00 339 ARG A O 1
ATOM 2712 N N . PHE A 1 340 ? 9.670 0.709 -24.306 1.00 85.06 340 PHE A N 1
ATOM 2713 C CA . PHE A 1 340 ? 8.353 0.214 -23.921 1.00 85.06 340 PHE A CA 1
ATOM 2714 C C . PHE A 1 340 ? 7.370 0.380 -25.081 1.00 85.06 340 PHE A C 1
ATOM 2716 O O . PHE A 1 340 ? 6.683 1.390 -25.165 1.00 85.06 340 PHE A O 1
ATOM 2723 N N . GLU A 1 341 ? 7.291 -0.588 -25.995 1.00 79.69 341 GLU A N 1
ATOM 2724 C CA . GLU A 1 341 ? 6.438 -0.512 -27.197 1.00 79.69 341 GLU A CA 1
ATOM 2725 C C . GLU A 1 341 ? 4.939 -0.336 -26.885 1.00 79.69 341 GLU A C 1
ATOM 2727 O O . GLU A 1 341 ? 4.212 0.405 -27.565 1.00 79.69 341 GLU A O 1
ATOM 2732 N N . ARG A 1 342 ? 4.478 -1.023 -25.835 1.00 83.88 342 ARG A N 1
ATOM 2733 C CA . ARG A 1 342 ? 3.119 -0.953 -25.293 1.00 83.88 342 ARG A CA 1
ATOM 2734 C C . ARG A 1 342 ? 3.152 -0.211 -23.963 1.00 83.88 342 ARG A C 1
ATOM 2736 O O . ARG A 1 342 ? 3.917 -0.562 -23.072 1.00 83.88 342 ARG A O 1
ATOM 2743 N N . ARG A 1 343 ? 2.316 0.821 -23.842 1.00 87.62 343 ARG A N 1
ATOM 2744 C CA . ARG A 1 343 ? 2.200 1.676 -22.655 1.00 87.62 343 ARG A CA 1
ATOM 2745 C C . ARG A 1 343 ? 0.719 1.875 -22.377 1.00 87.62 343 ARG A C 1
ATOM 2747 O O . ARG A 1 343 ? 0.023 2.456 -23.206 1.00 87.62 343 ARG A O 1
ATOM 2754 N N . ILE A 1 344 ? 0.256 1.346 -21.251 1.00 88.00 344 ILE A N 1
ATOM 2755 C CA . ILE A 1 344 ? -1.155 1.330 -20.865 1.00 88.00 344 ILE A CA 1
ATOM 2756 C C . ILE A 1 344 ? -1.303 2.226 -19.641 1.00 88.00 344 ILE A C 1
ATOM 2758 O O . ILE A 1 344 ? -0.657 1.990 -18.621 1.00 88.00 344 ILE A O 1
ATOM 2762 N N . MET A 1 345 ? -2.143 3.255 -19.740 1.00 87.50 345 MET A N 1
ATOM 2763 C CA . MET A 1 345 ? -2.500 4.066 -18.582 1.00 87.50 345 MET A CA 1
ATOM 2764 C C . MET A 1 345 ? -3.516 3.313 -17.727 1.00 87.50 345 MET A C 1
ATOM 2766 O O . MET A 1 345 ? -4.610 2.987 -18.187 1.00 87.50 345 MET A O 1
ATOM 2770 N N . VAL A 1 346 ? -3.165 3.078 -16.465 1.00 88.69 346 VAL A N 1
ATOM 2771 C CA . VAL A 1 346 ? -4.088 2.553 -15.456 1.00 88.69 346 VAL A CA 1
ATOM 2772 C C . VAL A 1 346 ? -4.677 3.742 -14.702 1.00 88.69 346 VAL A C 1
ATOM 2774 O O . VAL A 1 346 ? -3.993 4.392 -13.918 1.00 88.69 346 VAL A O 1
ATOM 2777 N N . GLY A 1 347 ? -5.933 4.074 -15.005 1.00 87.38 347 GLY A N 1
ATOM 2778 C CA . GLY A 1 347 ? -6.660 5.162 -14.349 1.00 87.38 347 GLY A CA 1
ATOM 2779 C C . GLY A 1 347 ? -7.354 4.736 -13.053 1.00 87.38 347 GLY A C 1
ATOM 2780 O O . GLY A 1 347 ? -7.326 3.570 -12.659 1.00 87.38 347 GLY A O 1
ATOM 2781 N N . LEU A 1 348 ? -8.033 5.694 -12.414 1.00 90.06 348 LEU A N 1
ATOM 2782 C CA . LEU A 1 348 ? -8.932 5.409 -11.294 1.00 90.06 348 LEU A CA 1
ATOM 2783 C C . LEU A 1 348 ? -10.081 4.480 -11.738 1.00 90.06 348 LEU A C 1
ATOM 2785 O O . LEU A 1 348 ? -10.552 4.586 -12.876 1.00 90.06 348 LEU A O 1
ATOM 2789 N N . PRO A 1 349 ? -10.554 3.579 -10.859 1.00 92.31 349 PRO A N 1
ATOM 2790 C CA . PRO A 1 349 ? -11.599 2.620 -11.199 1.00 92.31 349 PRO A CA 1
ATOM 2791 C C . PRO A 1 349 ? -12.935 3.313 -11.504 1.00 92.31 349 PRO A C 1
ATOM 2793 O O . PRO A 1 349 ? -13.350 4.239 -10.802 1.00 92.31 349 PRO A O 1
ATOM 2796 N N . SER A 1 350 ? -13.641 2.816 -12.525 1.00 92.19 350 SER A N 1
ATOM 2797 C CA . SER A 1 350 ? -15.021 3.215 -12.846 1.00 92.19 350 SER A CA 1
ATOM 2798 C C . SER A 1 350 ? -16.007 2.784 -11.751 1.00 92.19 350 SER A C 1
ATOM 2800 O O . SER A 1 350 ? -15.660 1.957 -10.913 1.00 92.19 350 SER A O 1
ATOM 2802 N N . VAL A 1 351 ? -17.249 3.285 -11.766 1.00 94.62 351 VAL A N 1
ATOM 2803 C CA . VAL A 1 351 ? -18.297 2.861 -10.809 1.00 94.62 351 VAL A CA 1
ATOM 2804 C C . VAL A 1 351 ? -18.465 1.334 -10.821 1.00 94.62 351 VAL A C 1
ATOM 2806 O O . VAL A 1 351 ? -18.422 0.703 -9.771 1.00 94.62 351 VAL A O 1
ATOM 2809 N N . GLU A 1 352 ? -18.557 0.728 -12.005 1.00 94.44 352 GLU A N 1
ATOM 2810 C CA . GLU A 1 352 ? -18.694 -0.726 -12.176 1.00 94.44 352 GLU A CA 1
ATOM 2811 C C . GLU A 1 352 ? -17.464 -1.478 -11.645 1.00 94.44 352 GLU A C 1
ATOM 2813 O O . GLU A 1 352 ? -17.579 -2.497 -10.963 1.00 94.44 352 GLU A O 1
ATOM 2818 N N . SER A 1 353 ? -16.264 -0.944 -11.900 1.00 93.62 353 SER A N 1
ATOM 2819 C CA . SER A 1 353 ? -15.017 -1.512 -11.381 1.00 93.62 353 SER A CA 1
ATOM 2820 C C . SER A 1 353 ? -14.932 -1.403 -9.857 1.00 93.62 353 SER A C 1
ATOM 2822 O O . SER A 1 353 ? -14.500 -2.355 -9.213 1.00 93.62 353 SER A O 1
ATOM 2824 N N . ARG A 1 354 ? -15.360 -0.281 -9.262 1.00 95.06 354 ARG A N 1
ATOM 2825 C CA . ARG A 1 354 ? -15.413 -0.101 -7.803 1.00 95.06 354 ARG A CA 1
ATOM 2826 C C . ARG A 1 354 ? -16.398 -1.070 -7.165 1.00 95.06 354 ARG A C 1
ATOM 2828 O O . ARG A 1 354 ? -16.063 -1.674 -6.152 1.00 95.06 354 ARG A O 1
ATOM 2835 N N . GLU A 1 355 ? -17.562 -1.277 -7.778 1.00 94.38 355 GLU A N 1
ATOM 2836 C CA . GLU A 1 355 ? -18.533 -2.279 -7.332 1.00 94.38 355 GLU A CA 1
ATOM 2837 C C . GLU A 1 355 ? -17.910 -3.683 -7.313 1.00 94.38 355 GLU A C 1
ATOM 2839 O O . GLU A 1 355 ? -18.021 -4.397 -6.317 1.00 94.38 355 GLU A O 1
ATOM 2844 N N . LEU A 1 356 ? -17.200 -4.066 -8.381 1.00 93.38 356 LEU A N 1
ATOM 2845 C CA . LEU A 1 356 ? -16.523 -5.361 -8.465 1.00 93.38 356 LEU A CA 1
ATOM 2846 C C . LEU A 1 356 ? -15.404 -5.503 -7.422 1.00 93.38 356 LEU A C 1
ATOM 2848 O O . LEU A 1 356 ? -15.276 -6.558 -6.798 1.00 93.38 356 LEU A O 1
ATOM 2852 N N . ILE A 1 357 ? -14.616 -4.446 -7.208 1.00 92.38 357 ILE A N 1
ATOM 2853 C CA . ILE A 1 357 ? -13.568 -4.411 -6.180 1.00 92.38 357 ILE A CA 1
ATOM 2854 C C . ILE A 1 357 ? -14.194 -4.594 -4.795 1.00 92.38 357 ILE A C 1
ATOM 2856 O O . ILE A 1 357 ? -13.768 -5.476 -4.058 1.00 92.38 357 ILE A O 1
ATOM 2860 N N . LEU A 1 358 ? -15.240 -3.834 -4.461 1.00 92.06 358 LEU A N 1
ATOM 2861 C CA . LEU A 1 358 ? -15.930 -3.924 -3.172 1.00 92.06 358 LEU A CA 1
ATOM 2862 C C . LEU A 1 358 ? -16.557 -5.305 -2.949 1.00 92.06 358 LEU A C 1
ATOM 2864 O O . LEU A 1 358 ? -16.399 -5.869 -1.870 1.00 92.06 358 LEU A O 1
ATOM 2868 N N . LYS A 1 359 ? -17.194 -5.893 -3.970 1.00 90.38 359 LYS A N 1
ATOM 2869 C CA . LYS A 1 359 ? -17.703 -7.276 -3.912 1.00 90.38 359 LYS A CA 1
ATOM 2870 C C . LYS A 1 359 ? -16.593 -8.291 -3.673 1.00 90.38 359 LYS A C 1
ATOM 2872 O O . LYS A 1 359 ? -16.792 -9.258 -2.948 1.00 90.38 359 LYS A O 1
ATOM 2877 N N . THR A 1 360 ? -15.428 -8.078 -4.278 1.00 88.94 360 THR A N 1
ATOM 2878 C CA . THR A 1 360 ? -14.273 -8.965 -4.101 1.00 88.94 360 THR A CA 1
ATOM 2879 C C . THR A 1 360 ? -13.690 -8.832 -2.693 1.00 88.94 360 THR A C 1
ATOM 2881 O O . THR A 1 360 ? -13.406 -9.842 -2.057 1.00 88.94 360 THR A O 1
ATOM 2884 N N . LEU A 1 361 ? -13.546 -7.601 -2.193 1.00 86.81 361 LEU A N 1
ATOM 2885 C CA . LEU A 1 361 ? -13.000 -7.312 -0.865 1.00 86.81 361 LEU A CA 1
ATOM 2886 C C . LEU A 1 361 ? -13.915 -7.816 0.257 1.00 86.81 361 LEU A C 1
ATOM 2888 O O . LEU A 1 361 ? -13.437 -8.434 1.200 1.00 86.81 361 LEU A O 1
ATOM 2892 N N . LEU A 1 362 ? -15.225 -7.595 0.134 1.00 87.56 362 LEU A N 1
ATOM 2893 C CA . LEU A 1 362 ? -16.220 -7.975 1.142 1.00 87.56 362 LEU A CA 1
ATOM 2894 C C . LEU A 1 362 ? -16.808 -9.375 0.916 1.00 87.56 362 LEU A C 1
ATOM 2896 O O . LEU A 1 362 ? -17.652 -9.817 1.688 1.00 87.56 362 LEU A O 1
ATOM 2900 N N . GLY A 1 363 ? -16.371 -10.100 -0.117 1.00 82.69 363 GLY A N 1
ATOM 2901 C CA . GLY A 1 363 ? -16.956 -11.391 -0.496 1.00 82.69 363 GLY A CA 1
ATOM 2902 C C . GLY A 1 363 ? -16.767 -12.505 0.539 1.00 82.69 363 GLY A C 1
ATOM 2903 O O . GLY A 1 363 ? -17.503 -13.488 0.515 1.00 82.69 363 GLY A O 1
ATOM 2904 N N . LYS A 1 364 ? -15.793 -12.360 1.446 1.00 76.75 364 LYS A N 1
ATOM 2905 C CA . LYS A 1 364 ? -15.554 -13.290 2.563 1.00 76.75 364 LYS A CA 1
ATOM 2906 C C . LYS A 1 364 ? -16.194 -12.831 3.879 1.00 76.75 364 LYS A C 1
ATOM 2908 O O . LYS A 1 364 ? -16.198 -13.597 4.837 1.00 76.75 364 LYS A O 1
ATOM 2913 N N . GLU A 1 365 ? -16.728 -11.612 3.924 1.00 78.75 365 GLU A N 1
ATOM 2914 C CA . GLU A 1 365 ? -17.238 -10.998 5.145 1.00 78.75 365 GLU A CA 1
ATOM 2915 C C . GLU A 1 365 ? -18.731 -11.259 5.351 1.00 78.75 365 GLU A C 1
ATOM 2917 O O . GLU A 1 365 ? -19.513 -11.385 4.403 1.00 78.75 365 GLU A O 1
ATOM 2922 N N . ARG A 1 366 ? -19.152 -11.300 6.620 1.00 78.88 366 ARG A N 1
ATOM 2923 C CA . ARG A 1 366 ? -20.576 -11.351 6.972 1.00 78.88 366 ARG A CA 1
ATOM 2924 C C . ARG A 1 366 ? -21.172 -9.962 6.797 1.00 78.88 366 ARG A C 1
ATOM 2926 O O . ARG A 1 366 ? -20.892 -9.060 7.583 1.00 78.88 366 ARG A O 1
ATOM 2933 N N . THR A 1 367 ? -21.996 -9.801 5.771 1.00 84.44 367 THR A N 1
ATOM 2934 C CA . THR A 1 367 ? -22.600 -8.518 5.406 1.00 84.44 367 THR A CA 1
ATOM 2935 C C . THR A 1 367 ? -24.121 -8.604 5.464 1.00 84.44 367 THR A C 1
ATOM 2937 O O . THR A 1 367 ? -24.707 -9.635 5.139 1.00 84.44 367 THR A O 1
ATOM 2940 N N . GLU A 1 368 ? -24.765 -7.523 5.892 1.00 83.44 368 GLU A N 1
ATOM 2941 C CA . GLU A 1 368 ? -26.220 -7.404 5.964 1.00 83.44 368 GLU A CA 1
ATOM 2942 C C . GLU A 1 368 ? -26.649 -6.080 5.323 1.00 83.44 368 GLU A C 1
ATOM 2944 O O . GLU A 1 368 ? -26.122 -5.017 5.651 1.00 83.44 368 GLU A O 1
ATOM 2949 N N . ASN A 1 369 ? -27.606 -6.136 4.391 1.00 80.94 369 ASN A N 1
ATOM 2950 C CA . ASN A 1 369 ? -28.159 -4.958 3.709 1.00 80.94 369 ASN A CA 1
ATOM 2951 C C . ASN A 1 369 ? -27.107 -4.058 3.016 1.00 80.94 369 ASN A C 1
ATOM 2953 O O . ASN A 1 369 ? -27.238 -2.834 3.014 1.00 80.94 369 ASN A O 1
ATOM 2957 N N . LEU A 1 370 ? -26.056 -4.641 2.422 1.00 84.88 370 LEU A N 1
ATOM 2958 C CA . LEU A 1 370 ? -25.075 -3.890 1.630 1.00 84.88 370 LEU A CA 1
ATOM 2959 C C . LEU A 1 370 ? -25.480 -3.792 0.158 1.00 84.88 370 LEU A C 1
ATOM 2961 O O . LEU A 1 370 ? -25.380 -4.756 -0.602 1.00 84.88 370 LEU A O 1
ATOM 2965 N N . GLU A 1 371 ? -25.852 -2.587 -0.270 1.00 89.38 371 GLU A N 1
ATOM 2966 C CA . GLU A 1 371 ? -26.015 -2.271 -1.685 1.00 89.38 371 GLU A CA 1
ATOM 2967 C C . GLU A 1 371 ? -24.685 -1.780 -2.284 1.00 89.38 371 GLU A C 1
ATOM 2969 O O . GLU A 1 371 ? -24.307 -0.612 -2.183 1.00 89.38 371 GLU A O 1
ATOM 2974 N N . PHE A 1 372 ? -23.955 -2.688 -2.943 1.00 90.88 372 PHE A N 1
ATOM 2975 C CA . PHE A 1 372 ? -22.642 -2.389 -3.538 1.00 90.88 372 PHE A CA 1
ATOM 2976 C C . PHE A 1 372 ? -22.678 -1.276 -4.591 1.00 90.88 372 PHE A C 1
ATOM 2978 O O . PHE A 1 372 ? -21.689 -0.566 -4.770 1.00 90.88 372 PHE A O 1
ATOM 2985 N N . LYS A 1 373 ? -23.816 -1.103 -5.269 1.00 91.56 373 LYS A N 1
ATOM 2986 C CA . LYS A 1 373 ? -24.006 -0.045 -6.261 1.00 91.56 373 LYS A CA 1
ATOM 2987 C C . LYS A 1 373 ? -24.015 1.339 -5.609 1.00 91.56 373 LYS A C 1
ATOM 2989 O O . LYS A 1 373 ? -23.313 2.229 -6.080 1.00 91.56 373 LYS A O 1
ATOM 2994 N N . GLU A 1 374 ? -24.725 1.500 -4.488 1.00 92.75 374 GLU A N 1
ATOM 2995 C CA . GLU A 1 374 ? -24.712 2.742 -3.701 1.00 92.75 374 GLU A CA 1
ATOM 2996 C C . GLU A 1 374 ? -23.296 3.040 -3.180 1.00 92.75 374 GLU A C 1
ATOM 2998 O O . GLU A 1 374 ? -22.809 4.168 -3.295 1.00 92.75 374 GLU A O 1
ATOM 3003 N N . LEU A 1 375 ? -22.593 2.014 -2.681 1.00 92.19 375 LEU A N 1
ATOM 3004 C CA . LEU A 1 375 ? -21.206 2.140 -2.222 1.00 92.19 375 LEU A CA 1
ATOM 3005 C C . LEU A 1 375 ? -20.256 2.594 -3.340 1.00 92.19 375 LEU A C 1
ATOM 3007 O O . LEU A 1 375 ? -19.421 3.479 -3.138 1.00 92.19 375 LEU A O 1
ATOM 3011 N N . ALA A 1 376 ? -20.390 2.024 -4.535 1.00 94.00 376 ALA A N 1
ATOM 3012 C CA . ALA A 1 376 ? -19.577 2.391 -5.686 1.00 94.00 376 ALA A CA 1
ATOM 3013 C C . ALA A 1 376 ? -19.830 3.837 -6.143 1.00 94.00 376 ALA A C 1
ATOM 3015 O O . ALA A 1 376 ? -18.886 4.538 -6.523 1.00 94.00 376 ALA A O 1
ATOM 3016 N N . THR A 1 377 ? -21.079 4.309 -6.078 1.00 93.81 377 THR A N 1
ATOM 3017 C CA . THR A 1 377 ? -21.429 5.703 -6.382 1.00 93.81 377 THR A CA 1
ATOM 3018 C C . THR A 1 377 ? -20.857 6.660 -5.339 1.00 93.81 377 THR A C 1
ATOM 3020 O O . THR A 1 377 ? -20.258 7.666 -5.706 1.00 93.81 377 THR A O 1
ATOM 3023 N N . MET A 1 378 ? -20.963 6.346 -4.043 1.00 92.06 378 MET A N 1
ATOM 3024 C CA . MET A 1 378 ? -20.472 7.247 -2.995 1.00 92.06 378 MET A CA 1
ATOM 3025 C C . MET A 1 378 ? -18.938 7.298 -2.888 1.00 92.06 378 MET A C 1
ATOM 3027 O O . MET A 1 378 ? -18.426 8.226 -2.271 1.00 92.06 378 MET A O 1
ATOM 3031 N N . THR A 1 379 ? -18.209 6.336 -3.456 1.00 93.12 379 THR A N 1
ATOM 3032 C CA . THR A 1 379 ? -16.732 6.247 -3.418 1.00 93.12 379 THR A CA 1
ATOM 3033 C C . THR A 1 379 ? -16.074 6.774 -4.696 1.00 93.12 379 THR A C 1
ATOM 3035 O O . THR A 1 379 ? -15.054 6.267 -5.165 1.00 93.12 379 THR A O 1
ATOM 3038 N N . GLU A 1 380 ? -16.670 7.792 -5.315 1.00 90.56 380 GLU A N 1
ATOM 3039 C CA . GLU A 1 380 ? -16.081 8.445 -6.480 1.00 90.56 380 GLU A CA 1
ATOM 3040 C C . GLU A 1 380 ? -14.686 9.014 -6.175 1.00 90.56 380 GLU A C 1
ATOM 3042 O O . GLU A 1 380 ? -14.461 9.639 -5.142 1.00 90.56 380 GLU A O 1
ATOM 3047 N N . GLY A 1 381 ? -13.735 8.754 -7.076 1.00 88.50 381 GLY A N 1
ATOM 3048 C CA . GLY A 1 381 ? -12.337 9.170 -6.933 1.00 88.50 381 GLY A CA 1
ATOM 3049 C C . GLY A 1 381 ? -11.455 8.220 -6.117 1.00 88.50 381 GLY A C 1
ATOM 3050 O O . GLY A 1 381 ? -10.246 8.423 -6.079 1.00 88.50 381 GLY A O 1
ATOM 3051 N N . TYR A 1 382 ? -12.014 7.169 -5.508 1.00 92.44 382 TYR A N 1
ATOM 3052 C CA . TYR A 1 382 ? -11.247 6.247 -4.667 1.00 92.44 382 TYR A CA 1
ATOM 3053 C C . TYR A 1 382 ? -10.403 5.305 -5.531 1.00 92.44 382 TYR A C 1
ATOM 3055 O O . TYR A 1 382 ? -10.888 4.726 -6.508 1.00 92.44 382 TYR A O 1
ATOM 3063 N N . SER A 1 383 ? -9.142 5.118 -5.145 1.00 91.31 383 SER A N 1
ATOM 3064 C CA . SER A 1 383 ? -8.279 4.058 -5.666 1.00 91.31 383 SER A CA 1
ATOM 3065 C C . SER A 1 383 ? -8.642 2.695 -5.056 1.00 91.31 383 SER A C 1
ATOM 3067 O O . SER A 1 383 ? -9.393 2.605 -4.084 1.00 91.31 383 SER A O 1
ATOM 3069 N N . GLY A 1 384 ? -8.082 1.606 -5.594 1.00 89.44 384 GLY A N 1
ATOM 3070 C CA . GLY A 1 384 ? -8.257 0.274 -4.997 1.00 89.44 384 GLY A CA 1
ATOM 3071 C C . GLY A 1 384 ? -7.777 0.207 -3.540 1.00 89.44 384 GLY A C 1
ATOM 3072 O O . GLY A 1 384 ? -8.424 -0.433 -2.712 1.00 89.44 384 GLY A O 1
ATOM 3073 N N . SER A 1 385 ? -6.694 0.919 -3.215 1.00 87.94 385 SER A N 1
ATOM 3074 C CA . SER A 1 385 ? -6.175 1.027 -1.848 1.00 87.94 385 SER A CA 1
ATOM 3075 C C . SER A 1 385 ? -7.122 1.808 -0.938 1.00 87.94 385 SER A C 1
ATOM 3077 O O . SER A 1 3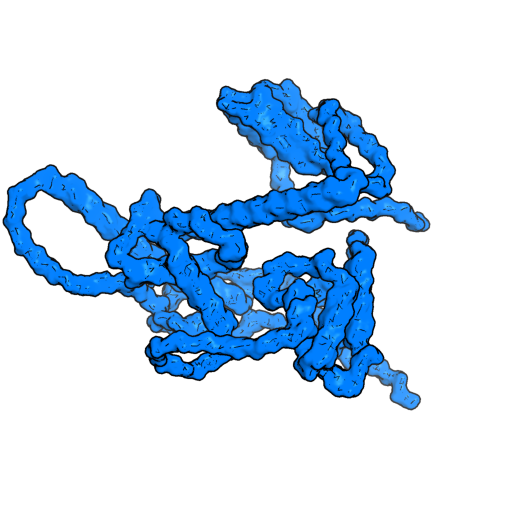85 ? -7.380 1.369 0.179 1.00 87.94 385 SER A O 1
ATOM 3079 N N . ASP A 1 386 ? -7.712 2.905 -1.423 1.00 92.88 386 ASP A N 1
ATOM 3080 C CA . ASP A 1 386 ? -8.685 3.678 -0.639 1.00 92.88 386 ASP A CA 1
ATOM 3081 C C . ASP A 1 386 ? -9.945 2.850 -0.344 1.00 92.88 386 ASP A C 1
ATOM 3083 O O . ASP A 1 386 ? -10.461 2.880 0.769 1.00 92.88 386 ASP A O 1
ATOM 3087 N N . LEU A 1 387 ? -10.424 2.062 -1.317 1.00 92.81 387 LEU A N 1
ATOM 3088 C CA . LEU A 1 387 ? -11.555 1.145 -1.123 1.00 92.81 387 LEU A CA 1
ATOM 3089 C C . LEU A 1 387 ? -11.233 0.034 -0.118 1.00 92.81 387 LEU A C 1
ATOM 3091 O O . LEU A 1 387 ? -12.087 -0.321 0.694 1.00 92.81 387 LEU A O 1
ATOM 3095 N N . LYS A 1 388 ? -10.009 -0.505 -0.148 1.00 88.88 388 LYS A N 1
ATOM 3096 C CA . LYS A 1 388 ? -9.538 -1.477 0.848 1.00 88.88 388 LYS A CA 1
ATOM 3097 C C . LYS A 1 388 ? -9.536 -0.855 2.244 1.00 88.88 388 LYS A C 1
ATOM 3099 O O . LYS A 1 388 ? -10.110 -1.440 3.158 1.00 88.88 388 LYS A O 1
ATOM 3104 N N . ASN A 1 389 ? -8.964 0.338 2.391 1.00 87.06 389 ASN A N 1
ATOM 3105 C CA . ASN A 1 389 ? -8.910 1.047 3.669 1.00 87.06 389 ASN A CA 1
ATOM 3106 C C . ASN A 1 389 ? -10.310 1.381 4.186 1.00 87.06 389 ASN A C 1
ATOM 3108 O O . ASN A 1 389 ? -10.592 1.150 5.355 1.00 87.06 389 ASN A O 1
ATOM 3112 N N . LEU A 1 390 ? -11.220 1.812 3.307 1.00 92.44 390 LEU A N 1
ATOM 3113 C CA . LEU A 1 390 ? -12.629 2.011 3.643 1.00 92.44 390 LEU A CA 1
ATOM 3114 C C . LEU A 1 390 ? -13.258 0.744 4.242 1.00 92.44 390 LEU A C 1
ATOM 3116 O O . LEU A 1 390 ? -13.922 0.823 5.273 1.00 92.44 390 LEU A O 1
ATOM 3120 N N . CYS A 1 391 ? -13.036 -0.418 3.617 1.00 90.31 391 CYS A N 1
ATOM 3121 C CA . CYS A 1 391 ? -13.557 -1.694 4.112 1.00 90.31 391 CYS A CA 1
ATOM 3122 C C . CYS A 1 391 ? -12.943 -2.076 5.467 1.00 90.31 391 CYS A C 1
ATOM 3124 O O . CYS A 1 391 ? -13.674 -2.504 6.355 1.00 90.31 391 CYS A O 1
ATOM 3126 N N . ILE A 1 392 ? -11.630 -1.885 5.649 1.00 85.75 392 ILE A N 1
ATOM 3127 C CA . ILE A 1 392 ? -10.937 -2.156 6.920 1.00 85.75 392 ILE A CA 1
ATOM 3128 C C . ILE A 1 392 ? -11.499 -1.269 8.037 1.00 85.75 392 ILE A C 1
ATOM 3130 O O . ILE A 1 392 ? -11.874 -1.770 9.097 1.00 85.75 392 ILE A O 1
ATOM 3134 N N . THR A 1 393 ? -11.620 0.039 7.795 1.00 87.44 393 THR A N 1
ATOM 3135 C CA . THR A 1 393 ? -12.173 0.989 8.767 1.00 87.44 393 THR A CA 1
ATOM 3136 C C . THR A 1 393 ? -13.621 0.650 9.124 1.00 87.44 393 THR A C 1
ATOM 3138 O O . THR A 1 393 ? -13.995 0.716 10.295 1.00 87.44 393 THR A O 1
ATOM 3141 N N . ALA A 1 394 ? -14.432 0.241 8.145 1.00 90.88 394 ALA A N 1
ATOM 3142 C CA . ALA A 1 394 ? -15.809 -0.177 8.390 1.00 90.88 394 ALA A CA 1
ATOM 3143 C C . ALA A 1 394 ? -15.877 -1.475 9.216 1.00 90.88 394 ALA A C 1
ATOM 3145 O O . ALA A 1 394 ? -16.638 -1.547 10.180 1.00 90.88 394 ALA A O 1
ATOM 3146 N N . ALA A 1 395 ? -15.039 -2.468 8.899 1.00 88.31 395 ALA A N 1
ATOM 3147 C CA . ALA A 1 395 ? -14.959 -3.741 9.617 1.00 88.31 395 ALA A CA 1
ATOM 3148 C C . ALA A 1 395 ? -14.499 -3.583 11.075 1.00 88.31 395 ALA A C 1
ATOM 3150 O O . ALA A 1 395 ? -14.895 -4.362 11.942 1.00 88.31 395 ALA A O 1
ATOM 3151 N N . TYR A 1 396 ? -13.711 -2.548 11.375 1.00 85.88 396 TYR A N 1
ATOM 3152 C CA . TYR A 1 396 ? -13.257 -2.294 12.739 1.00 85.88 396 TYR A CA 1
ATOM 3153 C C . TYR A 1 396 ? -14.372 -1.823 13.678 1.00 85.88 396 TYR A C 1
ATOM 3155 O O . TYR A 1 396 ? -14.293 -1.998 14.894 1.00 85.88 396 TYR A O 1
ATOM 3163 N N . ARG A 1 397 ? -15.449 -1.244 13.141 1.00 87.81 397 ARG A N 1
ATOM 3164 C CA . ARG A 1 397 ? -16.514 -0.664 13.959 1.00 87.81 397 ARG A CA 1
ATOM 3165 C C . ARG A 1 397 ? -17.318 -1.705 14.758 1.00 87.81 397 ARG A C 1
ATOM 3167 O O . ARG A 1 397 ? -17.405 -1.525 15.974 1.00 87.81 397 ARG A O 1
ATOM 3174 N N . PRO A 1 398 ? -17.846 -2.794 14.162 1.00 87.44 398 PRO A N 1
ATOM 3175 C CA . PRO A 1 398 ? -18.456 -3.890 14.922 1.00 87.44 398 PRO A CA 1
ATOM 3176 C C . PRO A 1 398 ? -17.548 -4.437 16.031 1.00 87.44 398 PRO A C 1
ATOM 3178 O O . PRO A 1 398 ? -18.011 -4.730 17.132 1.00 87.44 398 PRO A O 1
ATOM 3181 N N . VAL A 1 399 ? -16.244 -4.536 15.754 1.00 85.69 399 VAL A N 1
ATOM 3182 C CA . VAL A 1 399 ? -15.243 -5.019 16.712 1.00 85.69 399 VAL A CA 1
ATOM 3183 C C . VAL A 1 399 ? -15.091 -4.038 17.876 1.00 85.69 399 VAL A C 1
ATOM 3185 O O . VAL A 1 399 ? -15.151 -4.447 19.033 1.00 85.69 399 VAL A O 1
ATOM 3188 N N . ARG A 1 400 ? -14.977 -2.736 17.598 1.00 84.69 400 ARG A N 1
ATOM 3189 C CA . ARG A 1 400 ? -14.879 -1.689 18.624 1.00 84.69 400 ARG A CA 1
ATOM 3190 C C . ARG A 1 400 ? -16.123 -1.623 19.513 1.00 84.69 400 ARG A C 1
ATOM 3192 O O . ARG A 1 400 ? -16.005 -1.455 20.725 1.00 84.69 400 ARG A O 1
ATOM 3199 N N . GLU A 1 401 ? -17.311 -1.762 18.928 1.00 86.62 401 GLU A N 1
ATOM 3200 C CA . GLU A 1 401 ? -18.573 -1.826 19.676 1.00 86.62 401 GLU A CA 1
ATOM 3201 C C . GLU A 1 401 ? -18.591 -3.029 20.626 1.00 86.62 401 GLU A C 1
ATOM 3203 O O . GLU A 1 401 ? -18.950 -2.884 21.796 1.00 86.62 401 GLU A O 1
ATOM 3208 N N . LEU A 1 402 ? -18.135 -4.194 20.157 1.00 85.69 402 LEU A N 1
ATOM 3209 C CA . LEU A 1 402 ? -18.031 -5.396 20.977 1.00 85.69 402 LEU A CA 1
ATOM 3210 C C . LEU A 1 402 ? -17.001 -5.237 22.107 1.00 85.69 402 LEU A C 1
ATOM 3212 O O . LEU A 1 402 ? -17.307 -5.546 23.257 1.00 85.69 402 LEU A O 1
ATOM 3216 N N . MET A 1 403 ? -15.815 -4.693 21.814 1.00 82.31 403 MET A N 1
ATOM 3217 C CA . MET A 1 403 ? -14.800 -4.392 22.833 1.00 82.31 403 MET A CA 1
ATOM 3218 C C . MET A 1 403 ? -15.358 -3.479 23.930 1.00 82.31 403 MET A C 1
ATOM 3220 O O . MET A 1 403 ? -15.110 -3.704 25.113 1.00 82.31 403 MET A O 1
ATOM 3224 N N . GLN A 1 404 ? -16.140 -2.465 23.552 1.00 84.44 404 GLN A N 1
ATOM 3225 C CA . GLN A 1 404 ? -16.755 -1.538 24.497 1.00 84.44 404 GLN A CA 1
ATOM 3226 C C . GLN A 1 404 ? -17.826 -2.218 25.364 1.00 84.44 404 GLN A C 1
ATOM 3228 O O . GLN A 1 404 ? -17.899 -1.951 26.565 1.00 84.44 404 GLN A O 1
ATOM 3233 N N . GLN A 1 405 ? -18.644 -3.096 24.778 1.00 85.56 405 GLN A N 1
ATOM 3234 C CA . GLN A 1 405 ? -19.645 -3.870 25.517 1.00 85.56 405 GLN A CA 1
ATOM 3235 C C . GLN A 1 405 ? -18.991 -4.819 26.525 1.00 85.56 405 GLN A C 1
ATOM 3237 O O . GLN A 1 405 ? -19.419 -4.871 27.678 1.00 85.56 405 GLN A O 1
ATOM 3242 N N . GLU A 1 406 ? -17.940 -5.537 26.123 1.00 84.00 406 GLU A N 1
ATOM 3243 C CA . GLU A 1 406 ? -17.214 -6.441 27.021 1.00 84.00 406 GLU A CA 1
ATOM 3244 C C . GLU A 1 406 ? -16.501 -5.681 28.144 1.00 84.00 406 GLU A C 1
ATOM 3246 O O . GLU A 1 406 ? -16.595 -6.079 29.305 1.00 84.00 406 GLU A O 1
ATOM 3251 N N . ARG A 1 407 ? -15.914 -4.514 27.846 1.00 83.12 407 ARG A N 1
ATOM 3252 C CA . ARG A 1 407 ? -15.344 -3.624 28.869 1.00 83.12 407 ARG A CA 1
ATOM 3253 C C . ARG A 1 407 ? -16.391 -3.213 29.912 1.00 83.12 407 ARG A C 1
ATOM 3255 O O . ARG A 1 407 ? -16.142 -3.298 31.111 1.00 83.12 407 ARG A O 1
ATOM 3262 N N . GLN A 1 408 ? -17.585 -2.807 29.474 1.00 84.81 408 GLN A N 1
ATOM 3263 C CA . GLN A 1 408 ? -18.674 -2.420 30.381 1.00 84.81 408 GLN A CA 1
ATOM 3264 C C . GLN A 1 408 ? -19.179 -3.595 31.228 1.00 84.81 408 GLN A C 1
ATOM 3266 O O . GLN A 1 408 ? -19.481 -3.415 32.409 1.00 84.81 408 GLN A O 1
ATOM 3271 N N . LYS A 1 409 ? -19.263 -4.801 30.652 1.00 84.31 409 LYS A N 1
ATOM 3272 C CA . LYS A 1 409 ? -19.633 -6.016 31.393 1.00 84.31 409 LYS A CA 1
ATOM 3273 C C . LYS A 1 409 ? -18.600 -6.347 32.468 1.00 84.31 409 LYS A C 1
ATOM 3275 O O . LYS A 1 409 ? -18.995 -6.661 33.589 1.00 84.31 409 LYS A O 1
ATOM 3280 N N . ASP A 1 410 ? -17.308 -6.250 32.159 1.00 81.31 410 ASP A N 1
ATOM 3281 C CA . ASP A 1 410 ? -16.227 -6.467 33.128 1.00 81.31 410 ASP A CA 1
ATOM 3282 C C . ASP A 1 410 ? -16.276 -5.444 34.276 1.00 81.31 410 ASP A C 1
ATOM 3284 O O . ASP A 1 410 ? -16.257 -5.814 35.451 1.00 81.31 410 ASP A O 1
ATOM 3288 N N . GLU A 1 411 ? -16.470 -4.159 33.964 1.00 82.44 411 GLU A N 1
ATOM 3289 C CA . GLU A 1 411 ? -16.651 -3.114 34.980 1.00 82.44 411 GLU A CA 1
ATOM 3290 C C . GLU A 1 411 ? -17.859 -3.386 35.891 1.00 82.44 411 GLU A C 1
ATOM 3292 O O . GLU A 1 411 ? -17.778 -3.202 37.108 1.00 82.44 411 GLU A O 1
ATOM 3297 N N . GLN A 1 412 ? -18.980 -3.850 35.331 1.00 83.69 412 GLN A N 1
ATOM 3298 C CA . GLN A 1 412 ? -20.160 -4.232 36.109 1.00 83.69 412 GLN A CA 1
ATOM 3299 C C . GLN A 1 412 ? -19.901 -5.462 36.988 1.00 83.69 412 GLN A C 1
ATOM 3301 O O . GLN A 1 412 ? -20.336 -5.478 38.140 1.00 83.69 412 GLN A O 1
ATOM 3306 N N . ARG A 1 413 ? -19.182 -6.477 36.488 1.00 82.56 413 ARG A N 1
ATOM 3307 C CA . ARG A 1 413 ? -18.782 -7.655 37.278 1.00 82.56 413 ARG A CA 1
ATOM 3308 C C . ARG A 1 413 ? -17.885 -7.251 38.449 1.00 82.56 413 ARG A C 1
ATOM 3310 O O . ARG A 1 413 ? -18.143 -7.671 39.574 1.00 82.56 413 ARG A O 1
ATOM 3317 N N . LYS A 1 414 ? -16.896 -6.381 38.214 1.00 82.38 414 LYS A N 1
ATOM 3318 C CA . LYS A 1 414 ? -15.997 -5.848 39.254 1.00 82.38 414 LYS A CA 1
ATOM 3319 C C . LYS A 1 414 ? -16.747 -5.032 40.308 1.00 82.38 414 LYS A C 1
ATOM 3321 O O . LYS A 1 414 ? -16.494 -5.213 41.495 1.00 82.38 414 LYS A O 1
ATOM 3326 N N . LYS A 1 415 ? -17.708 -4.192 39.903 1.00 80.62 415 LYS A N 1
ATOM 3327 C CA . LYS A 1 415 ? -18.572 -3.442 40.836 1.00 80.62 415 LYS A CA 1
ATOM 3328 C C . LYS A 1 415 ? -19.441 -4.369 41.687 1.00 80.62 415 LYS A C 1
ATOM 3330 O O . LYS A 1 415 ? -19.421 -4.247 42.904 1.00 80.62 415 LYS A O 1
ATOM 3335 N N . LYS A 1 416 ? -20.106 -5.360 41.079 1.00 78.12 416 LYS A N 1
ATOM 3336 C CA . LYS A 1 416 ? -20.894 -6.372 41.811 1.00 78.12 416 LYS A CA 1
ATOM 3337 C C . LYS A 1 416 ? -20.038 -7.195 42.783 1.00 78.12 416 LYS A C 1
ATOM 3339 O O . LYS A 1 416 ? -20.488 -7.495 43.882 1.00 78.12 416 LYS A O 1
ATOM 3344 N N . ALA A 1 417 ? -18.803 -7.535 42.407 1.00 77.25 417 ALA A N 1
ATOM 3345 C CA . ALA A 1 417 ? -17.867 -8.242 43.284 1.00 77.25 417 ALA A CA 1
ATOM 3346 C C . ALA A 1 417 ? -17.372 -7.372 44.456 1.00 77.25 417 ALA A C 1
ATOM 3348 O O . ALA A 1 417 ? -17.173 -7.887 45.553 1.00 77.25 417 ALA A O 1
ATOM 3349 N N . ALA A 1 418 ? -17.207 -6.062 44.243 1.00 72.94 418 ALA A N 1
ATOM 3350 C CA . ALA A 1 418 ? -16.840 -5.110 45.291 1.00 72.94 418 ALA A CA 1
ATOM 3351 C C . ALA A 1 418 ? -18.009 -4.795 46.247 1.00 72.94 418 ALA A C 1
ATOM 3353 O O . ALA A 1 418 ? -17.789 -4.617 47.440 1.00 72.94 418 ALA A O 1
ATOM 3354 N N . GLU A 1 419 ? -19.246 -4.765 45.743 1.00 71.62 419 GLU A N 1
ATOM 3355 C CA . GLU A 1 419 ? -20.468 -4.541 46.534 1.00 71.62 419 GLU A CA 1
ATOM 3356 C C . GLU A 1 419 ? -20.951 -5.813 47.268 1.00 71.62 419 GLU A C 1
ATOM 3358 O O . GLU A 1 419 ? -21.668 -5.719 48.261 1.00 71.62 419 GLU A O 1
ATOM 3363 N N . GLY A 1 420 ? -20.527 -7.006 46.829 1.00 58.31 420 GLY A N 1
ATOM 3364 C CA . GLY A 1 420 ? -20.912 -8.310 47.389 1.00 58.31 420 GLY A CA 1
ATOM 3365 C C . GLY A 1 420 ? -20.197 -8.744 48.678 1.00 58.31 420 GLY A C 1
ATOM 3366 O O . GLY A 1 420 ? -20.468 -9.833 49.182 1.00 58.31 420 GLY A O 1
ATOM 3367 N N . GLN A 1 421 ? -19.312 -7.928 49.258 1.00 50.16 421 GLN A N 1
ATOM 3368 C CA . GLN A 1 421 ? -18.736 -8.190 50.586 1.00 50.16 421 GLN A CA 1
ATOM 3369 C C . GLN A 1 421 ? -19.668 -7.665 51.688 1.00 50.16 421 GLN A C 1
ATOM 3371 O O . GLN A 1 421 ? -19.359 -6.703 52.386 1.00 50.16 421 GLN A O 1
ATOM 3376 N N . GLY A 1 422 ? -20.845 -8.283 51.824 1.00 47.00 422 GLY A N 1
ATOM 3377 C CA . GLY A 1 422 ? -21.819 -7.855 52.828 1.00 47.00 422 GLY A CA 1
ATOM 3378 C C . GLY A 1 422 ? -23.197 -8.512 52.777 1.00 47.00 422 GLY A C 1
ATOM 3379 O O . GLY A 1 422 ? -24.185 -7.799 52.857 1.00 47.00 422 GLY A O 1
ATOM 3380 N N . SER A 1 423 ? -23.303 -9.834 52.631 1.00 39.19 423 SER A N 1
ATOM 3381 C CA . SER A 1 423 ? -24.256 -10.665 53.401 1.00 39.19 423 SER A CA 1
ATOM 3382 C C . SER A 1 423 ? -24.198 -12.122 52.941 1.00 39.19 423 SER A C 1
ATOM 3384 O O . SER A 1 423 ? -24.283 -12.423 51.753 1.00 39.19 423 SER A O 1
ATOM 3386 N N . GLU A 1 424 ? -24.058 -13.035 53.902 1.00 43.16 424 GLU A N 1
ATOM 3387 C CA . GLU A 1 424 ? -24.469 -14.425 53.726 1.00 43.16 424 GLU A CA 1
ATOM 3388 C C . GLU A 1 424 ? -25.995 -14.457 53.573 1.00 43.16 424 GLU A C 1
ATOM 3390 O O . GLU A 1 424 ? -26.726 -13.965 54.434 1.00 43.16 424 GLU A O 1
ATOM 3395 N N . GLY A 1 425 ? -26.474 -15.032 52.472 1.00 36.31 425 GLY A N 1
ATOM 3396 C CA . GLY A 1 425 ? -27.899 -15.165 52.192 1.00 36.31 425 GLY A CA 1
ATOM 3397 C C . GLY A 1 425 ? -28.143 -15.918 50.893 1.00 36.31 425 GLY A C 1
ATOM 3398 O O . GLY A 1 425 ? -28.243 -15.330 49.823 1.00 36.31 425 GLY A O 1
ATOM 3399 N N . THR A 1 426 ? -28.218 -17.239 51.005 1.00 41.41 426 THR A N 1
ATOM 3400 C CA . THR A 1 426 ? -28.621 -18.207 49.982 1.00 41.41 426 THR A CA 1
ATOM 3401 C C . THR A 1 426 ? -29.862 -17.753 49.205 1.00 41.41 426 THR A C 1
ATOM 3403 O O . THR A 1 426 ? -30.919 -17.549 49.796 1.00 41.41 426 THR A O 1
ATOM 3406 N N . SER A 1 427 ? -29.783 -17.711 47.874 1.00 35.72 427 SER A N 1
ATOM 3407 C CA . SER A 1 427 ? -30.884 -18.185 47.027 1.00 35.72 427 SER A CA 1
ATOM 3408 C C . SER A 1 427 ? -30.363 -18.562 45.645 1.00 35.72 427 SER A C 1
ATOM 3410 O O . SER A 1 427 ? -29.726 -17.775 44.947 1.00 35.72 427 SER A O 1
ATOM 3412 N N . ASP A 1 428 ? -30.616 -19.821 45.305 1.00 40.97 428 ASP A N 1
ATOM 3413 C CA . ASP A 1 428 ? -30.441 -20.410 43.991 1.00 40.97 428 ASP A CA 1
ATOM 3414 C C . ASP A 1 428 ? -31.188 -19.593 42.932 1.00 40.97 428 ASP A C 1
ATOM 3416 O O . ASP A 1 428 ? -32.413 -19.663 42.836 1.00 40.97 428 ASP A O 1
ATOM 3420 N N . THR A 1 429 ? -30.450 -18.897 42.070 1.00 33.72 429 THR A N 1
ATOM 3421 C CA . THR A 1 429 ? -30.935 -18.623 40.717 1.00 33.72 429 THR A CA 1
ATOM 3422 C C . THR A 1 429 ? -30.015 -19.365 39.767 1.00 33.72 429 THR A C 1
ATOM 3424 O O . THR A 1 429 ? -28.902 -18.932 39.476 1.00 33.72 429 THR A O 1
ATOM 3427 N N . LYS A 1 430 ? -30.479 -20.538 39.330 1.00 34.69 430 LYS A N 1
ATOM 3428 C CA . LYS A 1 430 ? -29.970 -21.233 38.149 1.00 34.69 430 LYS A CA 1
ATOM 3429 C C . LYS A 1 430 ? -30.224 -20.329 36.940 1.00 34.69 430 LYS A C 1
ATOM 3431 O O . LYS A 1 430 ? -31.228 -20.486 36.257 1.00 34.69 430 LYS A O 1
ATOM 3436 N N . GLU A 1 431 ? -29.353 -19.351 36.712 1.00 36.81 431 GLU A N 1
ATOM 3437 C CA . GLU A 1 431 ? -29.216 -18.761 35.387 1.00 36.81 431 GLU A CA 1
ATOM 3438 C C . GLU A 1 431 ? -28.583 -19.837 34.509 1.00 36.81 431 GLU A C 1
ATOM 3440 O O . GLU A 1 431 ? -27.451 -20.274 34.731 1.00 36.81 431 GLU A O 1
ATOM 3445 N N . GLU A 1 432 ? -29.387 -20.341 33.580 1.00 34.62 432 GLU A N 1
ATOM 3446 C CA . GLU A 1 432 ? -28.990 -21.291 32.558 1.00 34.62 432 GLU A CA 1
ATOM 3447 C C . GLU A 1 432 ? -27.683 -20.816 31.911 1.00 34.62 432 GLU A C 1
ATOM 3449 O O . GLU A 1 432 ? -27.585 -19.714 31.369 1.00 34.62 432 GLU A O 1
ATOM 3454 N N . MET A 1 433 ? -26.650 -21.654 32.012 1.00 34.31 433 MET A N 1
ATOM 3455 C CA . MET A 1 433 ? -25.421 -21.535 31.238 1.00 34.31 433 MET A CA 1
ATOM 3456 C C . MET A 1 433 ? -25.752 -21.795 29.761 1.00 34.31 433 MET A C 1
ATOM 3458 O O . MET A 1 433 ? -25.401 -22.838 29.217 1.00 34.31 433 MET A O 1
ATOM 3462 N N . GLU A 1 434 ? -26.446 -20.867 29.102 1.00 39.50 434 GLU A N 1
ATOM 3463 C CA . GLU A 1 434 ? -26.379 -20.777 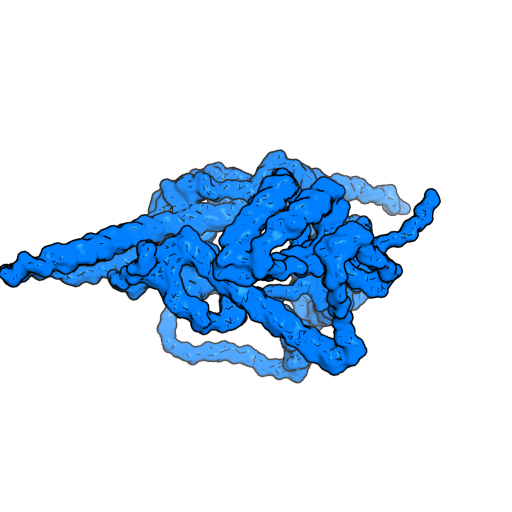27.649 1.00 39.50 434 GLU A CA 1
ATOM 3464 C C . GLU A 1 434 ? -24.911 -20.531 27.285 1.00 39.50 434 GLU A C 1
ATOM 3466 O O . GLU A 1 434 ? -24.250 -19.651 27.849 1.00 39.50 434 GLU A O 1
ATOM 3471 N N . GLU A 1 435 ? -24.373 -21.349 26.379 1.00 40.09 435 GLU A N 1
ATOM 3472 C CA . GLU A 1 435 ? -23.043 -21.176 25.805 1.00 40.09 435 GLU A CA 1
ATOM 3473 C C . GLU A 1 435 ? -22.917 -19.765 25.215 1.00 40.09 435 GLU A C 1
ATOM 3475 O O . GLU A 1 435 ? -23.272 -19.521 24.064 1.00 40.09 435 GLU A O 1
ATOM 3480 N N . LYS A 1 436 ? -22.401 -18.814 26.004 1.00 51.50 436 LYS A N 1
ATOM 3481 C CA . LYS A 1 436 ? -22.128 -17.442 25.564 1.00 51.50 436 LYS A CA 1
ATOM 3482 C C . LYS A 1 436 ? -21.043 -17.469 24.493 1.00 51.50 436 LYS A C 1
ATOM 3484 O O . LYS A 1 436 ? -19.853 -17.411 24.789 1.00 51.50 436 LYS A O 1
ATOM 3489 N N . THR A 1 437 ? -21.462 -17.594 23.242 1.00 58.00 437 THR A N 1
ATOM 3490 C CA . THR A 1 437 ? -20.607 -17.399 22.078 1.00 58.00 437 THR A CA 1
ATOM 3491 C C . THR A 1 437 ? -20.556 -15.905 21.795 1.00 58.00 437 THR A C 1
ATOM 3493 O O . THR A 1 437 ? -21.585 -15.266 21.583 1.00 58.00 437 THR A O 1
ATOM 3496 N N . ILE A 1 438 ? -19.359 -15.323 21.829 1.00 71.00 438 ILE A N 1
ATOM 3497 C CA . ILE A 1 438 ? -19.159 -13.920 21.469 1.00 71.00 438 ILE A CA 1
ATOM 3498 C C . ILE A 1 438 ? -19.319 -13.806 19.949 1.00 71.00 438 ILE A C 1
ATOM 3500 O O . ILE A 1 438 ? -18.479 -14.276 19.181 1.00 71.00 438 ILE A O 1
ATOM 3504 N N . THR A 1 439 ? -20.430 -13.219 19.506 1.00 77.50 439 THR A N 1
ATOM 3505 C CA . THR A 1 439 ? -20.750 -13.052 18.084 1.00 77.50 439 THR A CA 1
ATOM 3506 C C . THR A 1 439 ? -20.609 -11.597 17.663 1.00 77.50 439 THR A C 1
ATOM 3508 O O . THR A 1 439 ? -21.317 -10.726 18.167 1.00 77.50 439 THR A O 1
ATOM 3511 N N . ILE A 1 440 ? -19.731 -11.337 16.697 1.00 83.06 440 ILE A N 1
ATOM 3512 C CA . ILE A 1 440 ? -19.605 -10.023 16.060 1.00 83.06 440 ILE A CA 1
ATOM 3513 C C . ILE A 1 440 ? -20.790 -9.829 15.106 1.00 83.06 440 ILE A C 1
ATOM 3515 O O . ILE A 1 440 ? -21.114 -10.727 14.321 1.00 83.06 440 ILE A O 1
ATOM 3519 N N . ARG A 1 441 ? -21.449 -8.665 15.183 1.00 88.50 441 ARG A N 1
ATOM 3520 C CA . ARG A 1 441 ? -22.558 -8.321 14.280 1.00 88.50 441 ARG A CA 1
ATOM 3521 C C . ARG A 1 441 ? -22.068 -8.193 12.828 1.00 88.50 441 ARG A C 1
ATOM 3523 O O . ARG A 1 441 ? -20.928 -7.776 12.621 1.00 88.50 441 ARG A O 1
ATOM 3530 N N . PRO A 1 442 ? -22.906 -8.503 11.824 1.00 88.25 442 PRO A N 1
ATOM 3531 C CA . PRO A 1 442 ? -22.532 -8.318 10.427 1.00 88.25 442 PRO A CA 1
ATOM 3532 C C . PRO A 1 442 ? -22.297 -6.839 10.085 1.00 88.25 442 PRO A C 1
ATOM 3534 O O . PRO A 1 442 ? -22.811 -5.925 10.744 1.00 88.25 442 PRO A O 1
ATOM 3537 N N . LEU A 1 443 ? -21.512 -6.622 9.030 1.00 89.81 443 LEU A N 1
ATOM 3538 C CA . LEU A 1 443 ? -21.220 -5.304 8.479 1.00 89.81 443 LEU A CA 1
ATOM 3539 C C . LEU A 1 443 ? -22.426 -4.774 7.698 1.00 89.81 443 LEU A C 1
ATOM 3541 O O . LEU A 1 443 ? -22.979 -5.490 6.861 1.00 89.81 443 LEU A O 1
ATOM 3545 N N . ASN A 1 444 ? -22.801 -3.516 7.931 1.00 91.00 444 ASN A N 1
ATOM 3546 C CA . ASN A 1 444 ? -23.939 -2.881 7.267 1.00 91.00 444 ASN A CA 1
ATOM 3547 C C . ASN A 1 444 ? -23.560 -1.568 6.558 1.00 91.00 444 ASN A C 1
ATOM 3549 O O . ASN A 1 444 ? -22.423 -1.095 6.612 1.00 91.00 444 ASN A O 1
ATOM 3553 N N . LEU A 1 445 ? -24.531 -0.971 5.861 1.00 89.69 445 LEU A N 1
ATOM 3554 C CA . LEU A 1 445 ? -24.313 0.233 5.054 1.00 89.69 445 LEU A CA 1
ATOM 3555 C C . LEU A 1 445 ? -23.917 1.460 5.896 1.00 89.69 445 LEU A C 1
ATOM 3557 O O . LEU A 1 445 ? -23.163 2.312 5.426 1.00 89.69 445 LEU A O 1
ATOM 3561 N N . GLU A 1 446 ? -24.398 1.554 7.135 1.00 90.94 446 GLU A N 1
ATOM 3562 C CA . GLU A 1 446 ? -24.078 2.661 8.040 1.00 90.94 446 GLU A CA 1
ATOM 3563 C C . GLU A 1 446 ? -22.607 2.618 8.476 1.00 90.94 446 GLU A C 1
ATOM 3565 O O . GLU A 1 446 ? -21.963 3.660 8.588 1.00 90.94 446 GLU A O 1
ATOM 3570 N N . ASP A 1 447 ? -22.031 1.426 8.652 1.00 92.25 447 ASP A N 1
ATOM 3571 C CA . ASP A 1 447 ? -20.597 1.261 8.918 1.00 92.25 447 ASP A CA 1
ATOM 3572 C C . ASP A 1 447 ? -19.745 1.807 7.775 1.00 92.25 447 ASP A C 1
ATOM 3574 O O . ASP A 1 447 ? -18.800 2.562 8.005 1.00 92.25 447 ASP A O 1
ATOM 3578 N N . MET A 1 448 ? -20.136 1.504 6.536 1.00 92.38 448 MET A N 1
ATOM 3579 C CA . MET A 1 448 ? -19.457 2.005 5.342 1.00 92.38 448 MET A CA 1
ATOM 3580 C C . MET A 1 448 ? -19.584 3.529 5.209 1.00 92.38 448 MET A C 1
ATOM 3582 O O . MET A 1 448 ? -18.605 4.207 4.888 1.00 92.38 448 MET A O 1
ATOM 3586 N N . LYS A 1 449 ? -20.767 4.093 5.494 1.00 91.25 449 LYS A N 1
ATOM 3587 C CA . LYS A 1 449 ? -21.004 5.548 5.469 1.00 91.25 449 LYS A CA 1
ATOM 3588 C C . LYS A 1 449 ? -20.165 6.279 6.514 1.00 91.25 449 LYS A C 1
ATOM 3590 O O . LYS A 1 449 ? -19.583 7.318 6.209 1.00 91.25 449 LYS A O 1
ATOM 3595 N N . GLN A 1 450 ? -20.042 5.731 7.721 1.00 90.69 450 GLN A N 1
ATOM 3596 C CA . GLN A 1 450 ? -19.198 6.327 8.756 1.00 90.69 450 GLN A CA 1
ATOM 3597 C C . GLN A 1 450 ? -17.707 6.172 8.465 1.00 90.69 450 GLN A C 1
ATOM 3599 O O . GLN A 1 450 ? -16.948 7.114 8.698 1.00 90.69 450 GLN A O 1
ATOM 3604 N N . ALA A 1 451 ? -17.288 5.034 7.911 1.00 91.88 451 ALA A N 1
ATOM 3605 C CA . ALA A 1 451 ? -15.912 4.829 7.474 1.00 91.88 451 ALA A CA 1
ATOM 3606 C C . ALA A 1 451 ? -15.516 5.818 6.367 1.00 91.88 451 ALA A C 1
ATOM 3608 O O . ALA A 1 451 ? -14.412 6.360 6.389 1.00 91.88 451 ALA A O 1
ATOM 3609 N N . LYS A 1 452 ? -16.438 6.145 5.451 1.00 90.94 452 LYS A N 1
ATOM 3610 C CA . LYS A 1 452 ? -16.209 7.146 4.398 1.00 90.94 452 LYS A CA 1
ATOM 3611 C C . LYS A 1 452 ? -15.860 8.528 4.962 1.00 90.94 452 LYS A C 1
ATOM 3613 O O . LYS A 1 452 ? -15.051 9.233 4.372 1.00 90.94 452 LYS A O 1
ATOM 3618 N N . ASN A 1 453 ? -16.417 8.909 6.112 1.00 88.94 453 ASN A N 1
ATOM 3619 C CA . ASN A 1 453 ? -16.093 10.189 6.754 1.00 88.94 453 ASN A CA 1
ATOM 3620 C C . ASN A 1 453 ? -14.676 10.224 7.355 1.00 88.94 453 ASN A C 1
ATOM 3622 O O . ASN A 1 453 ? -14.181 11.300 7.678 1.00 88.94 453 ASN A O 1
ATOM 3626 N N . GLN A 1 454 ? -14.038 9.064 7.525 1.00 86.75 454 GLN A N 1
ATOM 3627 C CA . GLN A 1 454 ? -12.693 8.926 8.089 1.00 86.75 454 GLN A CA 1
ATOM 3628 C C . GLN A 1 454 ? -11.637 8.688 7.002 1.00 86.75 454 GLN A C 1
ATOM 3630 O O . GLN A 1 454 ? -10.498 9.123 7.145 1.00 86.75 454 GLN A O 1
ATOM 3635 N N . VAL A 1 455 ? -12.014 8.023 5.905 1.00 88.12 455 VAL A N 1
ATOM 3636 C CA . VAL A 1 455 ? -11.112 7.681 4.800 1.00 88.12 455 VAL A CA 1
ATOM 3637 C C . VAL A 1 455 ? -11.353 8.624 3.628 1.00 88.12 455 VAL A C 1
ATOM 3639 O O . VAL A 1 455 ? -12.351 8.494 2.923 1.00 88.12 455 VAL A O 1
ATOM 3642 N N . ALA A 1 456 ? -10.424 9.551 3.398 1.00 86.12 456 ALA A N 1
ATOM 3643 C CA . ALA A 1 456 ? -10.430 10.430 2.230 1.00 86.12 456 ALA A CA 1
ATOM 3644 C C . ALA A 1 456 ? -9.780 9.754 1.010 1.00 86.12 456 ALA A C 1
ATOM 3646 O O . ALA A 1 456 ? -8.890 8.917 1.156 1.00 86.12 456 ALA A O 1
ATOM 3647 N N . ALA A 1 457 ? -10.195 10.149 -0.197 1.00 86.88 457 ALA A N 1
ATOM 3648 C CA . ALA A 1 457 ? -9.530 9.722 -1.424 1.00 86.88 457 ALA A CA 1
ATOM 3649 C C . ALA A 1 457 ? -8.071 10.206 -1.431 1.00 86.88 457 ALA A C 1
ATOM 3651 O O . ALA A 1 457 ? -7.803 11.394 -1.232 1.00 86.88 457 ALA A O 1
ATOM 3652 N N . SER A 1 458 ? -7.131 9.296 -1.687 1.00 83.38 458 SER A N 1
ATOM 3653 C CA . SER A 1 458 ? -5.699 9.624 -1.732 1.00 83.38 458 SER A CA 1
ATOM 3654 C C . SER A 1 458 ? -5.303 10.403 -2.988 1.00 83.38 458 SER A C 1
ATOM 3656 O O . SER A 1 458 ? -4.244 11.033 -3.020 1.00 83.38 458 SER A O 1
ATOM 3658 N N . PHE A 1 459 ? -6.153 10.389 -4.018 1.00 75.25 459 PHE A N 1
ATOM 3659 C CA . PHE A 1 459 ? -5.899 11.042 -5.293 1.00 75.25 459 PHE A CA 1
ATOM 3660 C C . PHE A 1 459 ? -7.055 11.962 -5.689 1.00 75.25 459 PHE A C 1
ATOM 3662 O O . PHE A 1 459 ? -8.214 11.554 -5.731 1.00 75.25 459 PHE A O 1
ATOM 3669 N N . ALA A 1 460 ? -6.742 13.213 -6.028 1.00 72.50 460 ALA A N 1
ATOM 3670 C CA . ALA A 1 460 ? -7.731 14.146 -6.551 1.00 72.50 460 ALA A CA 1
ATOM 3671 C C . ALA A 1 460 ? -7.975 13.859 -8.040 1.00 72.50 460 ALA A C 1
ATOM 3673 O O . ALA A 1 460 ? -7.076 14.037 -8.863 1.00 72.50 460 ALA A O 1
ATOM 3674 N N . ALA A 1 461 ? -9.195 13.452 -8.401 1.00 66.88 461 ALA A N 1
ATOM 3675 C CA . ALA A 1 461 ? -9.564 13.159 -9.792 1.00 66.88 461 ALA A CA 1
ATOM 3676 C C . ALA A 1 461 ? -9.382 14.369 -10.737 1.00 66.88 461 ALA A C 1
ATOM 3678 O O . ALA A 1 461 ? -9.064 14.192 -11.915 1.00 66.88 461 ALA A O 1
ATOM 3679 N N . GLU A 1 462 ? -9.527 15.586 -10.203 1.00 68.94 462 GLU A N 1
ATOM 3680 C CA . GLU A 1 462 ? -9.306 16.868 -10.893 1.00 68.94 462 GLU A CA 1
ATOM 3681 C C . GLU A 1 462 ? -7.941 17.505 -10.566 1.00 68.94 462 GLU A C 1
ATOM 3683 O O . GLU A 1 462 ? -7.680 18.658 -10.901 1.00 68.94 462 GLU A O 1
ATOM 3688 N N . GLY A 1 463 ? -7.051 16.773 -9.892 1.00 74.19 463 GLY A N 1
ATOM 3689 C CA . GLY A 1 463 ? -5.728 17.270 -9.531 1.00 74.19 463 GLY A CA 1
ATOM 3690 C C . GLY A 1 463 ? -4.817 17.474 -10.744 1.00 74.19 463 GLY A C 1
ATOM 3691 O O . GLY A 1 463 ? -4.940 16.786 -11.763 1.00 74.19 463 GLY A O 1
ATOM 3692 N N . SER A 1 464 ? -3.833 18.370 -10.601 1.00 76.75 464 SER A N 1
ATOM 3693 C CA . SER A 1 464 ? -2.818 18.642 -11.633 1.00 76.75 464 SER A CA 1
ATOM 3694 C C . SER A 1 464 ? -2.116 17.368 -12.107 1.00 76.75 464 SER A C 1
ATOM 3696 O O . SER A 1 464 ? -1.953 17.166 -13.305 1.00 76.75 464 SER A O 1
ATOM 3698 N N . ILE A 1 465 ? -1.815 16.453 -11.182 1.00 78.75 465 ILE A N 1
ATOM 3699 C CA . ILE A 1 465 ? -1.131 15.186 -11.468 1.00 78.75 465 ILE A CA 1
ATOM 3700 C C . ILE A 1 465 ? -1.967 14.300 -12.407 1.00 78.75 465 ILE A C 1
ATOM 3702 O O . ILE A 1 465 ? -1.430 13.724 -13.350 1.00 78.75 465 ILE A O 1
ATOM 3706 N N . MET A 1 466 ? -3.288 14.204 -12.206 1.00 81.00 466 MET A N 1
ATOM 3707 C CA . MET A 1 466 ? -4.147 13.401 -13.089 1.00 81.00 466 MET A CA 1
ATOM 3708 C C . MET A 1 466 ? -4.218 14.003 -14.493 1.00 81.00 466 MET A C 1
ATOM 3710 O O . MET A 1 466 ? -4.231 13.275 -15.487 1.00 81.00 466 MET A O 1
ATOM 3714 N N . SER A 1 467 ? -4.257 15.335 -14.580 1.00 83.62 467 SER A N 1
ATOM 3715 C CA . SER A 1 467 ? -4.224 16.045 -15.859 1.00 83.62 467 SER A CA 1
ATOM 3716 C C . SER A 1 467 ? -2.903 15.812 -16.593 1.00 83.62 467 SER A C 1
ATOM 3718 O O . SER A 1 467 ? -2.913 15.518 -17.786 1.00 83.62 467 SER A O 1
ATOM 3720 N N . GLU A 1 468 ? -1.776 15.882 -15.884 1.00 86.31 468 GLU A N 1
ATOM 3721 C CA . GLU A 1 468 ? -0.445 15.602 -16.434 1.00 86.31 468 GLU A CA 1
ATOM 3722 C C . GLU A 1 468 ? -0.329 14.155 -16.929 1.00 86.31 468 GLU A C 1
ATOM 3724 O O . GLU A 1 468 ? 0.173 13.915 -18.028 1.00 86.31 468 GLU A O 1
ATOM 3729 N N . LEU A 1 469 ? -0.855 13.184 -16.175 1.00 86.81 469 LEU A N 1
ATOM 3730 C CA . LEU A 1 469 ? -0.877 11.777 -16.584 1.00 86.81 469 LEU A CA 1
ATOM 3731 C C . LEU A 1 469 ? -1.739 11.547 -17.833 1.00 86.81 469 LEU A C 1
ATOM 3733 O O . LEU A 1 469 ? -1.314 10.827 -18.737 1.00 86.81 469 LEU A O 1
ATOM 3737 N N . LYS A 1 470 ? -2.922 12.174 -17.917 1.00 86.25 470 LYS A N 1
ATOM 3738 C CA . LYS A 1 470 ? -3.782 12.114 -19.113 1.00 86.25 470 LYS A CA 1
ATOM 3739 C C . LYS A 1 470 ? -3.073 12.705 -20.330 1.00 86.25 470 LYS A C 1
ATOM 3741 O O . LYS A 1 470 ? -2.992 12.048 -21.363 1.00 86.25 470 LYS A O 1
ATOM 3746 N N . GLN A 1 471 ? -2.475 13.887 -20.182 1.00 87.38 471 GLN A N 1
ATOM 3747 C CA . GLN A 1 471 ? -1.714 14.533 -21.250 1.00 87.38 471 GLN A CA 1
ATOM 3748 C C . GLN A 1 471 ? -0.525 13.673 -21.702 1.00 87.38 471 GLN A C 1
ATOM 3750 O O . GLN A 1 471 ? -0.259 13.546 -22.899 1.00 87.38 471 GLN A O 1
ATOM 3755 N N . TRP A 1 472 ? 0.189 13.048 -20.761 1.00 87.81 472 TRP A N 1
ATOM 3756 C CA . TRP A 1 472 ? 1.271 12.123 -21.084 1.00 87.81 472 TRP A CA 1
ATOM 3757 C C . TRP A 1 472 ? 0.754 10.903 -21.858 1.00 87.81 472 TRP A C 1
ATOM 3759 O O . TRP A 1 472 ? 1.355 10.513 -22.861 1.00 87.81 472 TRP A O 1
ATOM 3769 N N . ASN A 1 473 ? -0.383 10.332 -21.450 1.00 87.94 473 ASN A N 1
ATOM 3770 C CA . ASN A 1 473 ? -1.013 9.212 -22.144 1.00 87.94 473 ASN A CA 1
ATOM 3771 C C . ASN A 1 473 ? -1.471 9.584 -23.566 1.00 87.94 473 ASN A C 1
ATOM 3773 O O . ASN A 1 473 ? -1.260 8.806 -24.493 1.00 87.94 473 ASN A O 1
ATOM 3777 N N . ASP A 1 474 ? -1.997 10.786 -23.786 1.00 86.25 474 ASP A N 1
ATOM 3778 C CA . ASP A 1 474 ? -2.395 11.245 -25.126 1.00 86.25 474 ASP A CA 1
ATOM 3779 C C . ASP A 1 474 ? -1.198 11.374 -26.088 1.00 86.25 474 ASP A C 1
ATOM 3781 O O . ASP A 1 474 ? -1.324 11.206 -27.309 1.00 86.25 474 ASP A O 1
ATOM 3785 N N . LEU A 1 475 ? -0.010 11.653 -25.546 1.00 83.31 475 LEU A N 1
ATOM 3786 C CA . LEU A 1 475 ? 1.230 11.769 -26.311 1.00 83.31 475 LEU A CA 1
ATOM 3787 C C . LEU A 1 475 ? 1.908 10.413 -26.540 1.00 83.31 475 LEU A C 1
ATOM 3789 O O . LEU A 1 475 ? 2.319 10.121 -27.668 1.00 83.31 475 LEU A O 1
ATOM 3793 N N . TYR A 1 476 ? 2.039 9.603 -25.488 1.00 83.12 476 TYR A N 1
ATOM 3794 C CA . TYR A 1 476 ? 2.884 8.406 -25.467 1.00 83.12 476 TYR A CA 1
ATOM 3795 C C . TYR A 1 476 ? 2.115 7.094 -25.294 1.00 83.12 476 TYR A C 1
ATOM 3797 O O . TYR A 1 476 ? 2.662 6.043 -25.619 1.00 83.12 476 TYR A O 1
ATOM 3805 N N . GLY A 1 477 ? 0.882 7.116 -24.805 1.00 80.75 477 GLY A N 1
ATOM 3806 C CA . GLY A 1 477 ? 0.084 5.930 -24.506 1.00 80.75 477 GLY A CA 1
ATOM 3807 C C . GLY A 1 477 ? -0.355 5.122 -25.728 1.00 80.75 477 GLY A C 1
ATOM 3808 O O . GLY A 1 477 ? 0.069 5.328 -26.876 1.00 80.75 477 GLY A O 1
ATOM 3809 N N . GLU A 1 478 ? -1.216 4.144 -25.478 1.00 73.19 478 GLU A N 1
ATOM 3810 C CA . GLU A 1 478 ? -1.747 3.260 -26.505 1.00 73.19 478 GLU A CA 1
ATOM 3811 C C . GLU A 1 478 ? -2.683 4.018 -27.462 1.00 73.19 478 GLU A C 1
ATOM 3813 O O . GLU A 1 478 ? -3.817 4.340 -27.133 1.00 73.19 478 GLU A O 1
ATOM 3818 N N . GLY A 1 479 ? -2.178 4.339 -28.660 1.00 60.25 479 GLY A N 1
ATOM 3819 C CA . GLY A 1 479 ? -2.909 5.127 -29.664 1.00 60.25 479 GLY A CA 1
ATOM 3820 C C . GLY A 1 479 ? -2.582 6.626 -29.672 1.00 60.25 479 GLY A C 1
ATOM 3821 O O . GLY A 1 479 ? -3.221 7.372 -30.411 1.00 60.25 479 GLY A O 1
ATOM 3822 N N . GLY A 1 480 ? -1.576 7.061 -28.902 1.00 60.25 480 GLY A N 1
ATOM 3823 C CA . GLY A 1 480 ? -1.193 8.469 -28.778 1.00 60.25 480 GLY A CA 1
ATOM 3824 C C . GLY A 1 480 ? -0.759 9.150 -30.085 1.00 60.25 480 GLY A C 1
ATOM 3825 O O . GLY A 1 480 ? -0.288 8.515 -31.036 1.00 60.25 480 GLY A O 1
ATOM 3826 N N . SER A 1 481 ? -0.877 10.479 -30.117 1.00 54.53 481 SER A N 1
ATOM 3827 C CA . SER A 1 481 ? -0.699 11.307 -31.324 1.00 54.53 481 SER A CA 1
ATOM 3828 C C . SER A 1 481 ? 0.697 11.206 -31.954 1.00 54.53 481 SER A C 1
ATOM 3830 O O . SER A 1 481 ? 0.827 11.332 -33.172 1.00 54.53 481 SER A O 1
ATOM 3832 N N . ARG A 1 482 ? 1.744 10.889 -31.175 1.00 54.94 482 ARG A N 1
ATOM 3833 C CA . ARG A 1 482 ? 3.095 10.655 -31.721 1.00 54.94 482 ARG A CA 1
ATOM 3834 C C . ARG A 1 482 ? 3.202 9.384 -32.570 1.00 54.94 482 ARG A C 1
ATOM 3836 O O . ARG A 1 482 ? 4.071 9.333 -33.434 1.00 54.94 482 ARG A O 1
ATOM 3843 N N . LYS A 1 483 ? 2.310 8.394 -32.412 1.00 51.19 483 LYS A N 1
ATOM 3844 C CA . LYS A 1 483 ? 2.231 7.253 -33.349 1.00 51.19 483 LYS A CA 1
ATOM 3845 C C . LYS A 1 483 ? 1.717 7.679 -34.731 1.00 51.19 483 LYS A C 1
ATOM 3847 O O . LYS A 1 483 ? 2.102 7.070 -35.720 1.00 51.19 483 LYS A O 1
ATOM 3852 N N . ARG A 1 484 ? 0.898 8.739 -34.825 1.00 46.09 484 ARG A N 1
ATOM 3853 C CA . ARG A 1 484 ? 0.395 9.271 -36.111 1.00 46.09 484 ARG A CA 1
ATOM 3854 C C . ARG A 1 484 ? 1.423 10.115 -36.872 1.00 46.09 484 ARG A C 1
ATOM 3856 O O . ARG A 1 484 ? 1.249 10.323 -38.064 1.00 46.09 484 ARG A O 1
ATOM 3863 N N . GLN A 1 485 ? 2.484 10.580 -36.209 1.00 44.81 485 GLN A N 1
ATOM 3864 C CA . GLN A 1 485 ? 3.585 11.339 -36.818 1.00 44.81 485 GLN A CA 1
ATOM 3865 C C . GLN A 1 485 ? 4.818 10.470 -37.128 1.00 44.81 485 GLN A C 1
ATOM 3867 O O . GLN A 1 485 ? 5.931 10.988 -37.217 1.00 44.81 485 GLN A O 1
ATOM 3872 N N . GLN A 1 486 ? 4.665 9.150 -37.299 1.00 41.44 486 GLN A N 1
ATOM 3873 C CA . GLN A 1 486 ? 5.730 8.380 -37.940 1.00 41.44 486 GLN A CA 1
ATOM 3874 C C . GLN A 1 486 ? 5.847 8.817 -39.406 1.00 41.44 486 GLN A C 1
ATOM 3876 O O . GLN A 1 486 ? 4.932 8.660 -40.209 1.00 41.44 486 GLN A O 1
ATOM 3881 N N . LEU A 1 487 ? 6.990 9.438 -39.685 1.00 41.09 487 LEU A N 1
ATOM 3882 C CA . LEU A 1 487 ? 7.436 10.016 -40.945 1.00 41.09 487 LEU A CA 1
ATOM 3883 C C . LEU A 1 487 ? 7.186 9.091 -42.146 1.00 41.09 487 LEU A C 1
ATOM 3885 O O . LEU A 1 487 ? 7.740 7.997 -42.228 1.00 41.09 487 LEU A O 1
ATOM 3889 N N . THR A 1 488 ? 6.440 9.595 -43.128 1.00 37.69 488 THR A N 1
ATOM 3890 C CA . THR A 1 488 ? 6.405 9.128 -44.523 1.00 37.69 488 THR A CA 1
ATOM 3891 C C . THR A 1 488 ? 7.745 9.396 -45.219 1.00 37.69 488 THR A C 1
ATOM 3893 O O . THR A 1 488 ? 7.832 10.226 -46.119 1.00 37.69 488 THR A O 1
ATOM 3896 N N . TYR A 1 489 ? 8.807 8.722 -44.784 1.00 43.69 489 TYR A N 1
ATOM 3897 C CA . TYR A 1 489 ? 10.104 8.713 -45.465 1.00 43.69 489 TYR A CA 1
ATOM 3898 C C . TYR A 1 489 ? 10.605 7.282 -45.638 1.00 43.69 489 TYR A C 1
ATOM 3900 O O . TYR A 1 489 ? 11.682 6.937 -45.180 1.00 43.69 489 TYR A O 1
ATOM 3908 N N . PHE A 1 490 ? 9.805 6.456 -46.305 1.00 38.62 490 PHE A N 1
ATOM 3909 C CA . PHE A 1 490 ? 10.296 5.333 -47.099 1.00 38.62 490 PHE A CA 1
ATOM 3910 C C . PHE A 1 490 ? 9.336 5.161 -48.281 1.00 38.62 490 PHE A C 1
ATOM 3912 O O . PHE A 1 490 ? 8.215 4.680 -48.114 1.00 38.62 490 PHE A O 1
ATOM 3919 N N . LEU A 1 491 ? 9.776 5.644 -49.444 1.00 33.44 491 LEU A N 1
ATOM 3920 C CA . LEU A 1 491 ? 9.285 5.308 -50.779 1.00 33.44 491 LEU A CA 1
ATOM 3921 C C . LEU A 1 491 ? 10.467 4.716 -51.543 1.00 33.44 491 LEU A C 1
ATOM 3923 O O . LEU A 1 491 ? 11.570 5.299 -51.402 1.00 33.44 491 LEU A O 1
#

Nearest PDB structures (foldseek):
  8u9c-assembly1_F  TM=3.716E-01  e=3.580E-10  Saccharomyces cerevisiae
  8u8i-assembly1_F  TM=3.734E-01  e=7.364E-10  Saccharomyces cerevisiae
  8uaa-assembly1_F  TM=3.639E-01  e=1.768E-09  Saccharomyces cerevisiae
  8u9p-assembly1_F  TM=3.509E-01  e=1.439E-09  Saccharomyces cerevisiae
  8ub4-assembly1_F  TM=3.608E-01  e=7.878E-09  Saccharomyces cerevisiae

pLDDT: mean 71.95, std 19.3, range [21.83, 95.06]

Mean predicted aligned error: 19.37 Å

InterPro domains:
  IPR003959 ATPase, AAA-type, core [PF00004] (254-347)
  IPR003960 ATPase, AAA-type, conserved site [PS00674] (320-339)
  IPR027417 P-loop containing nucleoside triphosphate hydrolase [G3DSA:3.40.50.300] (255-349)
  IPR027417 P-loop containing nucleoside triphosphate hydrolase [SSF52540] (249-404)
  IPR041569 AAA ATPase, AAA+ lid domain [PF17862] (370-410)
  IPR051701 Mitochondrial Outer Membrane Translocase MSP1 Subfamily [PTHR45644] (258-490)
  IPR056653 Domain of unknown function DUF7751 [PF24933] (148-208)

Radius of gyration: 30.33 Å; Cα contacts (8 Å, |Δi|>4): 400; chains: 1; bounding box: 74×71×104 Å

Organism: NCBI:txid194707